Protein AF-A0A7J4AYF6-F1 (afdb_monomer_lite)

Sequence (533 aa):
MKKIVSIMSLLCVIVNSTILCQTVEAHHGSKCLKVHFNRALGETGGVQAELGTIMDLSQKKLSVWMKVPREAADVNMNAKIFIFDDKWNWGDAGPDITSFNGKGDQWVELVWDLSINPPSKTGFPNCDPTRVRIVGVLIGEWTGGNWSGYLYIDSFGWSDPDGQNYEILFDFERNTEGWTGWGSIDIVDIAETTSTEIPTPIPTPTPPSSETIRLSYDFSKRRGQSYRWVDVNGDGRYDYRIDLCNWNINSAAGGEINMTYDKNVNKLVTEANLWGAQPQNYVNGYPEIYVGRKPWDGQYANGLGVNFPYKVSDLISNNMSLIVSFSVDLQSLNPDMNFNIAADAWLVDENYAFKPGSGLSTPYVEIMVWVFNHNLGPAGGKIGEETVSGKSWEVWRSVRSDNSTYIAIIPRGWSLTKGSISYDIAEVIRVVKKYIPFDISNYYLVGWELGTEWGTKGSGGVAQFKYTISNYTVIQTSPASIPTPTLTPTPALKPTPTFEEFVLYVIILIVLIVAVLLFLTFLRKKAKKLENH

Secondary structure (DSSP, 8-state):
---------------S-----------TT-S---------SS--EEEEEEEEEEE--TT-EEEEEEEPPGGGTTS-EEEEEEEEETT--EEE-SPS----TT-TT-EEEEEEETTTS-GGGTT-TT--TTSEEEEEEEEEEEETTEEE-------B--B-TT--B--B-----------------B-------------------PPPP--EEEEEEETTTTEEE-EEEE-SSSSSS--EEEE---TTEEE-SEEEEEEEEEGGGTEEEEEEEEES-EESSSB----EEEEE--TT-SS-B-TTT--PSEEHHHHHHS--EEEEEEEEEEEEE-TTS-EEEEEE-EEE-HHHHSSTT----SS-EEEEEEEEEES---SSEEEEEEEETTEEEEEEEEE-TTS-EEEEEEESS---SEEEEEEEHHHHHHHHTTTSSS--TT-EE-EEEEE--B-BTTSTT-EEEEEEEEEEEEEEEPPP----------PPPPPPPPHHHHHHHHHHHHHHHHHHHHHHHHHHHHHHHHTT-

Foldseek 3Di:
DDDDDDDDDDDDDDDDDDDDFAADDDDPDDPWFFDDDDDDPWAWDKAKEFELFFAQCQQFKFKAKFFAAQVLQQPQKFKWKKWAFPVRQIFTWFDGGPGSHNRHRHIDMGMDGNNVIPSCNPPRNPGDNGGTGMIMMIMADDDPNDGIGDDTGIWTWTAGPVGDIDIDDDDGGGDDDDDDDHDYHYDDDADDDDDDDDDDPDDDDDPPDFPKDKWKAKQCVRDTDQKDFDDLPPGRAGQKMWGVFQPFWPHFNTWMWMWIATSVFRKIKTWTWTARTAGNAWFRGWGWMKAFDDLQAQDGRCVVPRDPFAFLLCLQVQVKFWKWKKWKAWPDFDQLKWKWWKKKWKWAAPVSRPGHNPHGDPQIEIEIETQATHPDDDPAAFDDWDDWPNFIWTWGWDADPSQRIYIYTYHDPHHHNGTMDMTTVSSSSVVVCVPGPDDRNRITTRIMITTMGIGTNPSNRTGGTMMMMGPTDIDIDRPPPPPPPPPPPPPPPDDDDDPVVVVVVVVVVVVVVVVVVVVVVVVVVVVVVVVVD

Structure (mmCIF, N/CA/C/O backbone):
data_AF-A0A7J4AYF6-F1
#
_entry.id   AF-A0A7J4AYF6-F1
#
loop_
_atom_site.group_PDB
_atom_site.id
_atom_site.type_symbol
_atom_site.label_atom_id
_atom_site.label_alt_id
_atom_site.label_comp_id
_atom_site.label_asym_id
_atom_site.label_entity_id
_atom_site.label_seq_id
_atom_site.pdbx_PDB_ins_code
_atom_site.Cartn_x
_atom_site.Cartn_y
_atom_site.Cartn_z
_atom_site.occupancy
_atom_site.B_iso_or_equiv
_atom_site.auth_seq_id
_atom_site.auth_comp_id
_atom_site.auth_asym_id
_atom_site.auth_atom_id
_atom_site.pdbx_PDB_model_num
ATOM 1 N N . MET A 1 1 ? 22.555 24.621 2.685 1.00 39.59 1 MET A N 1
ATOM 2 C CA . MET A 1 1 ? 23.290 23.366 2.966 1.00 39.59 1 MET A CA 1
ATOM 3 C C . MET A 1 1 ? 23.235 23.100 4.468 1.00 39.59 1 MET A C 1
ATOM 5 O O . MET A 1 1 ? 23.966 23.747 5.201 1.00 39.59 1 MET A O 1
ATOM 9 N N . LYS A 1 2 ? 22.367 22.196 4.938 1.00 21.88 2 LYS A N 1
ATOM 10 C CA . LYS A 1 2 ? 22.429 21.622 6.294 1.00 21.88 2 LYS A CA 1
ATOM 11 C C . LYS A 1 2 ? 22.082 20.135 6.181 1.00 21.88 2 LYS A C 1
ATOM 13 O O . LYS A 1 2 ? 21.023 19.794 5.670 1.00 21.88 2 LYS A O 1
ATOM 18 N N . LYS A 1 3 ? 23.006 19.265 6.598 1.00 26.56 3 LYS A N 1
ATOM 19 C CA . LYS A 1 3 ? 22.694 17.875 6.953 1.00 26.56 3 LYS A CA 1
ATOM 20 C C . LYS A 1 3 ? 22.122 17.900 8.366 1.00 26.56 3 LYS A C 1
ATOM 22 O O . LYS A 1 3 ? 22.745 18.535 9.211 1.00 26.56 3 LYS A O 1
ATOM 27 N N . ILE A 1 4 ? 21.087 17.115 8.639 1.00 21.95 4 ILE A N 1
ATOM 28 C CA . ILE A 1 4 ? 21.000 16.395 9.913 1.00 21.95 4 ILE A CA 1
ATOM 29 C C . ILE A 1 4 ? 20.787 14.913 9.595 1.00 21.95 4 ILE A C 1
ATOM 31 O O . ILE A 1 4 ? 20.118 14.547 8.629 1.00 21.95 4 ILE A O 1
ATOM 35 N N . VAL A 1 5 ? 21.500 14.088 10.354 1.00 20.17 5 VAL A N 1
ATOM 36 C CA . VAL A 1 5 ? 21.480 12.625 10.337 1.00 20.17 5 VAL A CA 1
ATOM 37 C C . VAL A 1 5 ? 20.466 12.179 11.384 1.00 20.17 5 VAL A C 1
ATOM 39 O O . VAL A 1 5 ? 20.401 12.795 12.443 1.00 20.17 5 VAL A O 1
ATOM 42 N N . SER A 1 6 ? 19.703 11.123 11.107 1.00 21.62 6 SER A N 1
ATOM 43 C CA . SER A 1 6 ? 18.761 10.560 12.077 1.00 21.62 6 SER A CA 1
ATOM 44 C C . SER A 1 6 ? 19.316 9.301 12.755 1.00 21.62 6 SER A C 1
ATOM 46 O O . SER A 1 6 ? 20.075 8.549 12.143 1.00 21.62 6 SER A O 1
ATOM 48 N N . ILE A 1 7 ? 18.841 9.084 13.985 1.00 21.98 7 ILE A N 1
ATOM 49 C CA . ILE A 1 7 ? 18.958 7.905 14.858 1.00 21.98 7 ILE A CA 1
ATOM 50 C C . ILE A 1 7 ? 20.336 7.626 15.495 1.00 21.98 7 ILE A C 1
ATOM 52 O O . ILE A 1 7 ? 21.275 7.152 14.858 1.00 21.98 7 ILE A O 1
ATOM 56 N N . MET A 1 8 ? 20.370 7.749 16.827 1.00 18.81 8 MET A N 1
ATOM 57 C CA . MET A 1 8 ? 21.007 6.754 17.698 1.00 18.81 8 MET A CA 1
ATOM 58 C C . MET A 1 8 ? 20.009 6.287 18.772 1.00 18.81 8 MET A C 1
ATOM 60 O O . MET A 1 8 ? 18.966 6.905 18.969 1.00 18.81 8 MET A O 1
ATOM 64 N N . SER A 1 9 ? 20.306 5.144 19.386 1.00 21.09 9 SER A N 1
ATOM 65 C CA . SER A 1 9 ? 19.348 4.252 20.050 1.00 21.09 9 SER A CA 1
ATOM 66 C C . SER A 1 9 ? 18.778 4.731 21.390 1.00 21.09 9 SER A C 1
ATOM 68 O O . SER A 1 9 ? 19.479 5.344 22.191 1.00 21.09 9 SER A O 1
ATOM 70 N N . LEU A 1 10 ? 17.565 4.261 21.705 1.00 21.83 10 LEU A N 1
ATOM 71 C CA . LEU A 1 10 ? 17.080 4.148 23.082 1.00 21.83 10 LEU A CA 1
ATOM 72 C C . LEU A 1 10 ? 17.911 3.087 23.830 1.00 21.83 10 LEU A C 1
ATOM 74 O O . LEU A 1 10 ? 17.868 1.905 23.483 1.00 21.83 10 LEU A O 1
ATOM 78 N N . LEU A 1 11 ? 18.656 3.496 24.860 1.00 20.31 11 LEU A N 1
ATOM 79 C CA . LEU A 1 11 ? 19.332 2.593 25.796 1.00 20.31 11 LEU A CA 1
ATOM 80 C C . LEU A 1 11 ? 18.593 2.626 27.139 1.00 20.31 11 LEU A C 1
ATOM 82 O O . LEU A 1 11 ? 18.765 3.554 27.924 1.00 20.31 11 LEU A O 1
ATOM 86 N N . CYS A 1 12 ? 17.791 1.600 27.422 1.00 21.69 12 CYS A N 1
ATOM 87 C CA . CYS A 1 12 ? 17.189 1.434 28.742 1.00 21.69 12 CYS A CA 1
ATOM 88 C C . CYS A 1 12 ? 18.219 0.817 29.702 1.00 21.69 12 CYS A C 1
ATOM 90 O O . CYS A 1 12 ? 18.502 -0.381 29.629 1.00 21.69 12 CYS A O 1
ATOM 92 N N . VAL A 1 13 ? 18.786 1.624 30.602 1.00 20.77 13 VAL A N 1
ATOM 93 C CA . VAL A 1 13 ? 19.532 1.109 31.759 1.00 20.77 13 VAL A CA 1
ATOM 94 C C . VAL A 1 13 ? 18.530 0.820 32.871 1.00 20.77 13 VAL A C 1
ATOM 96 O O . VAL A 1 13 ? 18.047 1.727 33.541 1.00 20.77 13 VAL A O 1
ATOM 99 N N . ILE A 1 14 ? 18.217 -0.460 33.063 1.00 23.27 14 ILE A N 1
ATOM 100 C CA . ILE A 1 14 ? 17.378 -0.918 34.172 1.00 23.27 14 ILE A CA 1
ATOM 101 C C . ILE A 1 14 ? 18.208 -0.904 35.459 1.00 23.27 14 ILE A C 1
ATOM 103 O O . ILE A 1 14 ? 19.146 -1.690 35.597 1.00 23.27 14 ILE A O 1
ATOM 107 N N . VAL A 1 15 ? 17.804 -0.089 36.434 1.00 21.25 15 VAL A N 1
ATOM 108 C CA . VAL A 1 15 ? 18.136 -0.298 37.852 1.00 21.25 15 VAL A CA 1
ATOM 109 C C . VAL A 1 15 ? 16.840 -0.246 38.666 1.00 21.25 15 VAL A C 1
ATOM 111 O O . VAL A 1 15 ? 16.486 0.783 39.220 1.00 21.25 15 VAL A O 1
ATOM 114 N N . ASN A 1 16 ? 16.176 -1.405 38.726 1.00 24.56 16 ASN A N 1
ATOM 115 C CA . ASN A 1 16 ? 14.995 -1.762 39.525 1.00 24.56 16 ASN A CA 1
ATOM 116 C C . ASN A 1 16 ? 13.692 -0.941 39.380 1.00 24.56 16 ASN A C 1
ATOM 118 O O . ASN A 1 16 ? 13.651 0.273 39.530 1.00 24.56 16 ASN A O 1
ATOM 122 N N . SER A 1 17 ? 12.591 -1.701 39.288 1.00 25.03 17 SER A N 1
ATOM 123 C CA . SER A 1 17 ? 11.169 -1.305 39.234 1.00 25.03 17 SER A CA 1
ATOM 124 C C . SER A 1 17 ? 10.655 -0.724 37.902 1.00 25.03 17 SER A C 1
ATOM 126 O O . SER A 1 17 ? 11.408 -0.204 37.083 1.00 25.03 17 SER A O 1
ATOM 128 N N . THR A 1 18 ? 9.362 -0.953 37.649 1.00 26.62 18 THR A N 1
ATOM 129 C CA . THR A 1 18 ? 8.709 -0.950 36.324 1.00 26.62 18 THR A CA 1
ATOM 130 C C . THR A 1 18 ? 7.538 0.040 36.311 1.00 26.62 18 THR A C 1
ATOM 132 O O . THR A 1 18 ? 6.858 0.170 37.323 1.00 26.62 18 THR A O 1
ATOM 135 N N . ILE A 1 19 ? 7.260 0.697 35.176 1.00 32.16 19 ILE A N 1
ATOM 136 C CA . ILE A 1 19 ? 6.226 1.748 35.034 1.00 32.16 19 ILE A CA 1
ATOM 137 C C . ILE A 1 19 ? 5.088 1.292 34.091 1.00 32.16 19 ILE A C 1
ATOM 139 O O . ILE A 1 19 ? 5.364 0.652 33.077 1.00 32.16 19 ILE A O 1
ATOM 143 N N . LEU A 1 20 ? 3.824 1.633 34.408 1.00 26.56 20 LEU A N 1
ATOM 144 C CA . LEU A 1 20 ? 2.590 1.366 33.627 1.00 26.56 20 LEU A CA 1
ATOM 145 C C . LEU A 1 20 ? 1.460 2.379 33.989 1.00 26.56 20 LEU A C 1
ATOM 147 O O . LEU A 1 20 ? 1.443 2.861 35.117 1.00 26.56 20 LEU A O 1
ATOM 151 N N . CYS A 1 21 ? 0.530 2.715 33.067 1.00 31.86 21 CYS A N 1
ATOM 152 C CA . CYS A 1 21 ? -0.503 3.783 33.218 1.00 31.86 21 CYS A CA 1
ATOM 153 C C . CYS A 1 21 ? -1.780 3.546 32.329 1.00 31.86 21 CYS A C 1
ATOM 155 O O . CYS A 1 21 ? -1.570 3.158 31.181 1.00 31.86 21 CYS A O 1
ATOM 157 N N . GLN A 1 22 ? -3.053 3.729 32.800 1.00 31.91 22 GLN A N 1
ATOM 158 C CA . GLN A 1 22 ? -4.353 3.541 32.035 1.00 31.91 22 GLN A CA 1
ATOM 159 C C . GLN A 1 22 ? -5.717 4.045 32.688 1.00 31.91 22 GLN A C 1
ATOM 161 O O . GLN A 1 22 ? -6.080 3.472 33.706 1.00 31.91 22 GLN A O 1
ATOM 166 N N . THR A 1 23 ? -6.581 4.929 32.113 1.00 27.31 23 THR A N 1
ATOM 167 C CA . THR A 1 23 ? -7.963 5.349 32.628 1.00 27.31 23 THR A CA 1
ATOM 168 C C . THR A 1 23 ? -8.287 6.882 32.889 1.00 27.31 23 THR A C 1
ATOM 170 O O . THR A 1 23 ? -7.794 7.398 33.894 1.00 27.31 23 THR A O 1
ATOM 173 N N . VAL A 1 24 ? -9.063 7.653 32.069 1.00 33.72 24 VAL A N 1
ATOM 174 C CA . VAL A 1 24 ? -9.422 9.119 32.251 1.00 33.72 24 VAL A CA 1
ATOM 175 C C . VAL A 1 24 ? -10.796 9.551 31.640 1.00 33.72 24 VAL A C 1
ATOM 177 O O . VAL A 1 24 ? -11.554 8.694 31.195 1.00 33.72 24 VAL A O 1
ATOM 180 N N . GLU A 1 25 ? -11.175 10.853 31.701 1.00 25.11 25 GLU A N 1
ATOM 181 C CA . GLU A 1 25 ? -12.394 11.454 31.092 1.00 25.11 25 GLU A CA 1
ATOM 182 C C . GLU A 1 25 ? -12.213 12.920 30.595 1.00 25.11 25 GLU A C 1
ATOM 184 O O . GLU A 1 25 ? -11.521 13.719 31.230 1.00 25.11 25 GLU A O 1
ATOM 189 N N . ALA A 1 26 ? -12.921 13.317 29.521 1.00 26.78 26 ALA A N 1
ATOM 190 C CA . ALA A 1 26 ? -12.916 14.678 28.951 1.00 26.78 26 ALA A CA 1
ATOM 191 C C . ALA A 1 26 ? -14.282 15.399 29.054 1.00 26.78 26 ALA A C 1
ATOM 193 O O . ALA A 1 26 ? -15.325 14.836 28.716 1.00 26.78 26 ALA A O 1
ATOM 194 N N . HIS A 1 27 ? -14.287 16.684 29.440 1.00 27.94 27 HIS A N 1
ATOM 195 C CA . HIS A 1 27 ? -15.498 17.519 29.495 1.00 27.94 27 HIS A CA 1
ATOM 196 C C . HIS A 1 27 ? -15.626 18.468 28.293 1.00 27.94 27 HIS A C 1
ATOM 198 O O . HIS A 1 27 ? -14.708 19.207 27.943 1.00 27.94 27 HIS A O 1
ATOM 204 N N . HIS A 1 28 ? -16.815 18.500 27.691 1.00 23.59 28 HIS A N 1
ATOM 205 C CA . HIS A 1 28 ? -17.125 19.335 26.531 1.00 23.59 28 HIS A CA 1
ATOM 206 C C . HIS A 1 28 ? -17.255 20.824 26.924 1.00 23.59 28 HIS A C 1
ATOM 208 O O . HIS A 1 28 ? -18.166 21.180 27.672 1.00 23.59 28 HIS A O 1
ATOM 214 N N . GLY A 1 29 ? -16.392 21.701 26.389 1.00 28.73 29 GLY A N 1
ATOM 215 C CA . GLY A 1 29 ? -16.605 23.161 26.413 1.00 28.73 29 GLY A CA 1
ATOM 216 C C . GLY A 1 29 ? -15.440 24.057 26.859 1.00 28.73 29 GLY A C 1
ATOM 217 O O . GLY A 1 29 ? -15.554 25.272 26.713 1.00 28.73 29 GLY A O 1
ATOM 218 N N . SER A 1 30 ? -14.326 23.517 27.361 1.00 29.55 30 SER A N 1
ATOM 219 C CA . SER A 1 30 ? -13.139 24.302 27.753 1.00 29.55 30 SER A CA 1
ATOM 220 C C . SER A 1 30 ? -11.944 24.049 26.833 1.00 29.55 30 SER A C 1
ATOM 222 O O . SER A 1 30 ? -11.587 22.899 26.596 1.00 29.55 30 SER A O 1
ATOM 224 N N . LYS A 1 31 ? -11.268 25.115 26.378 1.00 24.64 31 LYS A N 1
ATOM 225 C CA . LYS A 1 31 ? -9.978 25.048 25.659 1.00 24.64 31 LYS A CA 1
ATOM 226 C C . LYS A 1 31 ? -8.793 24.788 26.612 1.00 24.64 31 LYS A C 1
ATOM 228 O O . LYS A 1 31 ? -7.784 25.473 26.543 1.00 24.64 31 LYS A O 1
ATOM 233 N N . CYS A 1 32 ? -8.943 23.864 27.554 1.00 26.58 32 CYS A N 1
ATOM 234 C CA . CYS A 1 32 ? -7.909 23.541 28.536 1.00 26.58 32 CYS A CA 1
ATOM 235 C C . CYS A 1 32 ? -7.899 22.032 28.770 1.00 26.58 32 CYS A C 1
ATOM 237 O O . CYS A 1 32 ? -8.963 21.440 28.972 1.00 26.58 32 CYS A O 1
ATOM 239 N N . LEU A 1 33 ? -6.705 21.440 28.793 1.00 31.17 33 LEU A N 1
ATOM 240 C CA . LEU A 1 33 ? -6.479 20.151 29.441 1.00 31.17 33 LEU A CA 1
ATOM 241 C C . LEU A 1 33 ? -6.622 20.314 30.964 1.00 31.17 33 LEU A C 1
ATOM 243 O O . LEU A 1 33 ? -6.540 21.431 31.473 1.00 31.17 33 LEU A O 1
ATOM 247 N N . LYS A 1 34 ? -6.827 19.208 31.689 1.00 32.94 34 LYS A N 1
ATOM 248 C CA . LYS A 1 34 ? -6.735 19.188 33.150 1.00 32.94 34 LYS A CA 1
ATOM 249 C C . LYS A 1 34 ? -5.951 17.974 33.661 1.00 32.94 34 LYS A C 1
ATOM 251 O O . LYS A 1 34 ? -6.470 16.861 33.617 1.00 32.94 34 LYS A O 1
ATOM 256 N N . VAL A 1 35 ? -4.742 18.163 34.195 1.00 33.41 35 VAL A N 1
ATOM 257 C CA . VAL A 1 35 ? -3.869 17.041 34.618 1.00 33.41 35 VAL A CA 1
ATOM 258 C C . VAL A 1 35 ? -4.042 16.718 36.107 1.00 33.41 35 VAL A C 1
ATOM 260 O O . VAL A 1 35 ? -3.732 17.535 36.966 1.00 33.41 35 VAL A O 1
ATOM 263 N N . HIS A 1 36 ? -4.517 15.517 36.461 1.00 32.41 36 HIS A N 1
ATOM 264 C CA . HIS A 1 36 ? -4.721 15.109 37.866 1.00 32.41 36 HIS A CA 1
ATOM 265 C C . HIS A 1 36 ? -3.610 14.201 38.405 1.00 32.41 36 HIS A C 1
ATOM 267 O O . HIS A 1 36 ? -3.593 12.998 38.148 1.00 32.41 36 HIS A O 1
ATOM 273 N N . PHE A 1 37 ? -2.754 14.747 39.269 1.00 36.72 37 PHE A N 1
ATOM 274 C CA . PHE A 1 37 ? -1.832 13.956 40.089 1.00 36.72 37 PHE A CA 1
ATOM 275 C C . PHE A 1 37 ? -2.537 13.404 41.336 1.00 36.72 37 PHE A C 1
ATOM 277 O O . PHE A 1 37 ? -3.358 14.084 41.951 1.00 36.72 37 PHE A O 1
ATOM 284 N N . ASN A 1 38 ? -2.204 12.174 41.744 1.00 34.59 38 ASN A N 1
ATOM 285 C CA . ASN A 1 38 ? -2.635 11.619 43.030 1.00 34.59 38 ASN A CA 1
ATOM 286 C C . ASN A 1 38 ? -1.468 11.563 44.024 1.00 34.59 38 ASN A C 1
ATOM 288 O O . ASN A 1 38 ? -0.346 11.199 43.690 1.00 34.59 38 ASN A O 1
ATOM 292 N N . ARG A 1 39 ? -1.780 11.956 45.258 1.00 37.44 39 ARG A N 1
ATOM 293 C CA . ARG A 1 39 ? -0.872 12.254 46.371 1.00 37.44 39 ARG A CA 1
ATOM 294 C C . ARG A 1 39 ? 0.004 11.071 46.813 1.00 37.44 39 ARG A C 1
ATOM 296 O O . ARG A 1 39 ? -0.522 10.076 47.305 1.00 37.44 39 ARG A O 1
ATOM 303 N N . ALA A 1 40 ? 1.316 11.293 46.847 1.00 33.78 40 ALA A N 1
ATOM 304 C CA . ALA A 1 40 ? 2.207 10.773 47.888 1.00 33.78 40 ALA A CA 1
ATOM 305 C C . ALA A 1 40 ? 2.712 11.966 48.724 1.00 33.78 40 ALA A C 1
ATOM 307 O O . ALA A 1 40 ? 2.864 13.061 48.189 1.00 33.78 40 ALA A O 1
ATOM 308 N N . LEU A 1 41 ? 2.891 11.799 50.038 1.00 37.44 41 LEU A N 1
ATOM 309 C CA . LEU A 1 41 ? 3.336 12.873 50.939 1.00 37.44 41 LEU A CA 1
ATOM 310 C C . LEU A 1 41 ? 4.867 12.895 51.058 1.00 37.44 41 LEU A C 1
ATOM 312 O O . LEU A 1 41 ? 5.438 11.901 51.495 1.00 37.44 41 LEU A O 1
ATOM 316 N N . GLY A 1 42 ? 5.495 14.046 50.786 1.00 45.31 42 GLY A N 1
ATOM 317 C CA . GLY A 1 42 ? 6.868 14.350 51.225 1.00 45.31 42 GLY A CA 1
ATOM 318 C C . GLY A 1 42 ? 8.002 14.304 50.188 1.00 45.31 42 GLY A C 1
ATOM 319 O O . GLY A 1 42 ? 9.153 14.457 50.583 1.00 45.31 42 GLY A O 1
ATOM 320 N N . GLU A 1 43 ? 7.726 14.125 48.895 1.00 51.31 43 GLU A N 1
ATOM 321 C CA . GLU A 1 43 ? 8.755 13.998 47.840 1.00 51.31 43 GLU A CA 1
ATOM 322 C C . GLU A 1 43 ? 8.778 15.212 46.895 1.00 51.31 43 GLU A C 1
ATOM 324 O O . GLU A 1 43 ? 7.811 15.964 46.867 1.00 51.31 43 GLU A O 1
ATOM 329 N N . THR A 1 44 ? 9.867 15.439 46.144 1.00 52.50 44 THR A N 1
ATOM 330 C CA . THR A 1 44 ? 9.958 16.470 45.081 1.00 52.50 44 THR A CA 1
ATOM 331 C C . THR A 1 44 ? 9.470 15.970 43.729 1.00 52.50 44 THR A C 1
ATOM 333 O O . THR A 1 44 ? 9.922 14.923 43.269 1.00 52.50 44 THR A O 1
ATOM 336 N N . GLY A 1 45 ? 8.671 16.785 43.044 1.00 55.59 45 GLY A N 1
ATOM 337 C CA . GLY A 1 45 ? 8.190 16.556 41.688 1.00 55.59 45 GLY A CA 1
ATOM 338 C C . GLY A 1 45 ? 8.530 17.699 40.730 1.00 55.59 45 GLY A C 1
ATOM 339 O O . GLY A 1 45 ? 8.623 18.870 41.105 1.00 55.59 45 GLY A O 1
ATOM 340 N N . GLY A 1 46 ? 8.675 17.349 39.457 1.00 58.97 46 GLY A N 1
ATOM 341 C CA . GLY A 1 46 ? 8.806 18.295 38.357 1.00 58.97 46 GLY A CA 1
ATOM 342 C C . GLY A 1 46 ? 8.322 17.673 37.051 1.00 58.97 46 GLY A C 1
ATOM 343 O O . GLY A 1 46 ? 8.243 16.451 36.934 1.00 58.97 46 GLY A O 1
ATOM 344 N N . VAL A 1 47 ? 8.002 18.517 36.071 1.00 60.41 47 VAL A N 1
ATOM 345 C CA . VAL A 1 47 ? 7.755 18.092 34.683 1.00 60.41 47 VAL A CA 1
ATOM 346 C C . VAL A 1 47 ? 8.885 18.619 33.821 1.00 60.41 47 VAL A C 1
ATOM 348 O O . VAL A 1 47 ? 9.320 19.756 33.996 1.00 60.41 47 VAL A O 1
ATOM 351 N N . GLN A 1 48 ? 9.317 17.806 32.865 1.00 65.56 48 GLN A N 1
ATOM 352 C CA . GLN A 1 48 ? 10.198 18.213 31.782 1.00 65.56 48 GLN A CA 1
ATOM 353 C C . GLN A 1 48 ? 9.575 17.823 30.439 1.00 65.56 48 GLN A C 1
ATOM 355 O O . GLN A 1 48 ? 8.924 16.783 30.330 1.00 65.56 48 GLN A O 1
ATOM 360 N N . ALA A 1 49 ? 9.801 18.649 29.425 1.00 63.16 49 ALA A N 1
ATOM 361 C CA . ALA A 1 49 ? 9.475 18.370 28.037 1.00 63.16 49 ALA A CA 1
ATOM 362 C C . ALA A 1 49 ? 10.770 18.396 27.216 1.00 63.16 49 ALA A C 1
ATOM 364 O O . ALA A 1 49 ? 11.566 19.334 27.328 1.00 63.16 49 ALA A O 1
ATOM 365 N N . GLU A 1 50 ? 10.989 17.355 26.414 1.00 64.81 50 GLU A N 1
ATOM 366 C CA . GLU A 1 50 ? 12.092 17.287 25.465 1.00 64.81 50 GLU A CA 1
ATOM 367 C C . GLU A 1 50 ? 11.659 17.927 24.143 1.00 64.81 50 GLU A C 1
ATOM 369 O O . GLU A 1 50 ? 10.650 17.580 23.527 1.00 64.81 50 GLU A O 1
ATOM 374 N N . LEU A 1 51 ? 12.431 18.922 23.723 1.00 66.25 51 LEU A N 1
ATOM 375 C CA . LEU A 1 51 ? 12.226 19.646 22.486 1.00 66.25 51 LEU A CA 1
ATOM 376 C C . LEU A 1 51 ? 12.688 18.743 21.332 1.00 66.25 51 LEU A C 1
ATOM 378 O O . LEU A 1 51 ? 13.869 18.399 21.245 1.00 66.25 51 LEU A O 1
ATOM 382 N N . GLY A 1 52 ? 11.781 18.407 20.407 1.00 51.50 52 GLY A N 1
ATOM 383 C CA . GLY A 1 52 ? 12.090 17.571 19.236 1.00 51.50 52 GLY A CA 1
ATOM 384 C C . GLY A 1 52 ? 13.163 18.160 18.302 1.00 51.50 52 GLY A C 1
ATOM 385 O O . GLY A 1 52 ? 13.701 17.466 17.437 1.00 51.50 52 GLY A O 1
ATOM 386 N N . THR A 1 53 ? 13.521 19.436 18.489 1.00 62.69 53 THR A N 1
ATOM 387 C CA . THR A 1 53 ? 14.683 20.084 17.874 1.00 62.69 53 THR A CA 1
ATOM 388 C C . THR A 1 53 ? 15.443 20.942 18.890 1.00 62.69 53 THR A C 1
ATOM 390 O O . THR A 1 53 ? 14.891 21.395 19.889 1.00 62.69 53 THR A O 1
ATOM 393 N N . ILE A 1 54 ? 16.731 21.179 18.623 1.00 76.69 54 ILE A N 1
ATOM 394 C CA . ILE A 1 54 ? 17.566 22.085 19.424 1.00 76.69 54 ILE A CA 1
ATOM 395 C C . ILE A 1 54 ? 17.108 23.531 19.181 1.00 76.69 54 ILE A C 1
ATOM 397 O O . ILE A 1 54 ? 17.183 24.007 18.045 1.00 76.69 54 ILE A O 1
ATOM 401 N N . MET A 1 55 ? 16.698 24.231 20.240 1.00 73.88 55 MET A N 1
ATOM 402 C CA . MET A 1 55 ? 16.205 25.611 20.183 1.00 73.88 55 MET A CA 1
ATOM 403 C C . MET A 1 55 ? 17.211 26.625 20.741 1.00 73.88 55 MET A C 1
ATOM 405 O O . MET A 1 55 ? 17.857 26.395 21.763 1.00 73.88 55 MET A O 1
ATOM 409 N N . ASP A 1 56 ? 17.289 27.790 20.095 1.00 82.12 56 ASP A N 1
ATOM 410 C CA . ASP A 1 56 ? 17.978 28.964 20.636 1.00 82.12 56 ASP A CA 1
ATOM 411 C C . ASP A 1 56 ? 16.992 29.793 21.468 1.00 82.12 56 ASP A C 1
ATOM 413 O O . ASP A 1 56 ? 16.062 30.409 20.936 1.00 82.12 56 ASP A O 1
ATOM 417 N N . LEU A 1 57 ? 17.190 29.782 22.786 1.00 78.38 57 LEU A N 1
ATOM 418 C CA . LEU A 1 57 ? 16.422 30.569 23.749 1.00 78.38 57 LEU A CA 1
ATOM 419 C C . LEU A 1 57 ? 17.241 31.742 24.318 1.00 78.38 57 LEU A C 1
ATOM 421 O O . LEU A 1 57 ? 16.761 32.453 25.198 1.00 78.38 57 LEU A O 1
ATOM 425 N N . SER A 1 58 ? 18.464 31.979 23.831 1.00 75.81 58 SER A N 1
ATOM 426 C CA . SER A 1 58 ? 19.444 32.891 24.447 1.00 75.81 58 SER A CA 1
ATOM 427 C C . SER A 1 58 ? 19.007 34.355 24.540 1.00 75.81 58 SER A C 1
ATOM 429 O O . SER A 1 58 ? 19.579 35.108 25.327 1.00 75.81 58 SER A O 1
ATOM 431 N N . GLN A 1 59 ? 18.004 34.762 23.759 1.00 76.94 59 GLN A N 1
ATOM 432 C CA . GLN A 1 59 ? 17.399 36.099 23.763 1.00 76.94 59 GLN A CA 1
ATOM 433 C C . GLN A 1 59 ? 15.865 36.053 23.923 1.00 76.94 59 GLN A C 1
ATOM 435 O O . GLN A 1 59 ? 15.180 37.009 23.569 1.00 76.94 59 GLN A O 1
ATOM 440 N N . LYS A 1 60 ? 15.309 34.943 24.431 1.00 75.19 60 LYS A N 1
ATOM 441 C CA . LYS A 1 60 ? 13.857 34.733 24.547 1.00 75.19 60 LYS A CA 1
ATOM 442 C C . LYS A 1 60 ? 13.353 34.863 25.986 1.00 75.19 60 LYS A C 1
ATOM 444 O O . LYS A 1 60 ? 14.110 34.736 26.951 1.00 75.19 60 LYS A O 1
ATOM 449 N N . LYS A 1 61 ? 12.044 35.083 26.120 1.00 76.88 61 LYS A N 1
ATOM 450 C CA . LYS A 1 61 ? 11.311 34.927 27.379 1.00 76.88 61 LYS A CA 1
ATOM 451 C C . LYS A 1 61 ? 10.612 33.579 27.385 1.00 76.88 61 LYS A C 1
ATOM 453 O O . LYS A 1 61 ? 9.922 33.224 26.435 1.00 76.88 61 LYS A O 1
ATOM 458 N N . LEU A 1 62 ? 10.792 32.846 28.471 1.00 73.31 62 LEU A N 1
ATOM 459 C CA . LEU A 1 62 ? 10.128 31.582 28.718 1.00 73.31 62 LEU A CA 1
ATOM 460 C C . LEU A 1 62 ? 9.082 31.789 29.812 1.00 73.31 62 LEU A C 1
ATOM 462 O O . LEU A 1 62 ? 9.437 32.070 30.957 1.00 73.31 62 LEU A O 1
ATOM 466 N N . SER A 1 63 ? 7.812 31.656 29.442 1.00 72.88 63 SER A N 1
ATOM 467 C CA . SER A 1 63 ? 6.685 31.657 30.372 1.00 72.88 63 SER A CA 1
ATOM 468 C C . SER A 1 63 ? 6.229 30.224 30.657 1.00 72.88 63 SER A C 1
ATOM 470 O O . SER A 1 63 ? 6.292 29.353 29.789 1.00 72.88 63 SER A O 1
ATOM 472 N N . VAL A 1 64 ? 5.747 29.967 31.872 1.00 73.12 64 VAL A N 1
ATOM 473 C CA . VAL A 1 64 ? 5.026 28.736 32.223 1.00 73.12 64 VAL A CA 1
ATOM 474 C C . VAL A 1 64 ? 3.829 29.095 33.087 1.00 73.12 64 VAL A C 1
ATOM 476 O O . VAL A 1 64 ? 3.985 29.684 34.156 1.00 73.12 64 VAL A O 1
ATOM 479 N N . TRP A 1 65 ? 2.635 28.727 32.632 1.00 70.62 65 TRP A N 1
ATOM 480 C CA . TRP A 1 65 ? 1.382 28.992 33.329 1.00 70.62 65 TRP A CA 1
ATOM 481 C C . TRP A 1 65 ? 0.953 27.746 34.098 1.00 70.62 65 TRP A C 1
ATOM 483 O O . TRP A 1 65 ? 0.697 26.695 33.521 1.00 70.62 65 TRP A O 1
ATOM 493 N N . MET A 1 66 ? 0.851 27.851 35.418 1.00 71.06 66 MET A N 1
ATOM 494 C CA . MET A 1 66 ? 0.368 26.754 36.256 1.00 71.06 66 MET A CA 1
ATOM 495 C C . MET A 1 66 ? -0.802 27.206 37.114 1.00 71.06 66 MET A C 1
ATOM 497 O O . MET A 1 66 ? -0.872 28.357 37.547 1.00 71.06 66 MET A O 1
ATOM 501 N N . LYS A 1 67 ? -1.722 26.284 37.384 1.00 72.81 67 LYS A N 1
ATOM 502 C CA . LYS A 1 67 ? -2.786 26.505 38.353 1.00 72.81 67 LYS A CA 1
ATOM 503 C C . LYS A 1 67 ? -2.347 25.974 39.711 1.00 72.81 67 LYS A C 1
ATOM 505 O O . LYS A 1 67 ? -2.122 24.776 39.866 1.00 72.81 67 LYS A O 1
ATOM 510 N N . VAL A 1 68 ? -2.257 26.859 40.699 1.00 70.00 68 VAL A N 1
ATOM 511 C CA . VAL A 1 68 ? -1.929 26.480 42.077 1.00 70.00 68 VAL A CA 1
ATOM 512 C C . VAL A 1 68 ? -3.130 25.730 42.670 1.00 70.00 68 VAL A C 1
ATOM 514 O O . VAL A 1 68 ? -4.228 26.298 42.721 1.00 70.00 68 VAL A O 1
ATOM 517 N N . PRO A 1 69 ? -2.979 24.473 43.127 1.00 64.25 69 PRO A N 1
ATOM 518 C CA . PRO A 1 69 ? -4.072 23.752 43.772 1.00 64.25 69 PRO A CA 1
ATOM 519 C C . PRO A 1 69 ? -4.453 24.438 45.091 1.00 64.25 69 PRO A C 1
ATOM 521 O O . PRO A 1 69 ? -3.607 25.031 45.762 1.00 64.25 69 PRO A O 1
ATOM 524 N N . ARG A 1 70 ? -5.731 24.373 45.483 1.00 71.38 70 ARG A N 1
ATOM 525 C CA . ARG A 1 70 ? -6.227 25.008 46.719 1.00 71.38 70 ARG A CA 1
ATOM 526 C C . ARG A 1 70 ? -5.430 24.575 47.951 1.00 71.38 70 ARG A C 1
ATOM 528 O O . ARG A 1 70 ? -5.176 25.380 48.836 1.00 71.38 70 ARG A O 1
ATOM 535 N N . GLU A 1 71 ? -5.012 23.319 47.978 1.00 68.75 71 GLU A N 1
ATOM 536 C CA . GLU A 1 71 ? -4.258 22.680 49.052 1.00 68.75 71 GLU A CA 1
ATOM 537 C C . GLU A 1 71 ? -2.836 23.247 49.213 1.00 68.75 71 GLU A C 1
ATOM 539 O O . GLU A 1 71 ? -2.251 23.117 50.284 1.00 68.75 71 GLU A O 1
ATOM 544 N N . ALA A 1 72 ? -2.289 23.902 48.181 1.00 65.19 72 ALA A N 1
ATOM 545 C CA . ALA A 1 72 ? -0.992 24.580 48.229 1.00 65.19 72 ALA A CA 1
ATOM 546 C C . ALA A 1 72 ? -1.083 26.045 48.703 1.00 65.19 72 ALA A C 1
ATOM 548 O O . ALA A 1 72 ? -0.050 26.687 48.876 1.00 65.19 72 ALA A O 1
ATOM 549 N N . ALA A 1 73 ? -2.289 26.586 48.928 1.00 69.94 73 ALA A N 1
ATOM 550 C CA . ALA A 1 73 ? -2.487 27.997 49.274 1.00 69.94 73 ALA A CA 1
ATOM 551 C C . ALA A 1 73 ? -1.812 28.420 50.585 1.00 69.94 73 ALA A C 1
ATOM 553 O O . ALA A 1 73 ? -1.370 29.558 50.692 1.00 69.94 73 ALA A O 1
ATOM 554 N N . ASP A 1 74 ? -1.743 27.519 51.565 1.00 68.69 74 ASP A N 1
ATOM 555 C CA . ASP A 1 74 ? -1.208 27.797 52.905 1.00 68.69 74 ASP A CA 1
ATOM 556 C C . ASP A 1 74 ? 0.227 27.264 53.090 1.00 68.69 74 ASP A C 1
ATOM 558 O O . ASP A 1 74 ? 0.790 27.315 54.185 1.00 68.69 74 ASP A O 1
ATOM 562 N N . VAL A 1 75 ? 0.832 26.740 52.018 1.00 65.88 75 VAL A N 1
ATOM 563 C CA . VAL A 1 75 ? 2.167 26.135 52.023 1.00 65.88 75 VAL A CA 1
ATOM 564 C C . VAL A 1 75 ? 3.151 27.086 51.342 1.00 65.88 75 VAL A C 1
ATOM 566 O O . VAL A 1 75 ? 2.858 27.658 50.294 1.00 65.88 75 VAL A O 1
ATOM 569 N N . ASN A 1 76 ? 4.360 27.234 51.895 1.00 69.12 76 ASN A N 1
ATOM 570 C CA . ASN A 1 76 ? 5.453 27.965 51.239 1.00 69.12 76 ASN A CA 1
ATOM 571 C C . ASN A 1 76 ? 6.079 27.121 50.114 1.00 69.12 76 ASN A C 1
ATOM 573 O O . ASN A 1 76 ? 7.259 26.771 50.152 1.00 69.12 76 ASN A O 1
ATOM 577 N N . MET A 1 77 ? 5.255 26.780 49.123 1.00 68.50 77 MET A N 1
ATOM 578 C CA . MET A 1 77 ? 5.688 26.180 47.873 1.00 68.50 77 MET A CA 1
ATOM 579 C C . MET A 1 77 ? 6.222 27.255 46.935 1.00 68.50 77 MET A C 1
ATOM 581 O O . MET A 1 77 ? 5.657 28.345 46.811 1.00 68.50 77 MET A O 1
ATOM 585 N N . ASN A 1 78 ? 7.294 26.886 46.252 1.00 75.50 78 ASN A N 1
ATOM 586 C CA . ASN A 1 78 ? 7.995 27.675 45.263 1.00 75.50 78 ASN A CA 1
ATOM 587 C C . ASN A 1 78 ? 8.070 26.860 43.967 1.00 75.50 78 ASN A C 1
ATOM 589 O O . ASN A 1 78 ? 7.993 25.629 44.000 1.00 75.50 78 ASN A O 1
ATOM 593 N N . ALA A 1 79 ? 8.306 27.519 42.838 1.00 75.75 79 ALA A N 1
ATOM 594 C CA . ALA A 1 79 ? 8.684 26.841 41.605 1.00 75.75 79 ALA A CA 1
ATOM 595 C C . ALA A 1 79 ? 9.905 27.494 40.956 1.00 75.75 79 ALA A C 1
ATOM 597 O O . ALA A 1 79 ? 10.183 28.676 41.179 1.00 75.75 79 ALA A O 1
ATOM 598 N N . LYS A 1 80 ? 10.614 26.711 40.141 1.00 77.88 80 LYS A N 1
ATOM 599 C CA . LYS A 1 80 ? 11.718 27.161 39.290 1.00 77.88 80 LYS A CA 1
ATOM 600 C C . LYS A 1 80 ? 11.617 26.547 37.909 1.00 77.88 80 LYS A C 1
ATOM 602 O O . LYS A 1 80 ? 11.361 25.353 37.778 1.00 77.88 80 LYS A O 1
ATOM 607 N N . ILE A 1 81 ? 11.869 27.365 36.894 1.00 79.94 81 ILE A N 1
ATOM 608 C CA . ILE A 1 81 ? 12.073 26.900 35.525 1.00 79.94 81 ILE A CA 1
ATOM 609 C C . ILE A 1 81 ? 13.543 26.490 35.381 1.00 79.94 81 ILE A C 1
ATOM 611 O O . ILE A 1 81 ? 14.435 27.255 35.752 1.00 79.94 81 ILE A O 1
ATOM 615 N N . PHE A 1 82 ? 13.786 25.312 34.813 1.00 81.81 82 PHE A N 1
ATOM 616 C CA . PHE A 1 82 ? 15.114 24.822 34.452 1.00 81.81 82 PHE A CA 1
ATOM 617 C C . PHE A 1 82 ? 15.179 24.452 32.971 1.00 81.81 82 PHE A C 1
ATOM 619 O O . PHE A 1 82 ? 14.158 24.178 32.335 1.00 81.81 82 PHE A O 1
ATOM 626 N N . ILE A 1 83 ? 16.397 24.408 32.433 1.00 82.38 83 ILE A N 1
ATOM 627 C CA . ILE A 1 83 ? 16.670 23.935 31.074 1.00 82.38 83 ILE A CA 1
ATOM 628 C C . ILE A 1 83 ? 17.886 23.003 31.038 1.00 82.38 83 ILE A C 1
ATOM 630 O O . ILE A 1 83 ? 18.782 23.106 31.881 1.00 82.38 83 ILE A O 1
ATOM 634 N N . PHE A 1 84 ? 17.939 22.135 30.027 1.00 81.19 84 PHE A N 1
ATOM 635 C CA . PHE A 1 84 ? 19.160 21.430 29.629 1.00 81.19 84 PHE A CA 1
ATOM 636 C C . PHE A 1 84 ? 19.523 21.767 28.184 1.00 81.19 84 PHE A C 1
ATOM 638 O O . PHE A 1 84 ? 18.646 21.844 27.317 1.00 81.19 84 PHE A O 1
ATOM 645 N N . ASP A 1 85 ? 20.820 21.923 27.919 1.00 84.38 85 ASP A N 1
ATOM 646 C CA . ASP A 1 85 ? 21.344 22.008 26.555 1.00 84.38 85 ASP A CA 1
ATOM 647 C C . ASP A 1 85 ? 21.492 20.623 25.888 1.00 84.38 85 ASP A C 1
ATOM 649 O O . ASP A 1 85 ? 21.288 19.572 26.499 1.00 84.38 85 ASP A O 1
ATOM 653 N N . ASP A 1 86 ? 21.868 20.607 24.609 1.00 82.06 86 ASP A N 1
ATOM 654 C CA . ASP A 1 86 ? 22.058 19.386 23.817 1.00 82.06 86 ASP A CA 1
ATOM 655 C C . ASP A 1 86 ? 23.217 18.479 24.279 1.00 82.06 86 ASP A C 1
ATOM 657 O O . ASP A 1 86 ? 23.365 17.363 23.771 1.00 82.06 86 ASP A O 1
ATOM 661 N N . LYS A 1 87 ? 24.021 18.932 25.247 1.00 85.88 87 LYS A N 1
ATOM 662 C CA . LYS A 1 87 ? 25.076 18.164 25.924 1.00 85.88 87 LYS A CA 1
ATOM 663 C C . LYS A 1 87 ? 24.658 17.721 27.329 1.00 85.88 87 LYS A C 1
ATOM 665 O O . LYS A 1 87 ? 25.492 17.164 28.041 1.00 85.88 87 LYS A O 1
ATOM 670 N N . TRP A 1 88 ? 23.397 17.936 27.710 1.00 80.69 88 TRP A N 1
ATOM 671 C CA . TRP A 1 88 ? 22.850 17.661 29.041 1.00 80.69 88 TRP A CA 1
ATOM 672 C C . TRP A 1 88 ? 23.491 18.493 30.160 1.00 80.69 88 TRP A C 1
ATOM 674 O O . TRP A 1 88 ? 23.432 18.112 31.331 1.00 80.69 88 TRP A O 1
ATOM 684 N N . ASN A 1 89 ? 24.072 19.655 29.840 1.00 83.06 89 ASN A N 1
ATOM 685 C CA . ASN A 1 89 ? 24.429 20.613 30.878 1.00 83.06 89 ASN A CA 1
ATOM 686 C C . ASN A 1 89 ? 23.150 21.267 31.402 1.00 83.06 89 ASN A C 1
ATOM 688 O O . ASN A 1 89 ? 22.362 21.819 30.635 1.00 83.06 89 ASN A O 1
ATOM 692 N N . TRP A 1 90 ? 22.970 21.225 32.717 1.00 78.06 90 TRP A N 1
ATOM 693 C CA . TRP A 1 90 ? 21.834 21.828 33.405 1.00 78.06 90 TRP A CA 1
ATOM 694 C C . TRP A 1 90 ? 22.075 23.323 33.650 1.00 78.06 90 TRP A C 1
ATOM 696 O O . TRP A 1 90 ? 23.125 23.715 34.166 1.00 78.06 90 TRP A O 1
ATOM 706 N N . GLY A 1 91 ? 21.092 24.152 33.299 1.00 74.56 91 GLY A N 1
ATOM 707 C CA . GLY A 1 91 ? 20.942 25.520 33.783 1.00 74.56 91 GLY A CA 1
ATOM 708 C C . GLY A 1 91 ? 19.694 25.672 34.660 1.00 74.56 91 GLY A C 1
ATOM 709 O O . GLY A 1 91 ? 18.577 25.555 34.156 1.00 74.56 91 GLY A O 1
ATOM 710 N N . ASP A 1 92 ? 19.877 25.974 35.949 1.00 69.69 92 ASP A N 1
ATOM 711 C CA . ASP A 1 92 ? 18.823 26.508 36.828 1.00 69.69 92 ASP A CA 1
ATOM 712 C C . ASP A 1 92 ? 18.988 28.033 36.923 1.00 69.69 92 ASP A C 1
ATOM 714 O O . ASP A 1 92 ? 20.047 28.525 37.332 1.00 69.69 92 ASP A O 1
ATOM 718 N N . ALA A 1 93 ? 17.990 28.792 36.460 1.00 59.56 93 ALA A N 1
ATOM 719 C CA . ALA A 1 93 ? 18.101 30.252 36.368 1.00 59.56 93 ALA A CA 1
ATOM 720 C C . ALA A 1 93 ? 16.775 31.031 36.238 1.00 59.56 93 ALA A C 1
ATOM 722 O O . ALA A 1 93 ? 16.795 32.217 35.895 1.00 59.56 93 ALA A O 1
ATOM 723 N N . GLY A 1 94 ? 15.631 30.441 36.598 1.00 57.12 94 GLY A N 1
ATOM 724 C CA . GLY A 1 94 ? 14.467 31.266 36.937 1.00 57.12 94 GLY A CA 1
ATOM 725 C C . GLY A 1 94 ? 14.792 32.211 38.113 1.00 57.12 94 GLY A C 1
ATOM 726 O O . GLY A 1 94 ? 15.590 31.837 38.979 1.00 57.12 94 GLY A O 1
ATOM 727 N N . PRO A 1 95 ? 14.205 33.424 38.190 1.00 52.69 95 PRO A N 1
ATOM 728 C CA . PRO A 1 95 ? 14.282 34.220 39.413 1.00 52.69 95 PRO A CA 1
ATOM 729 C C . PRO A 1 95 ? 13.749 33.397 40.593 1.00 52.69 95 PRO A C 1
ATOM 731 O O . PRO A 1 95 ? 12.774 32.658 40.443 1.00 52.69 95 PRO A O 1
ATOM 734 N N . ASP A 1 96 ? 14.384 33.515 41.761 1.00 54.56 96 ASP A N 1
ATOM 735 C CA . ASP A 1 96 ? 13.947 32.779 42.945 1.00 54.56 96 ASP A CA 1
ATOM 736 C C . ASP A 1 96 ? 12.481 33.097 43.270 1.00 54.56 96 ASP A C 1
ATOM 738 O O . ASP A 1 96 ? 12.133 34.228 43.606 1.00 54.56 96 ASP A O 1
ATOM 742 N N . ILE A 1 97 ? 11.668 32.039 43.281 1.00 56.53 97 ILE A N 1
ATOM 743 C CA . ILE A 1 97 ? 10.522 31.896 44.176 1.00 56.53 97 ILE A CA 1
ATOM 744 C C . ILE A 1 97 ? 9.384 32.901 43.912 1.00 56.53 97 ILE A C 1
ATOM 746 O O . ILE A 1 97 ? 9.238 33.929 44.573 1.00 56.53 97 ILE A O 1
ATOM 750 N N . THR A 1 98 ? 8.436 32.507 43.058 1.00 59.12 98 THR A N 1
ATOM 751 C CA . THR A 1 98 ? 7.036 32.861 43.336 1.00 59.12 98 THR A CA 1
ATOM 752 C C . THR A 1 98 ? 6.564 31.977 44.484 1.00 59.12 98 THR A C 1
ATOM 754 O O . THR A 1 98 ? 6.360 30.780 44.310 1.00 59.12 98 THR A O 1
ATOM 757 N N . SER A 1 99 ? 6.418 32.564 45.672 1.00 64.38 99 SER A N 1
ATOM 758 C CA . SER A 1 99 ? 5.695 31.917 46.765 1.00 64.38 99 SER A CA 1
ATOM 759 C C . SER A 1 99 ? 4.226 31.785 46.365 1.00 64.38 99 SER A C 1
ATOM 761 O O . SER A 1 99 ? 3.585 32.779 46.015 1.00 64.38 99 SER A O 1
ATOM 763 N N . PHE A 1 100 ? 3.681 30.572 46.434 1.00 70.38 100 PHE A N 1
ATOM 764 C CA . PHE A 1 100 ? 2.266 30.309 46.148 1.00 70.38 100 PHE A CA 1
ATOM 765 C C . PHE A 1 100 ? 1.335 30.555 47.348 1.00 70.38 100 PHE A C 1
ATOM 767 O O . PHE A 1 100 ? 0.141 30.250 47.294 1.00 70.38 100 PHE A O 1
ATOM 774 N N . ASN A 1 101 ? 1.856 31.165 48.415 1.00 72.12 101 ASN A N 1
ATOM 775 C CA . ASN A 1 101 ? 1.089 31.506 49.603 1.00 72.12 101 ASN A CA 1
ATOM 776 C C . ASN A 1 101 ? -0.050 32.492 49.252 1.00 72.12 101 ASN A C 1
ATOM 778 O O . ASN A 1 101 ? 0.167 33.531 48.624 1.00 72.12 101 ASN A O 1
ATOM 782 N N . GLY A 1 102 ? -1.289 32.130 49.591 1.00 74.56 102 GLY A N 1
ATOM 783 C CA . GLY A 1 102 ? -2.506 32.851 49.209 1.00 74.56 102 GLY A CA 1
ATOM 784 C C . GLY A 1 102 ? -2.915 32.722 47.731 1.00 74.56 102 GLY A C 1
ATOM 785 O O . GLY A 1 102 ? -3.776 33.481 47.277 1.00 74.56 102 GLY A O 1
ATOM 786 N N . LYS A 1 103 ? -2.320 31.794 46.960 1.00 77.44 103 LYS A N 1
ATOM 787 C CA . LYS A 1 103 ? -2.582 31.608 45.515 1.00 77.44 103 LYS A CA 1
ATOM 788 C C . LYS A 1 103 ? -3.458 30.410 45.145 1.00 77.44 103 LYS A C 1
ATOM 790 O O . LYS A 1 103 ? -3.674 30.194 43.960 1.00 77.44 103 LYS A O 1
ATOM 795 N N . GLY A 1 104 ? -4.016 29.675 46.105 1.00 77.06 104 GLY A N 1
ATOM 796 C CA . GLY A 1 104 ? -4.904 28.538 45.820 1.00 77.06 104 GLY A CA 1
ATOM 797 C C . GLY A 1 104 ? -6.026 28.852 44.824 1.00 77.06 104 GLY A C 1
ATOM 798 O O . GLY A 1 104 ? -6.647 29.913 44.889 1.00 77.06 104 GLY A O 1
ATOM 799 N N . ASP A 1 105 ? -6.268 27.916 43.905 1.00 74.00 105 ASP A N 1
ATOM 800 C CA . ASP A 1 105 ? -7.163 28.019 42.743 1.00 74.00 105 ASP A CA 1
ATOM 801 C C . ASP A 1 105 ? -6.809 29.107 41.705 1.00 74.00 105 ASP A C 1
ATOM 803 O O . ASP A 1 105 ? -7.503 29.209 40.687 1.00 74.00 105 ASP A O 1
ATOM 807 N N . GLN A 1 106 ? -5.740 29.890 41.897 1.00 72.12 106 GLN A N 1
ATOM 808 C CA . GLN A 1 106 ? -5.299 30.917 40.947 1.00 72.12 106 GLN A CA 1
ATOM 809 C C . GLN A 1 106 ? -4.310 30.346 39.928 1.00 72.12 106 GLN A C 1
ATOM 811 O O . GLN A 1 106 ? -3.521 29.445 40.216 1.00 72.12 106 GLN A O 1
ATOM 816 N N . TRP A 1 107 ? -4.329 30.928 38.732 1.00 74.25 107 TRP A N 1
ATOM 817 C CA . TRP A 1 107 ? -3.247 30.774 37.769 1.00 74.25 107 TRP A CA 1
ATOM 818 C C . TRP A 1 107 ? -2.090 31.697 38.138 1.00 74.25 107 TRP A C 1
ATOM 820 O O . TRP A 1 107 ? -2.300 32.853 38.515 1.00 74.25 107 TRP A O 1
ATOM 830 N N . VAL A 1 108 ? -0.875 31.180 38.016 1.00 71.75 108 VAL A N 1
ATOM 831 C CA . VAL A 1 108 ? 0.374 31.915 38.207 1.00 71.75 108 VAL A CA 1
ATOM 832 C C . VAL A 1 108 ? 1.272 31.677 37.000 1.00 71.75 108 VAL A C 1
ATOM 834 O O . VAL A 1 108 ? 1.385 30.556 36.505 1.00 71.75 108 VAL A O 1
ATOM 837 N N . GLU A 1 109 ? 1.889 32.752 36.524 1.00 77.56 109 GLU A N 1
ATOM 838 C CA . GLU A 1 109 ? 2.871 32.715 35.448 1.00 77.56 109 GLU A CA 1
ATOM 839 C C . GLU A 1 109 ? 4.276 32.761 36.056 1.00 77.56 109 GLU A C 1
ATOM 841 O O . GLU A 1 109 ? 4.620 33.680 36.803 1.00 77.56 109 GLU A O 1
ATOM 846 N N . LEU A 1 110 ? 5.091 31.764 35.730 1.00 76.12 110 LEU A N 1
ATOM 847 C CA . LEU A 1 110 ? 6.530 31.779 35.952 1.00 76.12 110 LEU A CA 1
ATOM 848 C C . LEU A 1 110 ? 7.177 32.361 34.697 1.00 76.12 110 LEU A C 1
ATOM 850 O O . LEU A 1 110 ? 6.978 31.807 33.621 1.00 76.12 110 LEU A O 1
ATOM 854 N N . VAL A 1 111 ? 7.953 33.440 34.814 1.00 75.56 111 VAL A N 1
ATOM 855 C CA . VAL A 1 111 ? 8.647 34.052 33.668 1.00 75.56 111 VAL A CA 1
ATOM 856 C C . VAL A 1 111 ? 10.152 34.043 33.901 1.00 75.56 111 VAL A C 1
ATOM 858 O O . VAL A 1 111 ? 10.642 34.587 34.892 1.00 75.56 111 VAL A O 1
ATOM 861 N N . TRP A 1 112 ? 10.893 33.479 32.952 1.00 77.75 112 TRP A N 1
ATOM 862 C CA . TRP A 1 112 ? 12.347 33.565 32.880 1.00 77.75 112 TRP A CA 1
ATOM 863 C C . TRP A 1 112 ? 12.764 34.275 31.588 1.00 77.75 112 TRP A C 1
ATOM 865 O O . TRP A 1 112 ? 12.615 33.760 30.483 1.00 77.75 112 TRP A O 1
ATOM 875 N N . ASP A 1 113 ? 13.306 35.484 31.739 1.00 78.38 113 ASP A N 1
ATOM 876 C CA . ASP A 1 113 ? 13.946 36.226 30.653 1.00 78.38 113 ASP A CA 1
ATOM 877 C C . ASP A 1 113 ? 15.425 35.819 30.522 1.00 78.38 113 ASP A C 1
ATOM 879 O O . ASP A 1 113 ? 16.288 36.262 31.291 1.00 78.38 113 ASP A O 1
ATOM 883 N N . LEU A 1 114 ? 15.710 34.960 29.541 1.00 71.81 114 LEU A N 1
ATOM 884 C CA . LEU A 1 114 ? 17.050 34.442 29.253 1.00 71.81 114 LEU A CA 1
ATOM 885 C C . LEU A 1 114 ? 17.973 35.502 28.635 1.00 71.81 114 LEU A C 1
ATOM 887 O O . LEU A 1 114 ? 19.193 35.375 28.748 1.00 71.81 114 LEU A O 1
ATOM 891 N N . SER A 1 115 ? 17.417 36.572 28.048 1.00 71.94 115 SER A N 1
ATOM 892 C CA . SER A 1 115 ? 18.208 37.690 27.516 1.00 71.94 115 SER A CA 1
ATOM 893 C C . SER A 1 115 ? 18.866 38.510 28.635 1.00 71.94 115 SER A C 1
ATOM 895 O O . SER A 1 115 ? 19.995 38.990 28.494 1.00 71.94 115 SER A O 1
ATOM 897 N N . ILE A 1 116 ? 18.187 38.619 29.783 1.00 71.00 116 ILE A N 1
ATOM 898 C CA . ILE A 1 116 ? 18.652 39.357 30.964 1.00 71.00 116 ILE A CA 1
ATOM 899 C C . ILE A 1 116 ? 19.482 38.437 31.873 1.00 71.00 116 ILE A C 1
ATOM 901 O O . ILE A 1 116 ? 20.619 38.776 32.240 1.00 71.00 116 ILE A O 1
ATOM 905 N N . ASN A 1 117 ? 18.940 37.255 32.185 1.00 69.50 117 ASN A N 1
ATOM 906 C CA . ASN A 1 117 ? 19.495 36.275 33.120 1.00 69.50 117 ASN A CA 1
ATOM 907 C C . ASN A 1 117 ? 19.793 34.931 32.420 1.00 69.50 117 ASN A C 1
ATOM 909 O O . ASN A 1 117 ? 19.092 33.947 32.660 1.00 69.50 117 ASN A O 1
ATOM 913 N N . PRO A 1 118 ? 20.825 34.848 31.558 1.00 68.31 118 PRO A N 1
ATOM 914 C CA . PRO A 1 118 ? 21.244 33.576 30.977 1.00 68.31 118 PRO A CA 1
ATOM 915 C C . PRO A 1 118 ? 21.808 32.630 32.060 1.00 68.31 118 PRO A C 1
ATOM 917 O O . PRO A 1 118 ? 22.373 33.114 33.049 1.00 68.31 118 PRO A O 1
ATOM 920 N N . PRO A 1 119 ? 21.751 31.294 31.863 1.00 63.38 119 PRO A N 1
ATOM 921 C CA . PRO A 1 119 ? 22.143 30.298 32.873 1.00 63.38 119 PRO A CA 1
ATOM 922 C C . PRO A 1 119 ? 23.566 30.465 33.420 1.00 63.38 119 PRO A C 1
ATOM 924 O O . PRO A 1 119 ? 23.847 30.199 34.586 1.00 63.38 119 PRO A O 1
ATOM 927 N N . SER A 1 120 ? 24.476 30.974 32.589 1.00 58.91 120 SER A N 1
ATOM 928 C CA . SER A 1 120 ? 25.870 31.210 32.960 1.00 58.91 120 SER A CA 1
ATOM 929 C C . SER A 1 120 ? 26.063 32.267 34.058 1.00 58.91 120 SER A C 1
ATOM 931 O O . SER A 1 120 ? 27.128 32.295 34.675 1.00 58.91 120 SER A O 1
ATOM 933 N N . LYS A 1 121 ? 25.062 33.118 34.342 1.00 56.56 121 LYS A N 1
ATOM 934 C CA . LYS A 1 121 ? 25.128 34.135 35.410 1.00 56.56 121 LYS A CA 1
ATOM 935 C C . LYS A 1 121 ? 24.677 33.641 36.791 1.00 56.56 121 LYS A C 1
ATOM 937 O O . LYS A 1 121 ? 25.003 34.302 37.772 1.00 56.56 121 LYS A O 1
ATOM 942 N N . THR A 1 122 ? 23.958 32.521 36.901 1.00 55.56 122 THR A N 1
ATOM 943 C CA . THR A 1 122 ? 23.377 32.046 38.180 1.00 55.56 122 THR A CA 1
ATOM 944 C C . THR A 1 122 ? 24.243 31.029 38.926 1.00 55.56 122 THR A C 1
ATOM 946 O O . THR A 1 122 ? 23.823 30.488 39.944 1.00 55.56 122 THR A O 1
ATOM 949 N N . GLY A 1 123 ? 25.470 30.786 38.456 1.00 55.69 123 GLY A N 1
ATOM 950 C CA . GLY A 1 123 ? 26.409 29.841 39.071 1.00 55.69 123 GLY A CA 1
ATOM 951 C C . GLY A 1 123 ? 26.494 28.477 38.379 1.00 55.69 123 GLY A C 1
ATOM 952 O O . GLY A 1 123 ? 27.275 27.638 38.822 1.00 55.69 123 GLY A O 1
ATOM 953 N N . PHE A 1 124 ? 25.775 28.275 37.268 1.00 60.75 124 PHE A N 1
ATOM 954 C CA . PHE A 1 124 ? 25.806 27.049 36.460 1.00 60.75 124 PHE A CA 1
ATOM 955 C C . PHE A 1 124 ? 26.456 27.315 35.084 1.00 60.75 124 PHE A C 1
ATOM 957 O O . PHE A 1 124 ? 25.766 27.442 34.073 1.00 60.75 124 PHE A O 1
ATOM 964 N N . PRO A 1 125 ? 27.800 27.427 35.008 1.00 59.44 125 PRO A N 1
ATOM 965 C CA . PRO A 1 125 ? 28.510 28.006 33.859 1.00 59.44 125 PRO A CA 1
ATOM 966 C C . PRO A 1 125 ? 28.494 27.171 32.566 1.00 59.44 125 PRO A C 1
ATOM 968 O O . PRO A 1 125 ? 29.067 27.609 31.571 1.00 59.44 125 PRO A O 1
ATOM 971 N N . ASN A 1 126 ? 27.882 25.983 32.568 1.00 72.81 126 ASN A N 1
ATOM 972 C CA . ASN A 1 126 ? 28.037 25.002 31.491 1.00 72.81 126 ASN A CA 1
ATOM 973 C C . ASN A 1 126 ? 26.840 24.905 30.531 1.00 72.81 126 ASN A C 1
ATOM 975 O O . ASN A 1 126 ? 27.017 24.355 29.450 1.00 72.81 126 ASN A O 1
ATOM 979 N N . CYS A 1 127 ? 25.652 25.405 30.890 1.00 82.00 127 CYS A N 1
ATOM 980 C CA . CYS A 1 127 ? 24.474 25.322 30.019 1.00 82.00 127 CYS A CA 1
ATOM 981 C C . CYS A 1 127 ? 24.515 26.383 28.913 1.00 82.00 127 CYS A C 1
ATOM 983 O O . CYS A 1 127 ? 24.537 27.581 29.200 1.00 82.00 127 CYS A O 1
ATOM 985 N N . ASP A 1 128 ? 24.469 25.943 27.655 1.00 85.12 128 ASP A N 1
ATOM 986 C CA . ASP A 1 128 ? 24.389 26.810 26.477 1.00 85.12 128 ASP A CA 1
ATO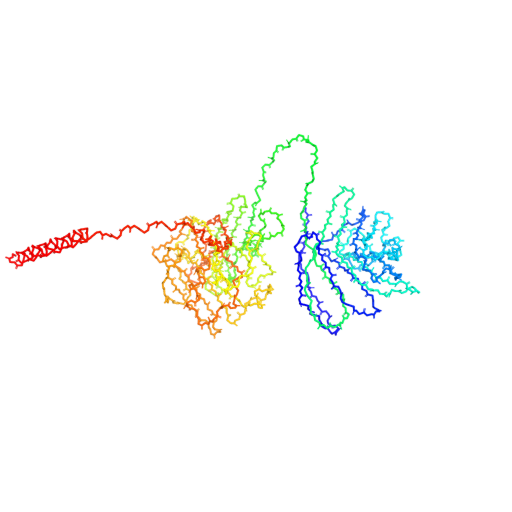M 987 C C . ASP A 1 128 ? 22.919 27.123 26.106 1.00 85.12 128 ASP A C 1
ATOM 989 O O . ASP A 1 128 ? 22.233 26.268 25.539 1.00 85.12 128 ASP A O 1
ATOM 993 N N . PRO A 1 129 ? 22.400 28.341 26.376 1.00 80.38 129 PRO A N 1
ATOM 994 C CA . PRO A 1 129 ? 21.015 28.691 26.061 1.00 80.38 129 PRO A CA 1
ATOM 995 C C . PRO A 1 129 ? 20.758 28.861 24.553 1.00 80.38 129 PRO A C 1
ATOM 997 O O . PRO A 1 129 ? 19.608 29.044 24.164 1.00 80.38 129 PRO A O 1
ATOM 1000 N N . THR A 1 130 ? 21.785 28.793 23.693 1.00 83.69 130 THR A N 1
ATOM 1001 C CA . THR A 1 130 ? 21.600 28.736 22.229 1.00 83.69 130 THR A CA 1
ATOM 1002 C C . THR A 1 130 ? 21.307 27.319 21.722 1.00 83.69 130 THR A C 1
ATOM 1004 O O . THR A 1 130 ? 21.054 27.124 20.531 1.00 83.69 130 THR A O 1
ATOM 1007 N N . ARG A 1 131 ? 21.372 26.312 22.609 1.00 82.69 131 ARG A N 1
ATOM 1008 C CA . ARG A 1 131 ? 21.290 24.885 22.267 1.00 82.69 131 ARG A CA 1
ATOM 1009 C C . ARG A 1 131 ? 20.352 24.105 23.189 1.00 82.69 131 ARG A C 1
ATOM 1011 O O . ARG A 1 131 ? 20.638 22.958 23.526 1.00 82.69 131 ARG A O 1
ATOM 1018 N N . VAL A 1 132 ? 19.249 24.712 23.615 1.00 80.50 132 VAL A N 1
ATOM 1019 C CA . VAL A 1 132 ? 18.309 24.092 24.557 1.00 80.50 132 VAL A CA 1
ATOM 1020 C C . VAL A 1 132 ? 17.633 22.884 23.917 1.00 80.50 132 VAL A C 1
ATOM 1022 O O . VAL A 1 132 ? 17.196 22.938 22.768 1.00 80.50 132 VAL A O 1
ATOM 1025 N N . ARG A 1 133 ? 17.557 21.792 24.679 1.00 78.19 133 ARG A N 1
ATOM 1026 C CA . ARG A 1 133 ? 16.907 20.534 24.296 1.00 78.19 133 ARG A CA 1
ATOM 1027 C C . ARG A 1 133 ? 15.822 20.106 25.281 1.00 78.19 133 ARG A C 1
ATOM 1029 O O . ARG A 1 133 ? 14.918 19.388 24.885 1.00 78.19 133 ARG A O 1
ATOM 1036 N N . ILE A 1 134 ? 15.877 20.540 26.538 1.00 76.12 134 ILE A N 1
ATOM 1037 C CA . ILE A 1 134 ? 14.829 20.256 27.526 1.00 76.12 134 ILE A CA 1
ATOM 1038 C C . ILE A 1 134 ? 14.467 21.542 28.250 1.00 76.12 134 ILE A C 1
ATOM 1040 O O . ILE A 1 134 ? 15.349 22.314 28.628 1.00 76.12 134 ILE A O 1
ATOM 1044 N N . VAL A 1 135 ? 13.171 21.725 28.481 1.00 76.88 135 VAL A N 1
ATOM 1045 C CA . VAL A 1 135 ? 12.611 22.741 29.374 1.00 76.88 135 VAL A CA 1
ATOM 1046 C C . VAL A 1 135 ? 11.785 22.031 30.438 1.00 76.88 135 VAL A C 1
ATOM 1048 O O . VAL A 1 135 ? 11.059 21.088 30.129 1.00 76.88 135 VAL A O 1
ATOM 1051 N N . GLY A 1 136 ? 11.860 22.476 31.687 1.00 78.75 136 GLY A N 1
ATOM 1052 C CA . GLY A 1 136 ? 11.022 21.928 32.744 1.00 78.75 136 GLY A CA 1
ATOM 1053 C C . GLY A 1 136 ? 10.767 22.888 33.891 1.00 78.75 136 GLY A C 1
ATOM 1054 O O . GLY A 1 136 ? 11.343 23.974 33.969 1.00 78.75 136 GLY A O 1
ATOM 1055 N N . VAL A 1 137 ? 9.877 22.470 34.788 1.00 77.31 137 VAL A N 1
ATOM 1056 C CA . VAL A 1 137 ? 9.577 23.177 36.032 1.00 77.31 137 VAL A CA 1
ATOM 1057 C C . VAL A 1 137 ? 9.689 22.222 37.207 1.00 77.31 137 VAL A C 1
ATOM 1059 O O . VAL A 1 137 ? 9.069 21.158 37.224 1.00 77.31 137 VAL A O 1
ATOM 1062 N N . LEU A 1 138 ? 10.478 22.634 38.195 1.00 73.12 138 LEU A N 1
ATOM 1063 C CA . LEU A 1 138 ? 10.591 22.006 39.503 1.00 73.12 138 LEU A CA 1
ATOM 1064 C C . LEU A 1 138 ? 9.670 22.749 40.476 1.00 73.12 138 LEU A C 1
ATOM 1066 O O . LEU A 1 138 ? 9.680 23.981 40.494 1.00 73.12 138 LEU A O 1
ATOM 1070 N N . ILE A 1 139 ? 8.899 22.025 41.289 1.00 71.38 139 ILE A N 1
ATOM 1071 C CA . ILE A 1 139 ? 8.020 22.616 42.305 1.00 71.38 139 ILE A CA 1
ATOM 1072 C C . ILE A 1 139 ? 8.359 22.031 43.678 1.00 71.38 139 ILE A C 1
ATOM 1074 O O . ILE A 1 139 ? 8.553 20.824 43.816 1.00 71.38 139 ILE A O 1
ATOM 1078 N N . GLY A 1 140 ? 8.395 22.872 44.715 1.00 72.25 140 GLY A N 1
ATOM 1079 C CA . GLY A 1 140 ? 8.426 22.397 46.093 1.00 72.25 140 GLY A CA 1
ATOM 1080 C C . GLY A 1 140 ? 8.593 23.444 47.181 1.00 72.25 140 GLY A C 1
ATOM 1081 O O . GLY A 1 140 ? 8.847 24.618 46.929 1.00 72.25 140 GLY A O 1
ATOM 1082 N N . GLU A 1 141 ? 8.448 22.992 48.420 1.00 67.50 141 GLU A N 1
ATOM 1083 C CA . GLU A 1 141 ? 8.874 23.722 49.605 1.00 67.50 141 GLU A CA 1
ATOM 1084 C C . GLU A 1 141 ? 10.401 23.829 49.618 1.00 67.50 141 GLU A C 1
ATOM 1086 O O . GLU A 1 141 ? 11.107 22.835 49.434 1.00 67.50 141 GLU A O 1
ATOM 1091 N N . TRP A 1 142 ? 10.908 25.034 49.872 1.00 61.72 142 TRP A N 1
ATOM 1092 C CA . TRP A 1 142 ? 12.325 25.276 50.130 1.00 61.72 142 TRP A CA 1
ATOM 1093 C C . TRP A 1 142 ? 12.542 25.391 51.637 1.00 61.72 142 TRP A C 1
ATOM 1095 O O . TRP A 1 142 ? 12.241 26.424 52.242 1.00 61.72 142 TRP A O 1
ATOM 1105 N N . THR A 1 143 ? 13.079 24.338 52.251 1.00 60.81 143 THR A N 1
ATOM 1106 C CA . THR A 1 143 ? 13.417 24.333 53.679 1.00 60.81 143 THR A CA 1
ATOM 1107 C C . THR A 1 143 ? 14.908 24.060 53.863 1.00 60.81 143 THR A C 1
ATOM 1109 O O . THR A 1 143 ? 15.442 23.029 53.467 1.00 60.81 143 THR A O 1
ATOM 1112 N N . GLY A 1 144 ? 15.627 25.030 54.439 1.00 55.38 144 GLY A N 1
ATOM 1113 C CA . GLY A 1 144 ? 17.034 24.859 54.827 1.00 55.38 144 GLY A CA 1
ATOM 1114 C C . GLY A 1 144 ? 18.029 24.581 53.689 1.00 55.38 144 GLY A C 1
ATOM 1115 O O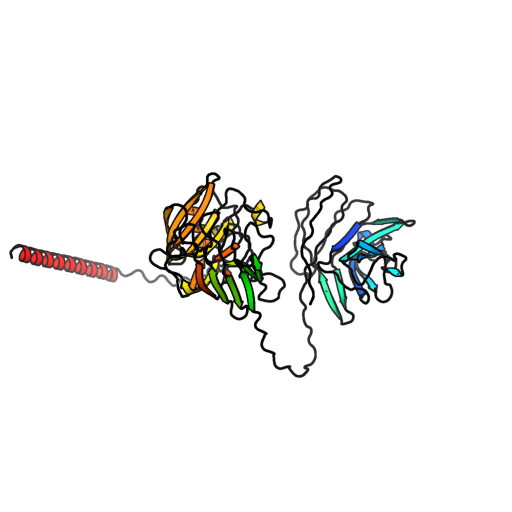 . GLY A 1 144 ? 19.102 24.055 53.966 1.00 55.38 144 GLY A O 1
ATOM 1116 N N . GLY A 1 145 ? 17.702 24.925 52.438 1.00 57.22 145 GLY A N 1
ATOM 1117 C CA . GLY A 1 145 ? 18.559 24.677 51.268 1.00 57.22 145 GLY A CA 1
ATOM 1118 C C . GLY A 1 145 ? 18.265 23.380 50.507 1.00 57.22 145 GLY A C 1
ATOM 1119 O O . GLY A 1 145 ? 18.947 23.103 49.525 1.00 57.22 145 GLY A O 1
ATOM 1120 N N . ASN A 1 146 ? 17.249 22.616 50.923 1.00 52.56 146 ASN A N 1
ATOM 1121 C CA . ASN A 1 146 ? 16.738 21.454 50.198 1.00 52.56 146 ASN A CA 1
ATOM 1122 C C . ASN A 1 146 ? 15.302 21.702 49.703 1.00 52.56 146 ASN A C 1
ATOM 1124 O O . ASN A 1 146 ? 14.544 22.468 50.305 1.00 52.56 146 ASN A O 1
ATOM 1128 N N . TRP A 1 147 ? 14.941 21.016 48.617 1.00 53.47 147 TRP A N 1
ATOM 1129 C CA . TRP A 1 147 ? 13.588 20.978 48.058 1.00 53.47 147 TRP A CA 1
ATOM 1130 C C . TRP A 1 147 ? 12.811 19.749 48.562 1.00 53.47 147 TRP A C 1
ATOM 1132 O O . TRP A 1 147 ? 13.379 18.663 48.668 1.00 53.47 147 TRP A O 1
ATOM 1142 N N . SER A 1 148 ? 11.504 19.902 48.791 1.00 47.47 148 SER A N 1
ATOM 1143 C CA . SER A 1 148 ? 10.526 18.820 49.043 1.00 47.47 148 SER A CA 1
ATOM 1144 C C . SER A 1 148 ? 9.153 19.265 48.519 1.00 47.47 148 SER A C 1
ATOM 1146 O O . SER A 1 148 ? 8.672 20.297 48.975 1.00 47.47 148 SER A O 1
ATOM 1148 N N . GLY A 1 149 ? 8.521 18.602 47.538 1.00 46.41 149 GLY A N 1
ATOM 1149 C CA . GLY A 1 149 ? 7.552 19.305 46.678 1.00 46.41 149 GLY A CA 1
ATOM 1150 C C . GLY A 1 149 ? 6.548 18.545 45.804 1.00 46.41 149 GLY A C 1
ATOM 1151 O O . GLY A 1 149 ? 6.901 17.776 44.919 1.00 46.41 149 GLY A O 1
ATOM 1152 N N . TYR A 1 150 ? 5.275 18.903 45.966 1.00 41.19 150 TYR A N 1
ATOM 1153 C CA . TYR A 1 150 ? 4.127 18.407 45.198 1.00 41.19 150 TYR A CA 1
ATOM 1154 C C . TYR A 1 150 ? 3.990 19.057 43.810 1.00 41.19 150 TYR A C 1
ATOM 1156 O O . TYR A 1 150 ? 4.452 20.176 43.596 1.00 41.19 150 TYR A O 1
ATOM 1164 N N . LEU A 1 151 ? 3.284 18.388 42.888 1.00 40.44 151 LEU A N 1
ATOM 1165 C CA . LEU A 1 151 ? 3.179 18.778 41.477 1.00 40.44 151 LEU A CA 1
ATOM 1166 C C . LEU A 1 151 ? 1.723 18.902 40.983 1.00 40.44 151 LEU A C 1
ATOM 1168 O O . LEU A 1 151 ? 0.910 18.005 41.201 1.00 40.44 151 LEU A O 1
ATOM 1172 N N . TYR A 1 152 ? 1.428 19.993 40.267 1.00 38.28 152 TYR A N 1
ATOM 1173 C CA . TYR A 1 152 ? 0.255 20.172 39.398 1.00 38.28 152 TYR A CA 1
ATOM 1174 C C . TYR A 1 152 ? 0.628 21.178 38.296 1.00 38.28 152 TYR A C 1
ATOM 1176 O O . TYR A 1 152 ? 1.077 22.280 38.608 1.00 38.28 152 TYR A O 1
ATOM 1184 N N . ILE A 1 153 ? 0.497 20.806 37.019 1.00 41.94 153 ILE A N 1
ATOM 1185 C CA . ILE A 1 153 ? 0.789 21.661 35.852 1.00 41.94 153 ILE A CA 1
ATOM 1186 C C . ILE A 1 153 ? -0.275 21.373 34.794 1.00 41.94 153 ILE A C 1
ATOM 1188 O O . ILE A 1 153 ? -0.624 20.214 34.596 1.00 41.94 153 ILE A O 1
ATOM 1192 N N . ASP A 1 154 ? -0.778 22.423 34.145 1.00 41.94 154 ASP A N 1
ATOM 1193 C CA . ASP A 1 154 ? -1.969 22.356 33.286 1.00 41.94 154 ASP A CA 1
ATOM 1194 C C . ASP A 1 154 ? -1.686 22.800 31.832 1.00 41.94 154 ASP A C 1
ATOM 1196 O O . ASP A 1 154 ? -2.328 22.297 30.912 1.00 41.94 154 ASP A O 1
ATOM 1200 N N . SER A 1 155 ? -0.712 23.695 31.597 1.00 41.75 155 SER A N 1
ATOM 1201 C CA . SER A 1 155 ? -0.282 24.111 30.251 1.00 41.75 155 SER A CA 1
ATOM 1202 C C . SER A 1 155 ? 1.144 24.691 30.219 1.00 41.75 155 SER A C 1
ATOM 1204 O O . SER A 1 155 ? 1.671 25.177 31.219 1.00 41.75 155 SER A O 1
ATOM 1206 N N . PHE A 1 156 ? 1.781 24.658 29.046 1.00 41.66 156 PHE A N 1
ATOM 1207 C CA . PHE A 1 156 ? 3.015 25.397 28.751 1.00 41.66 156 PHE A CA 1
ATOM 1208 C C . PHE A 1 156 ? 2.764 26.351 27.584 1.00 41.66 156 PHE A C 1
ATOM 1210 O O . PHE A 1 156 ? 2.064 25.985 26.637 1.00 41.66 156 PHE A O 1
ATOM 1217 N N . GLY A 1 157 ? 3.390 27.530 27.616 1.00 44.12 157 GLY A N 1
ATOM 1218 C CA . GLY A 1 157 ? 3.414 28.410 26.456 1.00 44.12 157 GLY A CA 1
ATOM 1219 C C . GLY A 1 157 ? 4.432 29.537 26.552 1.00 44.12 157 GLY A C 1
ATOM 1220 O O . GLY A 1 157 ? 4.573 30.168 27.597 1.00 44.12 157 GLY A O 1
ATOM 1221 N N . TRP A 1 158 ? 5.148 29.786 25.454 1.00 46.88 158 TRP A N 1
ATOM 1222 C CA . TRP A 1 158 ? 6.152 30.846 25.341 1.00 46.88 158 TRP A CA 1
ATOM 1223 C C . TRP A 1 158 ? 5.676 31.964 24.412 1.00 46.88 158 TRP A C 1
ATOM 1225 O O . TRP A 1 158 ? 4.894 31.723 23.490 1.00 46.88 158 TRP A O 1
ATOM 1235 N N . SER A 1 159 ? 6.195 33.173 24.639 1.00 40.22 159 SER A N 1
ATOM 1236 C CA . SER A 1 159 ? 5.994 34.335 23.772 1.00 40.22 159 SER A CA 1
ATOM 1237 C C . SER A 1 159 ? 7.315 34.754 23.130 1.00 40.22 159 SER A C 1
ATOM 1239 O O . SER A 1 159 ? 8.331 34.937 23.806 1.00 40.22 159 SER A O 1
ATOM 1241 N N . ASP A 1 160 ? 7.313 34.904 21.810 1.00 40.97 160 ASP A N 1
ATOM 1242 C CA . ASP A 1 160 ? 8.402 35.597 21.120 1.00 40.97 160 ASP A CA 1
ATOM 1243 C C . ASP A 1 160 ? 8.332 37.115 21.424 1.00 40.97 160 ASP A C 1
ATOM 1245 O O . ASP A 1 160 ? 7.225 37.625 21.629 1.00 40.97 160 ASP A O 1
ATOM 1249 N N . PRO A 1 161 ? 9.452 37.869 21.456 1.00 38.03 161 PRO A N 1
ATOM 1250 C CA . PRO A 1 161 ? 9.432 39.336 21.442 1.00 38.03 161 PRO A CA 1
ATOM 1251 C C . PRO A 1 161 ? 8.452 39.968 20.439 1.00 38.03 161 PRO A C 1
ATOM 1253 O O . PRO A 1 161 ? 7.883 41.016 20.747 1.00 38.03 161 PRO A O 1
ATOM 1256 N N . ASP A 1 162 ? 8.206 39.308 19.302 1.00 41.09 162 ASP A N 1
ATOM 1257 C CA . ASP A 1 162 ? 7.262 39.747 18.263 1.00 41.09 162 ASP A CA 1
ATOM 1258 C C . ASP A 1 162 ? 5.792 39.308 18.507 1.00 41.09 162 ASP A C 1
ATOM 1260 O O . ASP A 1 162 ? 4.926 39.490 17.654 1.00 41.09 162 ASP A O 1
ATOM 1264 N N . GLY A 1 163 ? 5.469 38.758 19.686 1.00 36.38 163 GLY A N 1
ATOM 1265 C CA . GLY A 1 163 ? 4.090 38.588 20.170 1.00 36.38 163 GLY A CA 1
ATOM 1266 C C . GLY A 1 163 ? 3.371 37.288 19.785 1.00 36.38 163 GLY A C 1
ATOM 1267 O O . GLY A 1 163 ? 2.177 37.158 20.060 1.00 36.38 163 GLY A O 1
ATOM 1268 N N . GLN A 1 164 ? 4.063 36.316 19.185 1.00 39.91 164 GLN A N 1
ATOM 1269 C CA . GLN A 1 164 ? 3.486 34.994 18.912 1.00 39.91 164 GLN A CA 1
ATOM 1270 C C . GLN A 1 164 ? 3.523 34.095 20.154 1.00 39.91 164 GLN A C 1
ATOM 1272 O O . GLN A 1 164 ? 4.599 33.824 20.692 1.00 39.91 164 GLN A O 1
ATOM 1277 N N . ASN A 1 165 ? 2.344 33.624 20.572 1.00 38.22 165 ASN A N 1
ATOM 1278 C CA . ASN A 1 165 ? 2.160 32.671 21.666 1.00 38.22 165 ASN A CA 1
ATOM 1279 C C . ASN A 1 165 ? 2.024 31.249 21.114 1.00 38.22 165 ASN A C 1
ATOM 1281 O O . ASN A 1 165 ? 1.213 31.011 20.222 1.00 38.22 165 ASN A O 1
ATOM 1285 N N . TYR A 1 166 ? 2.753 30.309 21.704 1.00 38.34 166 TYR A N 1
ATOM 1286 C CA . TYR A 1 166 ? 2.662 28.879 21.402 1.00 38.34 166 TYR A CA 1
ATOM 1287 C C . TYR A 1 166 ? 2.061 28.166 22.618 1.00 38.34 166 TYR A C 1
ATOM 1289 O O . TYR A 1 166 ? 2.409 28.516 23.742 1.00 38.34 166 TYR A O 1
ATOM 1297 N N . GLU A 1 167 ? 1.168 27.195 22.422 1.00 36.06 167 GLU A N 1
ATOM 1298 C CA . GLU A 1 167 ? 0.450 26.489 23.499 1.00 36.06 167 GLU A CA 1
ATOM 1299 C C . GLU A 1 167 ? 0.530 24.970 23.276 1.00 36.06 167 GLU A C 1
ATOM 1301 O O . GLU A 1 167 ? 0.310 24.497 22.161 1.00 36.06 167 GLU A O 1
ATOM 1306 N N . ILE A 1 168 ? 0.864 24.204 24.321 1.00 35.56 168 ILE A N 1
ATOM 1307 C CA . ILE A 1 168 ? 1.066 22.745 24.238 1.00 35.56 168 ILE A CA 1
ATOM 1308 C C . ILE A 1 168 ? -0.074 22.000 24.948 1.00 35.56 168 ILE A C 1
ATOM 1310 O O . ILE A 1 168 ? -0.343 22.251 26.124 1.00 35.56 168 ILE A O 1
ATOM 1314 N N . LEU A 1 169 ? -0.700 21.045 24.247 1.00 27.64 169 LEU A N 1
ATOM 1315 C CA . LEU A 1 169 ? -1.688 20.105 24.794 1.00 27.64 169 LEU A CA 1
ATOM 1316 C C . LEU A 1 169 ? -1.089 18.702 25.007 1.00 27.64 169 LEU A C 1
ATOM 1318 O O . LEU A 1 169 ? -0.231 18.259 24.247 1.00 27.64 169 LEU A O 1
ATOM 1322 N N . PHE A 1 170 ? -1.614 17.984 26.000 1.00 33.03 170 PHE A N 1
ATOM 1323 C CA . PHE A 1 170 ? -1.306 16.582 26.319 1.00 33.03 170 PHE A CA 1
ATOM 1324 C C . PHE A 1 170 ? -2.620 15.798 26.535 1.00 33.03 170 PHE A C 1
ATOM 1326 O O . PHE A 1 170 ? -3.672 16.417 26.671 1.00 33.03 170 PHE A O 1
ATOM 1333 N N . ASP A 1 171 ? -2.580 14.464 26.594 1.00 22.48 171 ASP A N 1
ATOM 1334 C CA . ASP A 1 171 ? -3.728 13.622 26.984 1.00 22.48 171 ASP A CA 1
ATOM 1335 C C . ASP A 1 171 ? -3.236 12.234 27.436 1.00 22.48 171 ASP A C 1
ATOM 1337 O O . ASP A 1 171 ? -2.599 11.544 26.641 1.00 22.48 171 ASP A O 1
ATOM 1341 N N . PHE A 1 172 ? -3.468 11.835 28.697 1.00 27.19 172 PHE A N 1
ATOM 1342 C CA . PHE A 1 172 ? -3.058 10.522 29.226 1.00 27.19 172 PHE A CA 1
ATOM 1343 C C . PHE A 1 172 ? -3.891 10.042 30.417 1.00 27.19 172 PHE A C 1
ATOM 1345 O O . PHE A 1 172 ? -4.287 10.804 31.299 1.00 27.19 172 PHE A O 1
ATOM 1352 N N . GLU A 1 173 ? -4.060 8.722 30.478 1.00 23.03 173 GLU A N 1
ATOM 1353 C CA . GLU A 1 173 ? -5.041 8.049 31.318 1.00 23.03 173 GLU A CA 1
ATOM 1354 C C . GLU A 1 173 ? -4.400 7.140 32.427 1.00 23.03 173 GLU A C 1
ATOM 1356 O O . GLU A 1 173 ? -3.342 6.566 32.193 1.00 23.03 173 GLU A O 1
ATOM 1361 N N . ARG A 1 174 ? -5.014 6.974 33.629 1.00 26.88 174 ARG A N 1
ATOM 1362 C CA . ARG A 1 174 ? -4.437 6.528 34.947 1.00 26.88 174 ARG A CA 1
ATOM 1363 C C . ARG A 1 174 ? -4.909 5.183 35.573 1.00 26.88 174 ARG A C 1
ATOM 1365 O O . ARG A 1 174 ? -6.076 5.065 35.930 1.00 26.88 174 ARG A O 1
ATOM 1372 N N . ASN A 1 175 ? -3.982 4.274 35.950 1.00 26.72 175 ASN A N 1
ATOM 1373 C CA . ASN A 1 175 ? -4.253 3.157 36.897 1.00 26.72 175 ASN A CA 1
ATOM 1374 C C . ASN A 1 175 ? -3.098 2.889 37.894 1.00 26.72 175 ASN A C 1
ATOM 1376 O O . ASN A 1 175 ? -2.037 3.495 37.789 1.00 26.72 175 ASN A O 1
ATOM 1380 N N . THR A 1 176 ? -3.344 2.073 38.927 1.00 33.47 176 THR A N 1
ATOM 1381 C CA . THR A 1 176 ? -2.669 2.154 40.244 1.00 33.47 176 THR A CA 1
ATOM 1382 C C . THR A 1 176 ? -1.462 1.233 40.483 1.00 33.47 176 THR A C 1
ATOM 1384 O O . THR A 1 176 ? -1.635 0.020 40.505 1.00 33.47 176 THR A O 1
ATOM 1387 N N . GLU A 1 177 ? -0.308 1.809 40.850 1.00 30.61 177 GLU A N 1
ATOM 1388 C CA . GLU A 1 177 ? 0.486 1.514 42.071 1.00 30.61 177 GLU A CA 1
ATOM 1389 C C . GLU A 1 177 ? 1.681 2.494 42.167 1.00 30.61 177 GLU A C 1
ATOM 1391 O O . GLU A 1 177 ? 2.156 2.993 41.151 1.00 30.61 177 GLU A O 1
ATOM 1396 N N . GLY A 1 178 ? 2.111 2.871 43.379 1.00 38.09 178 GLY A N 1
ATOM 1397 C CA . GLY A 1 178 ? 2.973 4.050 43.589 1.00 38.09 178 GLY A CA 1
ATOM 1398 C C . GLY A 1 178 ? 4.476 3.760 43.673 1.00 38.09 178 GLY A C 1
ATOM 1399 O O . GLY A 1 178 ? 4.893 3.026 44.564 1.00 38.09 178 GLY A O 1
ATOM 1400 N N . TRP A 1 179 ? 5.269 4.404 42.807 1.00 28.33 179 TRP A N 1
ATOM 1401 C CA . TRP A 1 179 ? 6.743 4.433 42.809 1.00 28.33 179 TRP A CA 1
ATOM 1402 C C . TRP A 1 179 ? 7.261 5.773 42.249 1.00 28.33 179 TRP A C 1
ATOM 1404 O O . TRP A 1 179 ? 6.533 6.474 41.546 1.00 28.33 179 TRP A O 1
ATOM 1414 N N . THR A 1 180 ? 8.513 6.130 42.549 1.00 34.91 180 THR A N 1
ATOM 1415 C CA . THR A 1 180 ? 9.172 7.350 42.050 1.00 34.91 180 THR A CA 1
ATOM 1416 C C . THR A 1 180 ? 9.690 7.184 40.617 1.00 34.91 180 THR A C 1
ATOM 1418 O O . THR A 1 180 ? 10.195 6.127 40.244 1.00 34.91 180 THR A O 1
ATOM 1421 N N . GLY A 1 181 ? 9.610 8.240 39.801 1.00 33.72 181 GLY A N 1
ATOM 1422 C CA . GLY A 1 181 ? 10.111 8.216 38.425 1.00 33.72 181 GLY A CA 1
ATOM 1423 C C . GLY A 1 181 ? 10.107 9.587 37.749 1.00 33.72 181 GLY A C 1
ATOM 1424 O O . GLY A 1 181 ? 9.288 10.444 38.070 1.00 33.72 181 GLY A O 1
ATOM 1425 N N . TRP A 1 182 ? 11.025 9.778 36.799 1.00 34.50 182 TRP A N 1
ATOM 1426 C CA . TRP A 1 182 ? 11.086 10.956 35.930 1.00 34.50 182 TRP A CA 1
ATOM 1427 C C . TRP A 1 182 ? 10.490 10.608 34.564 1.00 34.50 182 TRP A C 1
ATOM 1429 O O . TRP A 1 182 ? 10.900 9.624 33.949 1.00 34.50 182 TRP A O 1
ATOM 1439 N N . GLY A 1 183 ? 9.537 11.408 34.086 1.00 34.88 183 GLY A N 1
ATOM 1440 C CA . GLY A 1 183 ? 9.003 11.301 32.727 1.00 34.88 183 GLY A CA 1
ATOM 1441 C C . GLY A 1 183 ? 9.787 12.158 31.731 1.00 34.88 183 GLY A C 1
ATOM 1442 O O . GLY A 1 183 ? 10.316 13.211 32.086 1.00 34.88 183 GLY A O 1
ATOM 1443 N N . SER A 1 184 ? 9.833 11.732 30.472 1.00 31.55 184 SER A N 1
ATOM 1444 C CA . SER A 1 184 ? 10.223 12.555 29.321 1.00 31.55 184 SER A CA 1
ATOM 1445 C C . SER A 1 184 ? 9.096 12.525 28.288 1.00 31.55 184 SER A C 1
ATOM 1447 O O . SER A 1 184 ? 8.388 11.524 28.173 1.00 31.55 184 SER A O 1
ATOM 1449 N N . ILE A 1 185 ? 8.903 13.631 27.569 1.00 38.78 185 ILE A N 1
ATOM 1450 C CA . ILE A 1 185 ? 7.835 13.809 26.575 1.00 38.78 185 ILE A CA 1
ATOM 1451 C C . ILE A 1 185 ? 8.453 14.469 25.341 1.00 38.78 185 ILE A C 1
ATOM 1453 O O . ILE A 1 185 ? 9.066 15.523 25.490 1.00 38.78 185 ILE A O 1
ATOM 1457 N N . ASP A 1 186 ? 8.274 13.878 24.159 1.00 30.12 186 ASP A N 1
ATOM 1458 C CA . ASP A 1 186 ? 8.679 14.466 22.874 1.00 30.12 186 ASP A CA 1
ATOM 1459 C C . ASP A 1 186 ? 7.638 15.487 22.379 1.00 30.12 186 ASP A C 1
ATOM 1461 O O . ASP A 1 186 ? 6.438 15.202 22.357 1.00 30.12 186 ASP A O 1
ATOM 1465 N N . ILE A 1 187 ? 8.093 16.664 21.936 1.00 33.56 187 ILE A N 1
ATOM 1466 C CA . ILE A 1 187 ? 7.244 17.706 21.327 1.00 33.56 187 ILE A CA 1
ATOM 1467 C C . ILE A 1 187 ? 7.191 17.569 19.795 1.00 33.56 187 ILE A C 1
ATOM 1469 O O . ILE A 1 187 ? 8.221 17.385 19.143 1.00 33.56 187 ILE A O 1
ATOM 1473 N N . VAL A 1 188 ? 5.997 17.761 19.222 1.00 30.38 188 VAL A N 1
ATOM 1474 C CA . VAL A 1 188 ? 5.742 17.922 17.777 1.00 30.38 188 VAL A CA 1
ATOM 1475 C C . VAL A 1 188 ? 5.179 19.329 17.523 1.00 30.38 188 VAL A C 1
ATOM 1477 O O . VAL A 1 188 ? 4.349 19.795 18.303 1.00 30.38 188 VAL A O 1
ATOM 1480 N N . ASP A 1 189 ? 5.641 20.005 16.464 1.00 29.91 189 ASP A N 1
ATOM 1481 C CA . ASP A 1 189 ? 5.261 21.390 16.129 1.00 29.91 189 ASP A CA 1
ATOM 1482 C C . ASP A 1 189 ? 3.746 21.579 15.902 1.00 29.91 189 ASP A C 1
ATOM 1484 O O . ASP A 1 189 ? 3.058 20.699 15.380 1.00 29.91 189 ASP A O 1
ATOM 1488 N N . ILE A 1 190 ? 3.237 22.769 16.249 1.00 32.12 190 ILE A N 1
ATOM 1489 C CA . ILE A 1 190 ? 1.847 23.203 16.023 1.00 32.12 190 ILE A CA 1
ATOM 1490 C C . ILE A 1 190 ? 1.863 24.506 15.208 1.00 32.12 190 ILE A C 1
ATOM 1492 O O . ILE A 1 190 ? 2.622 25.425 15.512 1.00 32.12 190 ILE A O 1
ATOM 1496 N N . ALA A 1 191 ? 1.034 24.572 14.162 1.00 31.34 191 ALA A N 1
ATOM 1497 C CA . ALA A 1 191 ? 1.034 25.652 13.174 1.00 31.34 191 ALA A CA 1
ATOM 1498 C C . ALA A 1 191 ? 0.379 26.967 13.653 1.00 31.34 191 ALA A C 1
ATOM 1500 O O . ALA A 1 191 ? -0.539 26.972 14.474 1.00 31.34 191 ALA A O 1
ATOM 1501 N N . GLU A 1 192 ? 0.838 28.082 13.077 1.00 31.45 192 GLU A N 1
ATOM 1502 C CA . GLU A 1 192 ? 0.422 29.456 13.394 1.00 31.45 192 GLU A CA 1
ATOM 1503 C C . GLU A 1 192 ? -1.057 29.753 13.065 1.00 31.45 192 GLU A C 1
ATOM 1505 O O . GLU A 1 192 ? -1.598 29.295 12.056 1.00 31.45 192 GLU A O 1
ATOM 1510 N N . THR A 1 193 ? -1.691 30.638 13.846 1.00 29.61 193 THR A N 1
ATOM 1511 C CA . THR A 1 193 ? -2.971 31.275 13.478 1.00 29.61 193 THR A CA 1
ATOM 1512 C C . THR A 1 193 ? -2.814 32.787 13.341 1.00 29.61 193 THR A C 1
ATOM 1514 O O . THR A 1 193 ? -2.590 33.486 14.328 1.00 29.61 193 THR A O 1
ATOM 1517 N N . THR A 1 194 ? -2.982 33.303 12.123 1.00 31.84 194 THR A N 1
ATOM 1518 C CA . THR A 1 194 ? -2.812 34.726 11.782 1.00 31.84 194 THR A CA 1
ATOM 1519 C C . THR A 1 194 ? -3.883 35.636 12.388 1.00 31.84 194 THR A C 1
ATOM 1521 O O . THR A 1 194 ? -5.080 35.376 12.230 1.00 31.84 194 THR A O 1
ATOM 1524 N N . SER A 1 195 ? -3.467 36.761 12.977 1.00 29.86 195 SER A N 1
ATOM 1525 C CA . SER A 1 195 ? -4.341 37.887 13.334 1.00 29.86 195 SER A CA 1
ATOM 1526 C C . SER A 1 195 ? -4.449 38.914 12.193 1.00 29.86 195 SER A C 1
ATOM 1528 O O . SER A 1 195 ? -3.635 38.950 11.270 1.00 29.86 195 SER A O 1
ATOM 1530 N N . THR A 1 196 ? -5.500 39.737 12.220 1.00 37.50 196 THR A N 1
ATOM 1531 C CA . THR A 1 196 ? -5.820 40.709 11.164 1.00 37.50 196 THR A CA 1
ATOM 1532 C C . THR A 1 196 ? -5.092 42.042 11.351 1.00 37.50 196 THR A C 1
ATOM 1534 O O . THR A 1 196 ? -5.435 42.805 12.252 1.00 37.50 196 THR A O 1
ATOM 1537 N N . GLU A 1 197 ? -4.193 42.386 10.425 1.00 39.12 197 GLU A N 1
ATOM 1538 C CA . GLU A 1 197 ? -3.666 43.749 10.261 1.00 39.12 197 GLU A CA 1
ATOM 1539 C C . GLU A 1 197 ? -3.959 44.359 8.872 1.00 39.12 197 GLU A C 1
ATOM 1541 O O . GLU A 1 197 ? -4.497 43.724 7.963 1.00 39.12 197 GLU A O 1
ATOM 1546 N N . ILE A 1 198 ? -3.686 45.661 8.767 1.00 39.22 198 ILE A N 1
ATOM 1547 C CA . ILE A 1 198 ? -4.150 46.607 7.740 1.00 39.22 198 ILE A CA 1
ATOM 1548 C C . ILE A 1 198 ? -3.494 46.327 6.364 1.00 39.22 198 ILE A C 1
ATOM 1550 O O . ILE A 1 198 ? -2.306 46.007 6.303 1.00 39.22 198 ILE A O 1
ATOM 1554 N N . PRO A 1 199 ? -4.225 46.455 5.232 1.00 39.59 199 PRO A N 1
ATOM 1555 C CA . PRO A 1 199 ? -3.762 45.956 3.937 1.00 39.59 199 PRO A CA 1
ATOM 1556 C C . PRO A 1 199 ? -2.563 46.725 3.363 1.00 39.59 199 PRO A C 1
ATOM 1558 O O . PRO A 1 199 ? -2.682 47.846 2.867 1.00 39.59 199 PRO A O 1
ATOM 1561 N N . THR A 1 200 ? -1.418 46.047 3.339 1.00 46.38 200 THR A N 1
ATOM 1562 C CA . THR A 1 200 ? -0.266 46.359 2.476 1.00 46.38 200 THR A CA 1
ATOM 1563 C C . THR A 1 200 ? -0.552 45.842 1.049 1.00 46.38 200 THR A C 1
ATOM 1565 O O . THR A 1 200 ? -1.319 44.884 0.915 1.00 46.38 200 THR A O 1
ATOM 1568 N N . PRO A 1 201 ? -0.014 46.443 -0.039 1.00 44.94 201 PRO A N 1
ATOM 1569 C CA . PRO A 1 201 ? -0.358 46.042 -1.406 1.00 44.94 201 PRO A CA 1
ATOM 1570 C C . PRO A 1 201 ? -0.136 44.549 -1.651 1.00 44.94 201 PRO A C 1
ATOM 1572 O O . PRO A 1 201 ? 0.961 44.045 -1.421 1.00 44.94 201 PRO A O 1
ATOM 1575 N N . ILE A 1 202 ? -1.182 43.864 -2.127 1.00 40.28 202 ILE A N 1
ATOM 1576 C CA . ILE A 1 202 ? -1.189 42.412 -2.338 1.00 40.28 202 ILE A CA 1
ATOM 1577 C C . ILE A 1 202 ? -0.021 42.037 -3.265 1.00 40.28 202 ILE A C 1
ATOM 1579 O O . ILE A 1 202 ? -0.047 42.426 -4.439 1.00 40.28 202 ILE A O 1
ATOM 1583 N N . PRO A 1 203 ? 0.995 41.290 -2.790 1.00 43.19 203 PRO A N 1
ATOM 1584 C CA . PRO A 1 203 ? 2.007 40.753 -3.682 1.00 43.19 203 PRO A CA 1
ATOM 1585 C C . PRO A 1 203 ? 1.323 39.769 -4.631 1.00 43.19 203 PRO A C 1
ATOM 1587 O O . PRO A 1 203 ? 0.555 38.909 -4.196 1.00 43.19 203 PRO A O 1
ATOM 1590 N N . THR A 1 204 ? 1.590 39.896 -5.933 1.00 43.34 204 THR A N 1
ATOM 1591 C CA . THR A 1 204 ? 1.114 38.932 -6.931 1.00 43.34 204 THR A CA 1
ATOM 1592 C C . THR A 1 204 ? 1.499 37.528 -6.466 1.00 43.34 204 THR A C 1
ATOM 1594 O O . THR A 1 204 ? 2.691 37.304 -6.244 1.00 43.34 204 THR A O 1
ATOM 1597 N N . PRO A 1 205 ? 0.547 36.590 -6.295 1.00 42.81 205 PRO A N 1
ATOM 1598 C CA . PRO A 1 205 ? 0.862 35.277 -5.758 1.00 42.81 205 PRO A CA 1
ATOM 1599 C C . PRO A 1 205 ? 1.836 34.572 -6.699 1.00 42.81 205 PRO A C 1
ATOM 1601 O O . PRO A 1 205 ? 1.488 34.214 -7.827 1.00 42.81 205 PRO A O 1
ATOM 1604 N N . THR A 1 206 ? 3.071 34.391 -6.230 1.00 42.41 206 THR A N 1
ATOM 1605 C CA . THR A 1 206 ? 4.052 33.527 -6.881 1.00 42.41 206 THR A CA 1
ATOM 1606 C C . THR A 1 206 ? 3.408 32.150 -7.033 1.00 42.41 206 THR A C 1
ATOM 1608 O O . THR A 1 206 ? 2.955 31.604 -6.024 1.00 42.41 206 THR A O 1
ATOM 1611 N N . PRO A 1 207 ? 3.330 31.575 -8.249 1.00 46.41 207 PRO A N 1
ATOM 1612 C CA . PRO A 1 207 ? 2.785 30.235 -8.423 1.00 46.41 207 PRO A CA 1
ATOM 1613 C C . PRO A 1 207 ? 3.521 29.264 -7.492 1.00 46.41 207 PRO A C 1
ATOM 1615 O O . PRO A 1 207 ? 4.754 29.341 -7.437 1.00 46.41 207 PRO A O 1
ATOM 1618 N N . PRO A 1 208 ? 2.819 28.373 -6.764 1.00 52.78 208 PRO A N 1
ATOM 1619 C CA . PRO A 1 208 ? 3.474 27.430 -5.867 1.00 52.78 208 PRO A CA 1
ATOM 1620 C C . PRO A 1 208 ? 4.503 26.634 -6.669 1.00 52.78 208 PRO A C 1
ATOM 1622 O O . PRO A 1 208 ? 4.161 25.984 -7.663 1.00 52.78 208 PRO A O 1
ATOM 1625 N N . SER A 1 209 ? 5.777 26.736 -6.280 1.00 52.00 209 SER A N 1
ATOM 1626 C CA . SER A 1 209 ? 6.862 26.039 -6.970 1.00 52.00 209 SER A CA 1
ATOM 1627 C C . SER A 1 209 ? 6.549 24.550 -6.965 1.00 52.00 209 SER A C 1
ATOM 1629 O O . SER A 1 209 ? 6.322 23.998 -5.890 1.00 52.00 209 SER A O 1
ATOM 1631 N N . SER A 1 210 ? 6.522 23.906 -8.135 1.00 61.06 210 SER A N 1
ATOM 1632 C CA . SER A 1 210 ? 6.127 22.499 -8.241 1.00 61.06 210 SER A CA 1
ATOM 1633 C C . SER A 1 210 ? 7.084 21.612 -7.449 1.00 61.06 210 SER A C 1
ATOM 1635 O O . SER A 1 210 ? 8.193 21.313 -7.904 1.00 61.06 210 SER A O 1
ATOM 1637 N N . GLU A 1 211 ? 6.659 21.203 -6.255 1.00 85.12 211 GLU A N 1
ATOM 1638 C CA . GLU A 1 211 ? 7.460 20.378 -5.361 1.00 85.12 211 GLU A CA 1
ATOM 1639 C C . GLU A 1 211 ? 7.400 18.918 -5.822 1.00 85.12 211 GLU A C 1
ATOM 1641 O O . GLU A 1 211 ? 6.662 18.073 -5.315 1.00 85.12 211 GLU A O 1
ATOM 1646 N N . THR A 1 212 ? 8.181 18.639 -6.860 1.00 93.12 212 THR A N 1
ATOM 1647 C CA . THR A 1 212 ? 8.332 17.305 -7.425 1.00 93.12 212 THR A CA 1
ATOM 1648 C C . THR A 1 212 ? 9.319 16.488 -6.593 1.00 93.12 212 THR A C 1
ATOM 1650 O O . THR A 1 212 ? 10.528 16.736 -6.626 1.00 93.12 212 THR A O 1
ATOM 1653 N N . ILE A 1 213 ? 8.828 15.457 -5.910 1.00 95.88 213 ILE A N 1
ATOM 1654 C CA . ILE A 1 213 ? 9.667 14.488 -5.198 1.00 95.88 213 ILE A CA 1
ATOM 1655 C C . ILE A 1 213 ? 10.208 13.467 -6.205 1.00 95.88 213 ILE A C 1
ATOM 1657 O O . ILE A 1 213 ? 9.487 13.000 -7.087 1.00 95.88 213 ILE A O 1
ATOM 1661 N N . ARG A 1 214 ? 11.491 13.105 -6.084 1.00 96.75 214 ARG A N 1
ATOM 1662 C CA . ARG A 1 214 ? 12.150 12.124 -6.958 1.00 96.75 214 ARG A CA 1
ATOM 1663 C C . ARG A 1 214 ? 12.879 11.064 -6.143 1.00 96.75 214 ARG A C 1
ATOM 1665 O O . ARG A 1 214 ? 13.705 11.393 -5.295 1.00 96.75 214 ARG A O 1
ATOM 1672 N N . LEU A 1 215 ? 12.605 9.806 -6.460 1.00 97.38 215 LEU A N 1
ATOM 1673 C CA . LEU A 1 215 ? 13.350 8.632 -6.026 1.00 97.38 215 LEU A CA 1
ATOM 1674 C C . LEU A 1 215 ? 14.065 8.024 -7.228 1.00 97.38 215 LEU A C 1
ATOM 1676 O O . LEU A 1 215 ? 13.542 8.014 -8.341 1.00 97.38 215 LEU A O 1
ATOM 1680 N N . SER A 1 216 ? 15.262 7.508 -6.992 1.00 96.25 216 SER A N 1
ATOM 1681 C CA . SER A 1 216 ? 16.081 6.859 -8.009 1.00 96.25 216 SER A CA 1
ATOM 1682 C C . SER A 1 216 ? 17.013 5.868 -7.330 1.00 96.25 216 SER A C 1
ATOM 1684 O O . SER A 1 216 ? 17.589 6.188 -6.282 1.00 96.25 216 SER A O 1
ATOM 1686 N N . TYR A 1 217 ? 17.166 4.687 -7.923 1.00 96.19 217 TYR A N 1
ATOM 1687 C CA . TYR A 1 217 ? 18.160 3.700 -7.525 1.00 96.19 217 TYR A CA 1
ATOM 1688 C C . TYR A 1 217 ? 18.889 3.150 -8.752 1.00 96.19 217 TYR A C 1
ATOM 1690 O O . TYR A 1 217 ? 18.278 2.546 -9.633 1.00 96.19 217 TYR A O 1
ATOM 1698 N N . ASP A 1 218 ? 20.207 3.344 -8.774 1.00 94.56 218 ASP A N 1
ATOM 1699 C CA . ASP A 1 218 ? 21.116 2.867 -9.814 1.00 94.56 218 ASP A CA 1
ATOM 1700 C C . ASP A 1 218 ? 21.829 1.607 -9.323 1.00 94.56 218 ASP A C 1
ATOM 1702 O O . ASP A 1 218 ? 22.658 1.652 -8.405 1.00 94.56 218 ASP A O 1
ATOM 1706 N N . PHE A 1 219 ? 21.517 0.477 -9.954 1.00 93.19 219 PHE A N 1
ATOM 1707 C CA . PHE A 1 219 ? 22.047 -0.834 -9.584 1.00 93.19 219 PHE A CA 1
ATOM 1708 C C . PHE A 1 219 ? 23.509 -1.018 -9.980 1.00 93.19 219 PHE A C 1
ATOM 1710 O O . PHE A 1 219 ? 24.261 -1.685 -9.269 1.00 93.19 219 PHE A O 1
ATOM 1717 N N . SER A 1 220 ? 23.935 -0.365 -11.060 1.00 89.75 220 SER A N 1
ATOM 1718 C CA . SER A 1 220 ? 25.328 -0.324 -11.518 1.00 89.75 220 SER A CA 1
ATOM 1719 C C . SER A 1 220 ? 26.236 0.358 -10.488 1.00 89.75 220 SER A C 1
ATOM 1721 O O . SER A 1 220 ? 27.395 -0.021 -10.333 1.00 89.75 220 SER A O 1
ATOM 1723 N N . LYS A 1 221 ? 25.707 1.348 -9.755 1.00 89.56 221 LYS A N 1
ATOM 1724 C CA . LYS A 1 221 ? 26.419 2.073 -8.685 1.00 89.56 221 LYS A CA 1
ATOM 1725 C C . LYS A 1 221 ? 25.993 1.664 -7.263 1.00 89.56 221 LYS A C 1
ATOM 1727 O O . LYS A 1 221 ? 26.539 2.212 -6.306 1.00 89.56 221 LYS A O 1
ATOM 1732 N N . ARG A 1 222 ? 25.031 0.739 -7.123 1.00 86.75 222 ARG A N 1
ATOM 1733 C CA . ARG A 1 222 ? 24.404 0.272 -5.864 1.00 86.75 222 ARG A CA 1
ATOM 1734 C C . ARG A 1 222 ? 24.042 1.406 -4.897 1.00 86.75 222 ARG A C 1
ATOM 1736 O O . ARG A 1 222 ? 24.300 1.325 -3.696 1.00 86.75 222 ARG A O 1
ATOM 1743 N N . ARG A 1 223 ? 23.481 2.495 -5.427 1.00 87.44 223 ARG A N 1
ATOM 1744 C CA . ARG A 1 223 ? 23.179 3.710 -4.656 1.00 87.44 223 ARG A CA 1
ATOM 1745 C C . ARG A 1 223 ? 21.874 4.344 -5.112 1.00 87.44 223 ARG A C 1
ATOM 1747 O O . ARG A 1 223 ? 21.553 4.336 -6.298 1.00 87.44 223 ARG A O 1
ATOM 1754 N N . GLY A 1 224 ? 21.172 4.961 -4.173 1.00 86.69 224 GLY A N 1
ATOM 1755 C CA . GLY A 1 224 ? 19.902 5.618 -4.437 1.00 86.69 224 GLY A CA 1
ATOM 1756 C C . GLY A 1 224 ? 19.163 5.977 -3.159 1.00 86.69 224 GLY A C 1
ATOM 1757 O O . GLY A 1 224 ? 19.625 5.674 -2.060 1.00 86.69 224 GLY A O 1
ATOM 1758 N N . GLN A 1 225 ? 18.001 6.599 -3.318 1.00 86.38 225 GLN A N 1
ATOM 1759 C CA . GLN A 1 225 ? 17.010 6.725 -2.252 1.00 86.38 225 GLN A CA 1
ATOM 1760 C C . GLN A 1 225 ? 15.908 5.714 -2.542 1.00 86.38 225 GLN A C 1
ATOM 1762 O O . GLN A 1 225 ? 15.283 5.795 -3.596 1.00 86.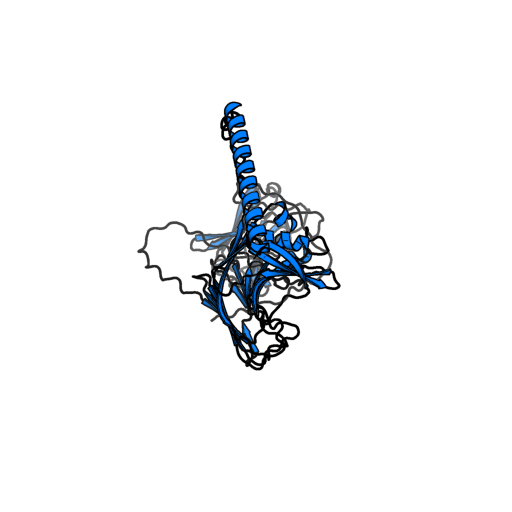38 225 GLN A O 1
ATOM 1767 N N . SER A 1 226 ? 15.695 4.758 -1.636 1.00 90.44 226 SER A N 1
ATOM 1768 C CA . SER A 1 226 ? 14.641 3.751 -1.779 1.00 90.44 226 SER A CA 1
ATOM 1769 C C . SER A 1 226 ? 13.255 4.332 -1.528 1.00 90.44 226 SER A C 1
ATOM 1771 O O . SER A 1 226 ? 12.351 4.014 -2.283 1.00 90.44 226 SER A O 1
ATOM 1773 N N . TYR A 1 227 ? 13.086 5.209 -0.534 1.00 96.25 227 TYR A N 1
ATOM 1774 C CA . TYR A 1 227 ? 11.774 5.741 -0.164 1.00 96.25 227 TYR A CA 1
ATOM 1775 C C . TYR A 1 227 ? 11.788 7.219 0.251 1.00 96.25 227 TYR A C 1
ATOM 1777 O O . TYR A 1 227 ? 12.825 7.804 0.601 1.00 96.25 227 TYR A O 1
ATOM 1785 N N . ARG A 1 228 ? 10.593 7.815 0.241 1.00 96.81 228 ARG A N 1
ATOM 1786 C CA . ARG A 1 228 ? 10.282 9.127 0.816 1.00 96.81 228 ARG A CA 1
ATOM 1787 C C . ARG A 1 228 ? 8.902 9.097 1.462 1.00 96.81 228 ARG A C 1
ATOM 1789 O O . ARG A 1 228 ? 7.937 8.661 0.843 1.00 96.81 228 ARG A O 1
ATOM 1796 N N . TRP A 1 229 ? 8.826 9.611 2.683 1.00 96.00 229 TRP A N 1
ATOM 1797 C CA . TRP A 1 229 ? 7.564 10.058 3.257 1.00 96.00 229 TRP A CA 1
ATOM 1798 C C . TRP A 1 229 ? 7.151 11.371 2.590 1.00 96.00 229 TRP A C 1
ATOM 1800 O O . TRP A 1 229 ? 8.014 12.167 2.207 1.00 96.00 229 TRP A O 1
ATOM 1810 N N . VAL A 1 230 ? 5.851 11.555 2.402 1.00 96.12 230 VAL A N 1
ATOM 1811 C CA . VAL A 1 230 ? 5.268 12.658 1.644 1.00 96.12 230 VAL A CA 1
ATOM 1812 C C . VAL A 1 230 ? 4.191 13.303 2.496 1.00 96.12 230 VAL A C 1
ATOM 1814 O O . VAL A 1 230 ? 3.168 12.688 2.768 1.00 96.12 230 VAL A O 1
ATOM 1817 N N . ASP A 1 231 ? 4.441 14.541 2.886 1.00 95.25 231 ASP A N 1
ATOM 1818 C CA . ASP A 1 231 ? 3.445 15.486 3.376 1.00 95.25 231 ASP A CA 1
ATOM 1819 C C . ASP A 1 231 ? 3.050 16.363 2.167 1.00 95.25 231 ASP A C 1
ATOM 1821 O O . ASP A 1 231 ? 3.924 16.953 1.517 1.00 95.25 231 ASP A O 1
ATOM 1825 N N . VAL A 1 232 ? 1.778 16.332 1.761 1.00 92.62 232 VAL A N 1
ATOM 1826 C CA . VAL A 1 232 ? 1.229 17.044 0.593 1.00 92.62 232 VAL A CA 1
ATOM 1827 C C . VAL A 1 232 ? 0.629 18.386 1.000 1.00 92.62 232 VAL A C 1
ATOM 1829 O O . VAL A 1 232 ? 0.712 19.330 0.213 1.00 92.62 232 VAL A O 1
ATOM 1832 N N . ASN A 1 233 ? 0.030 18.476 2.190 1.00 91.06 233 ASN A N 1
ATOM 1833 C CA . ASN A 1 233 ? -0.680 19.667 2.662 1.00 91.06 233 ASN A CA 1
ATOM 1834 C C . ASN A 1 233 ? 0.199 20.628 3.498 1.00 91.06 233 ASN A C 1
ATOM 1836 O O . ASN A 1 233 ? -0.153 21.800 3.629 1.00 91.06 233 ASN A O 1
ATOM 1840 N N . GLY A 1 234 ? 1.354 20.168 3.981 1.00 91.06 234 GLY A N 1
ATOM 1841 C CA . GLY A 1 234 ? 2.301 20.906 4.812 1.00 91.06 234 GLY A CA 1
ATOM 1842 C C . GLY A 1 234 ? 1.948 20.942 6.302 1.00 91.06 234 GLY A C 1
ATOM 1843 O O . GLY A 1 234 ? 2.440 21.833 6.994 1.00 91.06 234 GLY A O 1
ATOM 1844 N N . ASP A 1 235 ? 1.084 20.047 6.796 1.00 90.94 235 ASP A N 1
ATOM 1845 C CA . ASP A 1 235 ? 0.597 20.056 8.186 1.00 90.94 235 ASP A CA 1
ATOM 1846 C C . ASP A 1 235 ? 1.516 19.337 9.195 1.00 90.94 235 ASP A C 1
ATOM 1848 O O . ASP A 1 235 ? 1.223 19.306 10.393 1.00 90.94 235 ASP A O 1
ATOM 1852 N N . GLY A 1 236 ? 2.643 18.782 8.731 1.00 92.31 236 GLY A N 1
ATOM 1853 C CA . GLY A 1 236 ? 3.604 18.045 9.551 1.00 92.31 236 GLY A CA 1
ATOM 1854 C C . GLY A 1 236 ? 3.284 16.555 9.700 1.00 92.31 236 GLY A C 1
ATOM 1855 O O . GLY A 1 236 ? 4.063 15.821 10.317 1.00 92.31 236 GLY A O 1
ATOM 1856 N N . ARG A 1 237 ? 2.175 16.070 9.128 1.00 93.00 237 ARG A N 1
ATOM 1857 C CA . ARG A 1 237 ? 1.805 14.652 9.078 1.00 93.00 237 ARG A CA 1
ATOM 1858 C C . ARG A 1 237 ? 2.046 14.111 7.678 1.00 93.00 237 ARG A C 1
ATOM 1860 O O . ARG A 1 237 ? 1.802 14.752 6.665 1.00 93.00 237 ARG A O 1
ATOM 1867 N N . TYR A 1 238 ? 2.524 12.874 7.603 1.00 96.31 238 TYR A N 1
ATOM 1868 C CA . TYR A 1 238 ? 2.715 12.234 6.309 1.00 96.31 238 TYR A CA 1
ATOM 1869 C C . TYR A 1 238 ? 1.376 11.745 5.759 1.00 96.31 238 TYR A C 1
ATOM 1871 O O . TYR A 1 238 ? 0.657 11.002 6.424 1.00 96.31 238 TYR A O 1
ATOM 1879 N N . ASP A 1 239 ? 1.075 12.132 4.529 1.00 96.12 239 ASP A N 1
ATOM 1880 C CA . ASP A 1 239 ? -0.094 11.714 3.759 1.00 96.12 239 ASP A CA 1
ATOM 1881 C C . ASP A 1 239 ? 0.141 10.380 3.061 1.00 96.12 239 ASP A C 1
ATOM 1883 O O . ASP A 1 239 ? -0.734 9.520 3.030 1.00 96.12 239 ASP A O 1
ATOM 1887 N N . TYR A 1 240 ? 1.353 10.203 2.531 1.00 97.56 240 TYR A N 1
ATOM 1888 C CA . TYR A 1 240 ? 1.773 8.992 1.839 1.00 97.56 240 TYR A CA 1
ATOM 1889 C C . TYR A 1 240 ? 3.204 8.606 2.203 1.00 97.56 240 TYR A C 1
ATOM 1891 O O . TYR A 1 240 ? 4.018 9.426 2.640 1.00 97.56 240 TYR A O 1
ATOM 1899 N N . ARG A 1 241 ? 3.568 7.368 1.876 1.00 97.50 241 ARG A N 1
ATOM 1900 C CA . ARG A 1 241 ? 4.950 7.031 1.531 1.00 97.50 241 ARG A CA 1
ATOM 1901 C C . ARG A 1 241 ? 5.019 6.504 0.108 1.00 97.50 241 ARG A C 1
ATOM 1903 O O . ARG A 1 241 ? 4.162 5.743 -0.325 1.00 97.50 241 ARG A O 1
ATOM 1910 N N . ILE A 1 242 ? 6.063 6.924 -0.599 1.00 98.19 242 ILE A N 1
ATOM 1911 C CA . ILE A 1 242 ? 6.485 6.349 -1.875 1.00 98.19 242 ILE A CA 1
ATOM 1912 C C . ILE A 1 242 ? 7.752 5.523 -1.644 1.00 98.19 242 ILE A C 1
ATOM 1914 O O . ILE A 1 242 ? 8.672 5.973 -0.953 1.00 98.19 242 ILE A O 1
ATOM 1918 N N . ASP A 1 243 ? 7.808 4.315 -2.196 1.00 98.06 243 ASP A N 1
ATOM 1919 C CA . ASP A 1 243 ? 8.905 3.364 -1.985 1.00 98.06 243 ASP A CA 1
ATOM 1920 C C . ASP A 1 243 ? 9.210 2.604 -3.282 1.00 98.06 243 ASP A C 1
ATOM 1922 O O . ASP A 1 243 ? 8.313 2.070 -3.921 1.00 98.06 243 ASP A O 1
ATOM 1926 N N . LEU A 1 244 ? 10.473 2.566 -3.713 1.00 97.69 244 LEU A N 1
ATOM 1927 C CA . LEU A 1 244 ? 10.917 1.762 -4.860 1.00 97.69 244 LEU A CA 1
ATOM 1928 C C . LEU A 1 244 ? 10.823 0.257 -4.562 1.00 97.69 244 LEU A C 1
ATOM 1930 O O . LEU A 1 244 ? 10.874 -0.542 -5.493 1.00 97.69 244 LEU A O 1
ATOM 1934 N N . CYS A 1 245 ? 10.752 -0.108 -3.276 1.00 96.25 245 CYS A N 1
ATOM 1935 C CA . CYS A 1 245 ? 10.570 -1.446 -2.723 1.00 96.25 245 CYS A CA 1
ATOM 1936 C C . CYS A 1 245 ? 11.244 -2.572 -3.522 1.00 96.25 245 CYS A C 1
ATOM 1938 O O . CYS A 1 245 ? 10.647 -3.589 -3.872 1.00 96.25 245 CYS A O 1
ATOM 1940 N N . ASN A 1 246 ? 12.541 -2.402 -3.784 1.00 94.31 246 ASN A N 1
ATOM 1941 C CA . ASN A 1 246 ? 13.415 -3.380 -4.443 1.00 94.31 246 ASN A CA 1
ATOM 1942 C C . ASN A 1 246 ? 13.765 -4.568 -3.513 1.00 94.31 246 ASN A C 1
ATOM 1944 O O . ASN A 1 246 ? 14.913 -5.009 -3.462 1.00 94.31 246 ASN A O 1
ATOM 1948 N N . TRP A 1 247 ? 12.798 -5.029 -2.714 1.00 93.12 247 TRP A N 1
ATOM 1949 C CA . TRP A 1 247 ? 13.005 -5.825 -1.501 1.00 93.12 247 TRP A CA 1
ATOM 1950 C C . TRP A 1 247 ? 13.610 -7.209 -1.751 1.00 93.12 247 TRP A C 1
ATOM 1952 O O . TRP A 1 247 ? 14.292 -7.736 -0.877 1.00 93.12 247 TRP A O 1
ATOM 1962 N N . ASN A 1 248 ? 13.390 -7.790 -2.934 1.00 94.38 248 ASN A N 1
ATOM 1963 C CA . ASN A 1 248 ? 13.801 -9.157 -3.247 1.00 94.38 248 ASN A CA 1
ATOM 1964 C C . ASN A 1 248 ? 14.990 -9.231 -4.215 1.00 94.38 248 ASN A C 1
ATOM 1966 O O . ASN A 1 248 ? 15.376 -10.333 -4.600 1.00 94.38 248 ASN A O 1
ATOM 1970 N N . ILE A 1 249 ? 15.558 -8.106 -4.666 1.00 93.38 249 ILE A N 1
ATOM 1971 C CA . ILE A 1 249 ? 16.630 -8.120 -5.672 1.00 93.38 249 ILE A CA 1
ATOM 1972 C C . ILE A 1 249 ? 17.926 -8.629 -5.042 1.00 93.38 249 ILE A C 1
ATOM 1974 O O . ILE A 1 249 ? 18.555 -7.952 -4.232 1.00 93.38 249 ILE A O 1
ATOM 1978 N N . ASN A 1 250 ? 18.362 -9.816 -5.463 1.00 91.12 250 ASN A N 1
ATOM 1979 C CA . ASN A 1 250 ? 19.640 -10.391 -5.057 1.00 91.12 250 ASN A CA 1
ATOM 1980 C C . ASN A 1 250 ? 20.813 -9.715 -5.780 1.00 91.12 250 ASN A C 1
ATOM 1982 O O . ASN A 1 250 ? 21.856 -9.416 -5.200 1.00 91.12 250 ASN A O 1
ATOM 1986 N N . SER A 1 251 ? 20.641 -9.495 -7.081 1.00 90.31 251 SER A N 1
ATOM 1987 C CA . SER A 1 251 ? 21.623 -8.856 -7.948 1.00 90.31 251 SER A CA 1
ATOM 1988 C C . SER A 1 251 ? 20.941 -8.224 -9.157 1.00 90.31 251 SER A C 1
ATOM 1990 O O . SER A 1 251 ? 19.840 -8.606 -9.540 1.00 90.31 251 SER A O 1
ATOM 1992 N N . ALA A 1 252 ? 21.613 -7.254 -9.766 1.00 92.56 252 ALA A N 1
ATOM 1993 C CA . ALA A 1 252 ? 21.317 -6.753 -11.101 1.00 92.56 252 ALA A CA 1
ATOM 1994 C C . ALA A 1 252 ? 22.647 -6.419 -11.788 1.00 92.56 252 ALA A C 1
ATOM 1996 O O . ALA A 1 252 ? 23.614 -6.055 -11.111 1.00 92.56 252 ALA A O 1
ATOM 1997 N N . ALA A 1 253 ? 22.716 -6.569 -13.111 1.00 91.56 253 ALA A N 1
ATOM 1998 C CA . ALA A 1 253 ? 23.924 -6.262 -13.877 1.00 91.56 253 ALA A CA 1
ATOM 1999 C C . ALA A 1 253 ? 24.055 -4.758 -14.172 1.00 91.56 253 ALA A C 1
ATOM 2001 O O . ALA A 1 253 ? 25.165 -4.264 -14.365 1.00 91.56 253 ALA A O 1
ATOM 2002 N N . GLY A 1 254 ? 22.940 -4.025 -14.171 1.00 93.44 254 GLY A N 1
ATOM 2003 C CA . GLY A 1 254 ? 22.926 -2.569 -14.239 1.00 93.44 254 GLY A CA 1
ATOM 2004 C C . GLY A 1 254 ? 21.534 -2.000 -14.493 1.00 93.44 254 GLY A C 1
ATOM 2005 O O . GLY A 1 254 ? 20.539 -2.732 -14.528 1.00 93.44 254 GLY A O 1
ATOM 2006 N N . GLY A 1 255 ? 21.501 -0.682 -14.670 1.00 95.06 255 GLY A N 1
ATOM 2007 C CA . GLY A 1 255 ? 20.290 0.081 -14.953 1.00 95.06 255 GLY A CA 1
ATOM 2008 C C . GLY A 1 255 ? 19.742 0.827 -13.741 1.00 95.06 255 GLY A C 1
ATOM 2009 O O . GLY A 1 255 ? 20.310 0.782 -12.645 1.00 95.06 255 GLY A O 1
ATOM 2010 N N . GLU A 1 256 ? 18.628 1.524 -13.959 1.00 95.94 256 GLU A N 1
ATOM 2011 C CA . GLU A 1 256 ? 17.973 2.359 -12.951 1.00 95.94 256 GLU A CA 1
ATOM 2012 C C . GLU A 1 256 ? 16.471 2.064 -12.836 1.00 95.94 256 GLU A C 1
ATOM 2014 O O . GLU A 1 256 ? 15.803 1.733 -13.820 1.00 95.94 256 GLU A O 1
ATOM 2019 N N . ILE A 1 257 ? 15.942 2.232 -11.624 1.00 97.50 257 ILE A N 1
ATOM 2020 C CA . ILE A 1 257 ? 14.507 2.378 -11.362 1.00 97.50 257 ILE A CA 1
ATOM 2021 C C . ILE A 1 257 ? 14.258 3.738 -10.714 1.00 97.50 257 ILE A C 1
ATOM 2023 O O . ILE A 1 257 ? 14.986 4.156 -9.810 1.00 97.50 257 ILE A O 1
ATOM 2027 N N . ASN A 1 258 ? 13.247 4.442 -11.210 1.00 97.88 258 ASN A N 1
ATOM 2028 C CA . ASN A 1 258 ? 12.952 5.827 -10.886 1.00 97.88 258 ASN A CA 1
ATOM 2029 C C . ASN A 1 258 ? 11.470 5.989 -10.532 1.00 97.88 258 ASN A C 1
ATOM 2031 O O . ASN A 1 258 ? 10.601 5.414 -11.187 1.00 97.88 258 ASN A O 1
ATOM 2035 N N . MET A 1 259 ? 11.187 6.834 -9.542 1.00 98.56 259 MET A N 1
ATOM 2036 C CA . MET A 1 259 ? 9.844 7.340 -9.269 1.00 98.56 259 MET A CA 1
ATOM 2037 C C . MET A 1 259 ? 9.849 8.856 -9.145 1.00 98.56 259 MET A C 1
ATOM 2039 O O . MET A 1 259 ? 10.751 9.448 -8.557 1.00 98.56 259 MET A O 1
ATOM 2043 N N . THR A 1 260 ? 8.832 9.494 -9.708 1.00 98.38 260 THR A N 1
ATOM 2044 C CA . THR A 1 260 ? 8.628 10.943 -9.649 1.00 98.38 260 THR A CA 1
ATOM 2045 C C . THR A 1 260 ? 7.202 11.211 -9.193 1.00 98.38 260 THR A C 1
ATOM 2047 O O . THR A 1 260 ? 6.269 10.813 -9.886 1.00 98.38 260 THR A O 1
ATOM 2050 N N . TYR A 1 261 ? 7.037 11.866 -8.045 1.00 98.25 261 TYR A N 1
ATOM 2051 C CA . TYR A 1 261 ? 5.738 12.262 -7.508 1.00 98.25 261 TYR A CA 1
ATOM 2052 C C . TYR A 1 261 ? 5.566 13.779 -7.597 1.00 98.25 261 TYR A C 1
ATOM 2054 O O . TYR A 1 261 ? 6.395 14.533 -7.086 1.00 98.25 261 TYR A O 1
ATOM 2062 N N . ASP A 1 262 ? 4.498 14.220 -8.252 1.00 96.88 262 ASP A N 1
ATOM 2063 C CA . ASP A 1 262 ? 4.080 15.618 -8.307 1.00 96.88 262 ASP A CA 1
ATOM 2064 C C . ASP A 1 262 ? 2.895 15.830 -7.354 1.00 96.88 262 ASP A C 1
ATOM 2066 O O . ASP A 1 262 ? 1.792 15.327 -7.600 1.00 96.88 262 ASP A O 1
ATOM 2070 N N . LYS A 1 263 ? 3.146 16.569 -6.263 1.00 93.56 263 LYS A N 1
ATOM 2071 C CA . LYS A 1 263 ? 2.149 16.905 -5.237 1.00 93.56 263 LYS A CA 1
ATOM 2072 C C . LYS A 1 263 ? 0.957 17.669 -5.822 1.00 93.56 263 LYS A C 1
ATOM 2074 O O . LYS A 1 263 ? -0.181 17.375 -5.471 1.00 93.56 263 LYS A O 1
ATOM 2079 N N . ASN A 1 264 ? 1.205 18.599 -6.748 1.00 89.94 264 ASN A N 1
ATOM 2080 C CA . ASN A 1 264 ? 0.202 19.558 -7.232 1.00 89.94 264 ASN A CA 1
ATOM 2081 C C . ASN A 1 264 ? -0.917 18.902 -8.052 1.00 89.94 264 ASN A C 1
ATOM 2083 O O . ASN A 1 264 ? -1.999 19.468 -8.190 1.00 89.94 264 ASN A O 1
ATOM 2087 N N . VAL A 1 265 ? -0.649 17.728 -8.629 1.00 93.62 265 VAL A N 1
ATOM 2088 C CA . VAL A 1 265 ? -1.587 16.983 -9.483 1.00 93.62 265 VAL A CA 1
ATOM 2089 C C . VAL A 1 265 ? -1.795 15.537 -9.013 1.00 93.62 265 VAL A C 1
ATOM 2091 O O . VAL A 1 265 ? -2.307 14.730 -9.786 1.00 93.62 265 VAL A O 1
ATOM 2094 N N . ASN A 1 266 ? -1.376 15.207 -7.779 1.00 94.56 266 ASN A N 1
ATOM 2095 C CA . ASN A 1 266 ? -1.404 13.863 -7.179 1.00 94.56 266 ASN A CA 1
ATOM 2096 C C . ASN A 1 266 ? -1.035 12.770 -8.201 1.00 94.56 266 ASN A C 1
ATOM 2098 O O . ASN A 1 266 ? -1.862 11.940 -8.593 1.00 94.56 266 ASN A O 1
ATOM 2102 N N . LYS A 1 267 ? 0.201 12.836 -8.711 1.00 97.94 267 LYS A N 1
ATOM 2103 C CA . LYS A 1 267 ? 0.666 11.992 -9.818 1.00 97.94 267 LYS A CA 1
ATOM 2104 C C . LYS A 1 267 ? 2.010 11.355 -9.510 1.00 97.94 267 LYS A C 1
ATOM 2106 O O . LYS A 1 267 ? 3.020 12.048 -9.435 1.00 97.94 267 LYS A O 1
ATOM 2111 N N . LEU A 1 268 ? 2.026 10.028 -9.442 1.00 98.62 268 LEU A N 1
ATOM 2112 C CA . LEU A 1 268 ? 3.233 9.212 -9.395 1.00 98.62 268 LEU A CA 1
ATOM 2113 C C . LEU A 1 268 ? 3.539 8.660 -10.790 1.00 98.62 268 LEU A C 1
ATOM 2115 O O . LEU A 1 268 ? 2.686 8.033 -11.412 1.00 98.62 268 LEU A O 1
ATOM 2119 N N . VAL A 1 269 ? 4.764 8.849 -11.270 1.00 98.69 269 VAL A N 1
ATOM 2120 C CA . VAL A 1 269 ? 5.296 8.176 -12.462 1.00 98.69 269 VAL A CA 1
ATOM 2121 C C . VAL A 1 269 ? 6.412 7.240 -12.028 1.00 98.69 269 VAL A C 1
ATOM 2123 O O . VAL A 1 269 ? 7.384 7.703 -11.431 1.00 98.69 269 VAL A O 1
ATOM 2126 N N . THR A 1 270 ? 6.295 5.961 -12.376 1.00 98.75 270 THR A N 1
ATOM 2127 C CA . THR A 1 270 ? 7.305 4.927 -12.120 1.00 98.75 270 THR A CA 1
ATOM 2128 C C . THR A 1 270 ? 7.878 4.436 -13.441 1.00 98.75 270 THR A C 1
ATOM 2130 O O . THR A 1 270 ? 7.134 4.160 -14.383 1.00 98.75 270 THR A O 1
ATOM 2133 N N . GLU A 1 271 ? 9.200 4.308 -13.515 1.00 98.44 271 GLU A N 1
ATOM 2134 C CA . GLU A 1 271 ? 9.914 3.845 -14.704 1.00 98.44 271 GLU A CA 1
ATOM 2135 C C . GLU A 1 271 ? 11.117 2.985 -14.310 1.00 98.44 271 GLU A C 1
ATOM 2137 O O . GLU A 1 271 ? 11.936 3.393 -13.485 1.00 98.44 271 GLU A O 1
ATOM 2142 N N . ALA A 1 272 ? 11.240 1.808 -14.919 1.00 97.56 272 ALA A N 1
ATOM 2143 C CA . ALA A 1 272 ? 12.374 0.907 -14.744 1.00 97.56 272 ALA A CA 1
ATOM 2144 C C . ALA A 1 272 ? 13.027 0.601 -16.093 1.00 97.56 272 ALA A C 1
ATOM 2146 O O . ALA A 1 272 ? 12.338 0.335 -17.080 1.00 97.56 272 ALA A O 1
ATOM 2147 N N . ASN A 1 273 ? 14.359 0.598 -16.117 1.00 96.50 273 ASN A N 1
ATOM 2148 C CA . ASN A 1 273 ? 15.160 0.070 -17.217 1.00 96.50 273 ASN A CA 1
ATOM 2149 C C . ASN A 1 273 ? 16.382 -0.650 -16.631 1.00 96.50 273 ASN A C 1
ATOM 2151 O O . ASN A 1 273 ? 17.448 -0.056 -16.456 1.00 96.50 273 ASN A O 1
ATOM 2155 N N . LEU A 1 274 ? 16.184 -1.921 -16.280 1.00 94.25 274 LEU A N 1
ATOM 2156 C CA . LEU A 1 274 ? 17.145 -2.802 -15.617 1.00 94.25 274 LEU A CA 1
ATOM 2157 C C . LEU A 1 274 ? 17.479 -4.009 -16.492 1.00 94.25 274 LEU A C 1
ATOM 2159 O O . LEU A 1 274 ? 16.632 -4.502 -17.241 1.00 94.25 274 LEU A O 1
ATOM 2163 N N . TRP A 1 275 ? 18.690 -4.538 -16.329 1.00 93.69 275 TRP A N 1
ATOM 2164 C CA . TRP A 1 275 ? 19.111 -5.793 -16.951 1.00 93.69 275 TRP A CA 1
ATOM 2165 C C . TRP A 1 275 ? 19.921 -6.665 -15.985 1.00 93.69 275 TRP A C 1
ATOM 2167 O O . TRP A 1 275 ? 20.602 -6.184 -15.075 1.00 93.69 275 TRP A O 1
ATOM 2177 N N . GLY A 1 276 ? 19.838 -7.981 -16.184 1.00 92.25 276 GLY A N 1
ATOM 2178 C CA . GLY A 1 276 ? 20.427 -8.981 -15.294 1.00 92.25 276 GLY A CA 1
ATOM 2179 C C . GLY A 1 276 ? 19.862 -8.978 -13.867 1.00 92.25 276 GLY A C 1
ATOM 2180 O O . GLY A 1 276 ? 20.535 -9.491 -12.979 1.00 92.25 276 GLY A O 1
ATOM 2181 N N . ALA A 1 277 ? 18.682 -8.391 -13.632 1.00 93.62 277 ALA A N 1
ATOM 2182 C CA . ALA A 1 277 ? 17.997 -8.402 -12.341 1.00 93.62 277 ALA A CA 1
ATOM 2183 C C . ALA A 1 277 ? 17.589 -9.834 -11.955 1.00 93.62 277 ALA A C 1
ATOM 2185 O O . ALA A 1 277 ? 16.978 -10.544 -12.749 1.00 93.62 277 ALA A O 1
ATOM 2186 N N . GLN A 1 278 ? 17.949 -10.282 -10.757 1.00 91.94 278 GLN A N 1
ATOM 2187 C CA . GLN A 1 278 ? 17.677 -11.633 -10.274 1.00 91.94 278 GLN A CA 1
ATOM 2188 C C . GLN A 1 278 ? 17.077 -11.570 -8.865 1.00 91.94 278 GLN A C 1
ATOM 2190 O O . GLN A 1 278 ? 17.736 -11.052 -7.955 1.00 91.94 278 GLN A O 1
ATOM 2195 N N . PRO A 1 279 ? 15.866 -12.110 -8.647 1.00 93.94 279 PRO A N 1
ATOM 2196 C CA . PRO A 1 279 ? 15.241 -12.109 -7.335 1.00 93.94 279 PRO A CA 1
ATOM 2197 C C . PRO A 1 279 ? 15.768 -13.248 -6.450 1.00 93.94 279 PRO A C 1
ATOM 2199 O O . PRO A 1 279 ? 16.079 -14.342 -6.929 1.00 93.94 279 PRO A O 1
ATOM 2202 N N . GLN A 1 280 ? 15.817 -13.025 -5.134 1.00 92.12 280 GLN A N 1
ATOM 2203 C CA . GLN A 1 280 ? 16.091 -14.078 -4.149 1.00 92.12 280 GLN A CA 1
ATOM 2204 C C . GLN A 1 280 ? 14.947 -15.103 -4.134 1.00 92.12 280 GLN A C 1
ATOM 2206 O O . GLN A 1 280 ? 15.198 -16.309 -4.193 1.00 92.12 280 GLN A O 1
ATOM 2211 N N . ASN A 1 281 ? 13.695 -14.628 -4.132 1.00 89.69 281 ASN A N 1
ATOM 2212 C CA . ASN A 1 281 ? 12.475 -15.447 -4.155 1.00 89.69 281 ASN A CA 1
ATOM 2213 C C . ASN A 1 281 ? 11.742 -15.359 -5.509 1.00 89.69 281 ASN A C 1
ATOM 2215 O O . ASN A 1 281 ? 12.360 -15.666 -6.525 1.00 89.69 281 ASN A O 1
ATOM 2219 N N . TYR A 1 282 ? 10.444 -15.029 -5.547 1.00 92.44 282 TYR A N 1
ATOM 2220 C CA . TYR A 1 282 ? 9.651 -15.086 -6.785 1.00 92.44 282 TYR A CA 1
ATOM 2221 C C . TYR A 1 282 ? 9.772 -13.820 -7.649 1.00 92.44 282 TYR A C 1
ATOM 2223 O O . TYR A 1 282 ? 10.402 -13.896 -8.702 1.00 92.44 282 TYR A O 1
ATOM 2231 N N . VAL A 1 283 ? 9.219 -12.684 -7.202 1.00 95.88 283 VAL A N 1
ATOM 2232 C CA . VAL A 1 283 ? 9.233 -11.378 -7.907 1.00 95.88 283 VAL A CA 1
ATOM 2233 C C . VAL A 1 283 ? 10.438 -10.515 -7.522 1.00 95.88 283 VAL A C 1
ATOM 2235 O O . VAL A 1 283 ? 11.075 -10.818 -6.525 1.00 95.88 283 VAL A O 1
ATOM 2238 N N . ASN A 1 284 ? 10.800 -9.450 -8.245 1.00 95.44 284 ASN A N 1
ATOM 2239 C CA . ASN A 1 284 ? 11.973 -8.626 -7.875 1.00 95.44 284 ASN A CA 1
ATOM 2240 C C . ASN A 1 284 ? 11.695 -7.573 -6.794 1.00 95.44 284 ASN A C 1
ATOM 2242 O O . ASN A 1 284 ? 12.550 -7.316 -5.945 1.00 95.44 284 ASN A O 1
ATOM 2246 N N . GLY A 1 285 ? 10.521 -6.956 -6.822 1.00 96.19 285 GLY A N 1
ATOM 2247 C CA . GLY A 1 285 ? 10.162 -5.857 -5.934 1.00 96.19 285 GLY A CA 1
ATOM 2248 C C . GLY A 1 285 ? 8.763 -5.337 -6.232 1.00 96.19 285 GLY A C 1
ATOM 2249 O O . GLY A 1 285 ? 8.076 -5.888 -7.093 1.00 96.19 285 GLY A O 1
ATOM 2250 N N . TYR A 1 286 ? 8.373 -4.280 -5.523 1.00 98.00 286 TYR A N 1
ATOM 2251 C CA . TYR A 1 286 ? 7.016 -3.730 -5.524 1.00 98.00 286 TYR A CA 1
ATOM 2252 C C . TYR A 1 286 ? 7.017 -2.184 -5.443 1.00 98.00 286 TYR A C 1
ATOM 2254 O O . TYR A 1 286 ? 6.607 -1.628 -4.439 1.00 98.00 286 TYR A O 1
ATOM 2262 N N . PRO A 1 287 ? 7.540 -1.438 -6.437 1.00 98.31 287 PRO A N 1
ATOM 2263 C CA . PRO A 1 287 ? 7.511 0.026 -6.431 1.00 98.31 287 PRO A CA 1
ATOM 2264 C C . PRO A 1 287 ? 6.076 0.564 -6.333 1.00 98.31 287 PRO A C 1
ATOM 2266 O O . PRO A 1 287 ? 5.180 0.117 -7.052 1.00 98.31 287 PRO A O 1
ATOM 2269 N N . GLU A 1 288 ? 5.863 1.522 -5.435 1.00 98.62 288 GLU A N 1
ATOM 2270 C CA . GLU A 1 288 ? 4.536 1.764 -4.858 1.00 98.62 288 GLU A CA 1
ATOM 2271 C C . GLU A 1 288 ? 4.360 3.147 -4.206 1.00 98.62 288 GLU A C 1
ATOM 2273 O O . GLU A 1 288 ? 5.320 3.869 -3.905 1.00 98.62 288 GLU A O 1
ATOM 2278 N N . ILE A 1 289 ? 3.094 3.462 -3.929 1.00 98.56 289 ILE A N 1
ATOM 2279 C CA . ILE A 1 289 ? 2.625 4.520 -3.032 1.00 98.56 289 ILE A CA 1
ATOM 2280 C C . ILE A 1 289 ? 1.601 3.938 -2.054 1.00 98.56 289 ILE A C 1
ATOM 2282 O O . ILE A 1 289 ? 0.773 3.118 -2.446 1.00 98.56 289 ILE A O 1
ATOM 2286 N N . TYR A 1 290 ? 1.628 4.360 -0.790 1.00 98.31 290 TYR A N 1
ATOM 2287 C CA . TYR A 1 290 ? 0.718 3.829 0.224 1.00 98.31 290 TYR A CA 1
ATOM 2288 C C . TYR A 1 290 ? 0.290 4.841 1.281 1.00 98.31 290 TYR A C 1
ATOM 2290 O O . TYR A 1 290 ? 0.985 5.824 1.545 1.00 98.31 290 TYR A O 1
ATOM 2298 N N . VAL A 1 291 ? -0.867 4.546 1.878 1.00 98.00 291 VAL A N 1
ATOM 2299 C CA . VAL A 1 291 ? -1.404 5.174 3.094 1.00 98.00 291 VAL A CA 1
ATOM 2300 C C . VAL A 1 291 ? -1.388 4.159 4.238 1.00 98.00 291 VAL A C 1
ATOM 2302 O O . VAL A 1 291 ? -1.323 2.947 4.013 1.00 98.00 291 VAL A O 1
ATOM 2305 N N . GLY A 1 292 ? -1.461 4.638 5.474 1.00 97.19 292 GLY A N 1
ATOM 2306 C CA . GLY A 1 292 ? -1.252 3.819 6.657 1.00 97.19 292 GLY A CA 1
ATOM 2307 C C . GLY A 1 292 ? 0.211 3.397 6.785 1.00 97.19 292 GLY A C 1
ATOM 2308 O O . GLY A 1 292 ? 1.111 4.232 6.685 1.00 97.19 292 GLY A O 1
ATOM 2309 N N . ARG A 1 293 ? 0.472 2.120 7.062 1.00 94.62 293 ARG A N 1
ATOM 2310 C CA . ARG A 1 293 ? 1.803 1.627 7.429 1.00 94.62 293 ARG A CA 1
ATOM 2311 C C . ARG A 1 293 ? 2.027 0.181 6.995 1.00 94.62 293 ARG A C 1
ATOM 2313 O O . ARG A 1 293 ? 1.184 -0.675 7.250 1.00 94.62 293 ARG A O 1
ATOM 2320 N N . LYS A 1 294 ? 3.224 -0.117 6.482 1.00 94.19 294 LYS A N 1
ATOM 2321 C CA . LYS A 1 294 ? 3.694 -1.501 6.319 1.00 94.19 294 LYS A CA 1
ATOM 2322 C C . LYS A 1 294 ? 4.068 -2.110 7.669 1.00 94.19 294 LYS A C 1
ATOM 2324 O O . LYS A 1 294 ? 4.698 -1.422 8.470 1.00 94.19 294 LYS A O 1
ATOM 2329 N N . PRO A 1 295 ? 3.825 -3.401 7.934 1.00 89.06 295 PRO A N 1
ATOM 2330 C CA . PRO A 1 295 ? 4.109 -4.017 9.238 1.00 89.06 295 PRO A CA 1
ATOM 2331 C C . PRO A 1 295 ? 5.533 -3.772 9.795 1.00 89.06 295 PRO A C 1
ATOM 2333 O O . PRO A 1 295 ? 5.712 -3.585 11.002 1.00 89.06 295 PRO A O 1
ATOM 2336 N N . TRP A 1 296 ? 6.541 -3.675 8.921 1.00 87.81 296 TRP A N 1
ATOM 2337 C CA . TRP A 1 296 ? 7.949 -3.396 9.251 1.00 87.81 296 TRP A CA 1
ATOM 2338 C C . TRP A 1 296 ? 8.340 -1.905 9.344 1.00 87.81 296 TRP A C 1
ATOM 2340 O O . TRP A 1 296 ? 9.477 -1.598 9.698 1.00 87.81 296 TRP A O 1
ATOM 2350 N N . ASP A 1 297 ? 7.437 -0.967 9.058 1.00 91.31 297 ASP A N 1
ATOM 2351 C CA . ASP A 1 297 ? 7.714 0.473 9.128 1.00 91.31 297 ASP A CA 1
ATOM 2352 C C . ASP A 1 297 ? 7.564 1.053 10.537 1.00 91.31 297 ASP A C 1
ATOM 2354 O O . ASP A 1 297 ? 6.724 0.609 11.324 1.00 91.31 297 ASP A O 1
ATOM 2358 N N . GLY A 1 298 ? 8.335 2.110 10.816 1.00 90.94 298 GLY A N 1
ATOM 2359 C CA . GLY A 1 298 ? 8.375 2.814 12.102 1.00 90.94 298 GLY A CA 1
ATOM 2360 C C . GLY A 1 298 ? 7.307 3.895 12.341 1.00 90.94 298 GLY A C 1
ATOM 2361 O O . GLY A 1 298 ? 7.247 4.407 13.450 1.00 90.94 298 GLY A O 1
ATOM 2362 N N . GLN A 1 299 ? 6.467 4.248 11.359 1.00 91.94 299 GLN A N 1
ATOM 2363 C CA . GLN A 1 299 ? 5.436 5.296 11.502 1.00 91.94 299 GLN A CA 1
ATOM 2364 C C . GLN A 1 299 ? 4.305 5.140 10.469 1.00 91.94 299 GLN A C 1
ATOM 2366 O O . GLN A 1 299 ? 4.472 4.405 9.499 1.00 91.94 299 GLN A O 1
ATOM 2371 N N . TYR A 1 300 ? 3.177 5.826 10.671 1.00 94.81 300 TYR A N 1
ATOM 2372 C CA . TYR A 1 300 ? 2.009 5.826 9.775 1.00 94.81 300 TYR A CA 1
ATOM 2373 C C . TYR A 1 300 ? 1.991 7.040 8.827 1.00 94.81 300 TYR A C 1
ATOM 2375 O O . TYR A 1 300 ? 2.428 8.128 9.200 1.00 94.81 300 TYR A O 1
ATOM 2383 N N . ALA A 1 301 ? 1.430 6.857 7.629 1.00 96.38 301 ALA A N 1
ATOM 2384 C CA . ALA A 1 301 ? 1.038 7.910 6.695 1.00 96.38 301 ALA A CA 1
ATOM 2385 C C . ALA A 1 301 ? -0.496 8.083 6.708 1.00 96.38 301 ALA A C 1
ATOM 2387 O O . ALA A 1 301 ? -1.215 7.371 6.008 1.00 96.38 301 ALA A O 1
ATOM 2388 N N . ASN A 1 302 ? -0.989 8.988 7.557 1.00 95.31 302 ASN A N 1
ATOM 2389 C CA . ASN A 1 302 ? -2.410 9.170 7.881 1.00 95.31 302 ASN A CA 1
ATOM 2390 C C . ASN A 1 302 ? -2.936 10.612 7.659 1.00 95.31 302 ASN A C 1
ATOM 2392 O O . ASN A 1 302 ? -4.085 10.888 8.000 1.00 95.31 302 ASN A O 1
ATOM 2396 N N . GLY A 1 303 ? -2.132 11.539 7.119 1.00 90.69 303 GLY A N 1
ATOM 2397 C CA . GLY A 1 303 ? -2.456 12.979 7.085 1.00 90.69 303 GLY A CA 1
ATOM 2398 C C . GLY A 1 303 ? -3.783 13.341 6.391 1.00 90.69 303 GLY A C 1
ATOM 2399 O O . GLY A 1 303 ? -4.544 14.159 6.906 1.00 90.69 303 GLY A O 1
ATOM 2400 N N . LEU A 1 304 ? -4.169 12.630 5.323 1.00 89.50 304 LEU A N 1
ATOM 2401 C CA . LEU A 1 304 ? -5.408 12.883 4.561 1.00 89.50 304 LEU A CA 1
ATOM 2402 C C . LEU A 1 304 ? -6.699 12.328 5.201 1.00 89.50 304 LEU A C 1
ATOM 2404 O O . LEU A 1 304 ? -7.605 11.875 4.500 1.00 89.50 304 LEU A O 1
ATOM 2408 N N . GLY A 1 305 ? -6.810 12.365 6.530 1.00 85.94 305 GLY A N 1
ATOM 2409 C CA . GLY A 1 305 ? -8.047 12.024 7.245 1.00 85.94 305 GLY A CA 1
ATOM 2410 C C . GLY A 1 305 ? -8.383 10.529 7.291 1.00 85.94 305 GLY A C 1
ATOM 2411 O O . GLY A 1 305 ? -9.546 10.170 7.482 1.00 85.94 305 GLY A O 1
ATOM 2412 N N . VAL A 1 306 ? -7.383 9.657 7.130 1.00 91.31 306 VAL A N 1
ATOM 2413 C CA . VAL A 1 306 ? -7.503 8.212 7.386 1.00 91.31 306 VAL A CA 1
ATOM 2414 C C . VAL A 1 306 ? -6.870 7.857 8.728 1.00 91.31 306 VAL A C 1
ATOM 2416 O O . VAL A 1 306 ? -5.836 8.396 9.100 1.00 91.31 306 VAL A O 1
ATOM 2419 N N . ASN A 1 307 ? -7.468 6.911 9.449 1.00 92.25 307 ASN A N 1
ATOM 2420 C CA . ASN A 1 307 ? -7.066 6.530 10.802 1.00 92.25 307 ASN A CA 1
ATOM 2421 C C . ASN A 1 307 ? -6.604 5.067 10.863 1.00 92.25 307 ASN A C 1
ATOM 2423 O O . ASN A 1 307 ? -7.141 4.268 11.627 1.00 92.25 307 ASN A O 1
ATOM 2427 N N . PHE A 1 308 ? -5.620 4.689 10.039 1.00 95.81 308 PHE A N 1
ATOM 2428 C CA . PHE A 1 308 ? -4.997 3.372 10.184 1.00 95.81 308 PHE A CA 1
ATOM 2429 C C . PHE A 1 308 ? -4.245 3.289 11.532 1.00 95.81 308 PHE A C 1
ATOM 2431 O O . PHE A 1 308 ? -3.591 4.265 11.909 1.00 95.81 308 PHE A O 1
ATOM 2438 N N . PRO A 1 309 ? -4.278 2.145 12.239 1.00 96.50 309 PRO A N 1
ATOM 2439 C CA . PRO A 1 309 ? -4.824 0.868 11.791 1.00 96.50 309 PRO A CA 1
ATOM 2440 C C . PRO A 1 309 ? -6.315 0.681 12.134 1.00 96.50 309 PRO A C 1
ATOM 2442 O O . PRO A 1 309 ? -6.758 0.976 13.241 1.00 96.50 309 PRO A O 1
ATOM 2445 N N . TYR A 1 310 ? -7.092 0.118 11.205 1.00 96.25 310 TYR A N 1
ATOM 2446 C CA . TYR A 1 310 ? -8.532 -0.114 11.389 1.00 96.25 310 TYR A CA 1
ATOM 2447 C C . TYR A 1 310 ? -8.828 -1.540 11.848 1.00 96.25 310 TYR A C 1
ATOM 2449 O O . TYR A 1 310 ? -8.437 -2.499 11.181 1.00 96.25 310 TYR A O 1
ATOM 2457 N N . LYS A 1 311 ? -9.598 -1.701 12.928 1.00 96.56 311 LYS A N 1
ATOM 2458 C CA . LYS A 1 311 ? -10.027 -3.024 13.393 1.00 96.56 311 LYS A CA 1
ATOM 2459 C C . LYS A 1 311 ? -11.036 -3.659 12.433 1.00 96.56 311 LYS A C 1
ATOM 2461 O O . LYS A 1 311 ? -12.004 -3.027 12.003 1.00 96.56 311 LYS A O 1
ATOM 2466 N N . VAL A 1 312 ? -10.841 -4.937 12.116 1.00 97.06 312 VAL A N 1
ATOM 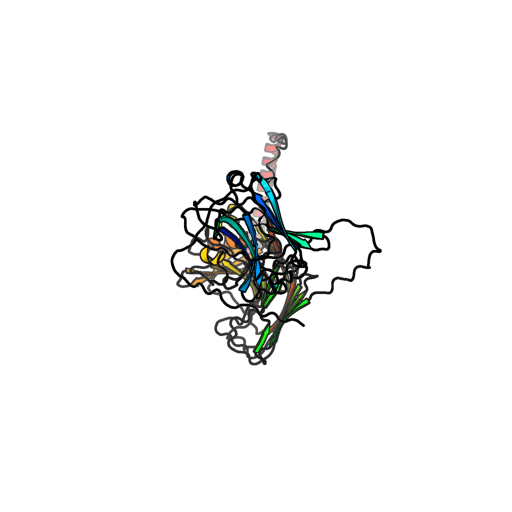2467 C CA . VAL A 1 312 ? -11.684 -5.688 11.172 1.00 97.06 312 VAL A CA 1
ATOM 2468 C C . VAL A 1 312 ? -13.121 -5.845 11.678 1.00 97.06 312 VAL A C 1
ATOM 2470 O O . VAL A 1 312 ? -14.053 -5.773 10.874 1.00 97.06 312 VAL A O 1
ATOM 2473 N N . SER A 1 313 ? -13.334 -6.017 12.990 1.00 95.19 313 SER A N 1
ATOM 2474 C CA . SER A 1 313 ? -14.680 -6.005 13.584 1.00 95.19 313 SER A CA 1
ATOM 2475 C C . SER A 1 313 ? -15.454 -4.744 13.224 1.00 95.19 313 SER A C 1
ATOM 2477 O O . SER A 1 313 ? -16.646 -4.831 12.943 1.00 95.19 313 SER A O 1
ATOM 2479 N N . ASP A 1 314 ? -14.782 -3.600 13.180 1.00 92.12 314 ASP A N 1
ATOM 2480 C CA . ASP A 1 314 ? -15.418 -2.287 13.114 1.00 92.12 314 ASP A CA 1
ATOM 2481 C C . ASP A 1 314 ? -15.708 -1.921 11.656 1.00 92.12 314 ASP A C 1
ATOM 2483 O O . ASP A 1 314 ? -16.817 -1.496 11.333 1.00 92.12 314 ASP A O 1
ATOM 2487 N N . LEU A 1 315 ? -14.762 -2.224 10.757 1.00 91.19 315 LEU A N 1
ATOM 2488 C CA . LEU A 1 315 ? -14.950 -2.206 9.300 1.00 91.19 315 LEU A CA 1
ATOM 2489 C C . LEU A 1 315 ? -16.178 -3.021 8.860 1.00 91.19 315 LEU A C 1
ATOM 2491 O O . LEU A 1 315 ? -16.926 -2.595 7.982 1.00 91.19 315 LEU A O 1
ATOM 2495 N N . ILE A 1 316 ? -16.400 -4.192 9.466 1.00 89.44 316 ILE A N 1
ATOM 2496 C CA . ILE A 1 316 ? -17.511 -5.083 9.100 1.00 89.44 316 ILE A CA 1
ATOM 2497 C C . ILE A 1 316 ? -18.814 -4.701 9.819 1.00 89.44 316 ILE A C 1
ATOM 2499 O O . ILE A 1 316 ? -19.864 -4.659 9.182 1.00 89.44 316 ILE A O 1
ATOM 2503 N N . SER A 1 317 ? -18.772 -4.448 11.130 1.00 85.94 317 SER A N 1
ATOM 2504 C CA . SER A 1 317 ? -19.981 -4.337 11.967 1.00 85.94 317 SER A CA 1
ATOM 2505 C C . SER A 1 317 ? -20.588 -2.939 11.963 1.00 85.94 317 SER A C 1
ATOM 2507 O O . SER A 1 317 ? -21.809 -2.811 11.994 1.00 85.94 317 SER A O 1
ATOM 2509 N N . ASN A 1 318 ? -19.761 -1.892 11.867 1.00 79.12 318 ASN A N 1
ATOM 2510 C CA . ASN A 1 318 ? -20.241 -0.508 11.841 1.00 79.12 318 ASN A CA 1
ATOM 2511 C C . ASN A 1 318 ? -20.633 -0.055 10.426 1.00 79.12 318 ASN A C 1
ATOM 2513 O O . ASN A 1 318 ? -20.940 1.117 10.232 1.00 79.12 318 ASN A O 1
ATOM 2517 N N . ASN A 1 319 ? -20.600 -0.958 9.434 1.00 77.38 319 ASN A N 1
ATOM 2518 C CA . ASN A 1 319 ? -20.842 -0.666 8.017 1.00 77.38 319 ASN A CA 1
ATOM 2519 C C . ASN A 1 319 ? -20.060 0.577 7.535 1.00 77.38 319 ASN A C 1
ATOM 2521 O O . ASN A 1 319 ? -20.586 1.434 6.822 1.00 77.38 319 ASN A O 1
ATOM 2525 N N . MET A 1 320 ? -18.809 0.691 7.988 1.00 86.69 320 MET A N 1
ATOM 2526 C CA . MET A 1 320 ? -17.885 1.738 7.571 1.00 86.69 320 MET A CA 1
ATOM 2527 C C . MET A 1 320 ? -17.382 1.411 6.168 1.00 86.69 320 MET A C 1
ATOM 2529 O O . MET A 1 320 ? -16.932 0.292 5.927 1.00 86.69 320 MET A O 1
ATOM 2533 N N . SER A 1 321 ? -17.422 2.387 5.263 1.00 89.38 321 SER A N 1
ATOM 2534 C CA . SER A 1 321 ? -16.863 2.237 3.919 1.00 89.38 321 SER A CA 1
ATOM 2535 C C . SER A 1 321 ? -15.557 3.013 3.828 1.00 89.38 321 SER A C 1
ATOM 2537 O O . SER A 1 321 ? -15.499 4.200 4.158 1.00 89.38 321 SER A O 1
ATOM 2539 N N . LEU A 1 322 ? -14.510 2.332 3.374 1.00 93.94 322 LEU A N 1
ATOM 2540 C CA . LEU A 1 322 ? -13.171 2.878 3.197 1.00 93.94 322 LEU A CA 1
ATOM 2541 C C . LEU A 1 322 ? -12.868 2.820 1.700 1.00 93.94 322 LEU A C 1
ATOM 2543 O O . LEU A 1 322 ? -12.370 1.820 1.180 1.00 93.94 322 LEU A O 1
ATOM 2547 N N . ILE A 1 323 ? -13.270 3.875 0.993 1.00 95.88 323 ILE A N 1
ATOM 2548 C CA . ILE A 1 323 ? -13.248 3.909 -0.467 1.00 95.88 323 ILE A CA 1
ATOM 2549 C C . ILE A 1 323 ? -11.844 4.271 -0.932 1.00 95.88 323 ILE A C 1
ATOM 2551 O O . ILE A 1 323 ? -11.392 5.398 -0.724 1.00 95.88 323 ILE A O 1
ATOM 2555 N N . VAL A 1 324 ? -11.178 3.339 -1.610 1.00 97.62 324 VAL A N 1
ATOM 2556 C CA . VAL A 1 324 ? -9.957 3.628 -2.365 1.00 97.62 324 VAL A CA 1
ATOM 2557 C C . VAL A 1 324 ? -10.319 3.980 -3.800 1.00 97.62 324 VAL A C 1
ATOM 2559 O O . VAL A 1 324 ? -11.191 3.355 -4.404 1.00 97.62 324 VAL A O 1
ATOM 2562 N N . SER A 1 325 ? -9.664 5.001 -4.345 1.00 97.62 325 SER A N 1
ATOM 2563 C CA . SER A 1 325 ? -9.794 5.431 -5.738 1.00 97.62 325 SER A CA 1
ATOM 2564 C C . SER A 1 325 ? -8.423 5.735 -6.327 1.00 97.62 325 SER A C 1
ATOM 2566 O O . SER A 1 325 ? -7.552 6.257 -5.637 1.00 97.62 325 SER A O 1
ATOM 2568 N N . PHE A 1 326 ? -8.223 5.400 -7.601 1.00 98.56 326 PHE A N 1
ATOM 2569 C CA . PHE A 1 326 ? -7.027 5.777 -8.356 1.00 98.56 326 PHE A CA 1
ATOM 2570 C C . PHE A 1 326 ? -7.247 5.664 -9.864 1.00 98.56 326 PHE A C 1
ATOM 2572 O O . PHE A 1 326 ? -8.211 5.070 -10.348 1.00 98.56 326 PHE A O 1
ATOM 2579 N N . SER A 1 327 ? -6.318 6.241 -10.621 1.00 98.56 327 SER A N 1
ATOM 2580 C CA . SER A 1 327 ? -6.210 6.095 -12.070 1.00 98.56 327 SER A CA 1
ATOM 2581 C C . SER A 1 327 ? -4.856 5.516 -12.456 1.00 98.56 327 SER A C 1
ATOM 2583 O O . SER A 1 327 ? -3.839 5.888 -11.877 1.00 98.56 327 SER A O 1
ATOM 2585 N N . VAL A 1 328 ? -4.856 4.634 -13.451 1.00 98.44 328 VAL A N 1
ATOM 2586 C CA . VAL A 1 328 ? -3.680 3.969 -14.019 1.00 98.44 328 VAL A CA 1
ATOM 2587 C C . VAL A 1 328 ? -3.474 4.438 -15.458 1.00 98.44 328 VAL A C 1
ATOM 2589 O O . VAL A 1 328 ? -4.437 4.657 -16.198 1.00 98.44 328 VAL A O 1
ATOM 2592 N N . ASP A 1 329 ? -2.214 4.548 -15.870 1.00 98.56 329 ASP A N 1
ATOM 2593 C CA . ASP A 1 329 ? -1.798 4.652 -17.269 1.00 98.56 329 ASP A CA 1
ATOM 2594 C C . ASP A 1 329 ? -0.488 3.876 -17.483 1.00 98.56 329 ASP A C 1
ATOM 2596 O O . ASP A 1 329 ? 0.596 4.378 -17.185 1.00 98.56 329 ASP A O 1
ATOM 2600 N N . LEU A 1 330 ? -0.590 2.632 -17.960 1.00 98.56 330 LEU A N 1
ATOM 2601 C CA . LEU A 1 330 ? 0.539 1.785 -18.347 1.00 98.56 330 LEU A CA 1
ATOM 2602 C C . LEU A 1 330 ? 1.044 2.224 -19.729 1.00 98.56 330 LEU A C 1
ATOM 2604 O O . LEU A 1 330 ? 0.398 1.993 -20.749 1.00 98.56 330 LEU A O 1
ATOM 2608 N N . GLN A 1 331 ? 2.200 2.884 -19.746 1.00 98.31 331 GLN A N 1
ATOM 2609 C CA . GLN A 1 331 ? 2.759 3.566 -20.918 1.00 98.31 331 GLN A CA 1
ATOM 2610 C C . GLN A 1 331 ? 3.725 2.677 -21.702 1.00 98.31 331 GLN A C 1
ATOM 2612 O O . GLN A 1 331 ? 3.790 2.766 -22.928 1.00 98.31 331 GLN A O 1
ATOM 2617 N N . SER A 1 332 ? 4.465 1.809 -21.012 1.00 97.75 332 SER A N 1
ATOM 2618 C CA . SER A 1 332 ? 5.269 0.759 -21.634 1.00 97.75 332 SER A CA 1
ATOM 2619 C C . SER A 1 332 ? 5.415 -0.445 -20.706 1.00 97.75 332 SER A C 1
ATOM 2621 O O . SER A 1 332 ? 5.451 -0.312 -19.483 1.00 97.75 332 SER A O 1
ATOM 2623 N N . LEU A 1 333 ? 5.511 -1.628 -21.307 1.00 97.31 333 LEU A N 1
ATOM 2624 C CA . LEU A 1 333 ? 5.822 -2.888 -20.642 1.00 97.31 333 LEU A CA 1
ATOM 2625 C C . LEU A 1 333 ? 6.506 -3.798 -21.664 1.00 97.31 333 LEU A C 1
ATOM 2627 O O . LEU A 1 333 ? 6.001 -3.965 -22.775 1.00 97.31 333 LEU A O 1
ATOM 2631 N N . ASN A 1 334 ? 7.653 -4.370 -21.310 1.00 94.62 334 ASN A N 1
ATOM 2632 C CA . ASN A 1 334 ? 8.295 -5.393 -22.126 1.00 94.62 334 ASN A CA 1
ATOM 2633 C C . ASN A 1 334 ? 7.433 -6.682 -22.105 1.00 94.62 334 ASN A C 1
ATOM 2635 O O . ASN A 1 334 ? 7.066 -7.145 -21.022 1.00 94.62 334 ASN A O 1
ATOM 2639 N N . PRO A 1 335 ? 7.084 -7.259 -23.274 1.00 92.19 335 PRO A N 1
ATOM 2640 C CA . PRO A 1 335 ? 6.108 -8.345 -23.376 1.00 92.19 335 PRO A CA 1
ATOM 2641 C C . PRO A 1 335 ? 6.558 -9.666 -22.737 1.00 92.19 335 PRO A C 1
ATOM 2643 O O . PRO A 1 335 ? 5.696 -10.484 -22.418 1.00 92.19 335 PRO A O 1
ATOM 2646 N N . ASP A 1 336 ? 7.857 -9.862 -22.504 1.00 90.44 336 ASP A N 1
ATOM 2647 C CA . ASP A 1 336 ? 8.414 -11.070 -21.876 1.00 90.44 336 ASP A CA 1
ATOM 2648 C C . ASP A 1 336 ? 8.523 -10.946 -20.343 1.00 90.44 336 ASP A C 1
ATOM 2650 O O . ASP A 1 336 ? 8.937 -11.879 -19.650 1.00 90.44 336 ASP A O 1
ATOM 2654 N N . MET A 1 337 ? 8.155 -9.789 -19.781 1.00 92.62 337 MET A N 1
ATOM 2655 C CA . MET A 1 337 ? 8.122 -9.599 -18.335 1.00 92.62 337 MET A CA 1
ATOM 2656 C C . MET A 1 337 ? 6.927 -10.288 -17.689 1.00 92.62 337 MET A C 1
ATOM 2658 O O . MET A 1 337 ? 5.840 -10.354 -18.257 1.00 92.62 337 MET A O 1
ATOM 2662 N N . ASN A 1 338 ? 7.119 -10.681 -16.433 1.00 95.69 338 ASN A N 1
ATOM 2663 C CA . ASN A 1 338 ? 6.030 -10.925 -15.498 1.00 95.69 338 ASN A CA 1
ATOM 2664 C C . ASN A 1 338 ? 5.745 -9.606 -14.768 1.00 95.69 338 ASN A C 1
ATOM 2666 O O . ASN A 1 338 ? 6.688 -8.945 -14.331 1.00 95.69 338 ASN A O 1
ATOM 2670 N N . PHE A 1 339 ? 4.486 -9.197 -14.663 1.00 97.44 339 PHE A N 1
ATOM 2671 C CA . PHE A 1 339 ? 4.109 -7.893 -14.118 1.00 97.44 339 PHE A CA 1
ATOM 2672 C C . PHE A 1 339 ? 2.668 -7.911 -13.595 1.00 97.44 339 PHE A C 1
ATOM 2674 O O . PHE A 1 339 ? 1.812 -8.579 -14.178 1.00 97.44 339 PHE A O 1
ATOM 2681 N N . ASN A 1 340 ? 2.365 -7.146 -12.550 1.00 98.50 340 ASN A N 1
ATOM 2682 C CA . ASN A 1 340 ? 0.991 -6.782 -12.199 1.00 98.50 340 ASN A CA 1
ATOM 2683 C C . ASN A 1 340 ? 0.878 -5.295 -11.845 1.00 98.50 340 ASN A C 1
ATOM 2685 O O . ASN A 1 340 ? 1.875 -4.595 -11.711 1.00 98.50 340 ASN A O 1
ATOM 2689 N N . ILE A 1 341 ? -0.356 -4.815 -11.728 1.00 98.69 341 ILE A N 1
ATOM 2690 C CA . ILE A 1 341 ? -0.676 -3.592 -10.993 1.00 98.69 341 ILE A CA 1
ATOM 2691 C C . ILE A 1 341 ? -1.666 -4.021 -9.928 1.00 98.69 341 ILE A C 1
ATOM 2693 O O . ILE A 1 341 ? -2.744 -4.532 -10.252 1.00 98.69 341 ILE A O 1
ATOM 2697 N N . ALA A 1 342 ? -1.275 -3.863 -8.674 1.00 98.56 342 ALA A N 1
ATOM 2698 C CA . ALA A 1 342 ? -1.977 -4.406 -7.530 1.00 98.56 342 ALA A CA 1
ATOM 2699 C C . ALA A 1 342 ? -2.044 -3.378 -6.411 1.00 98.56 342 ALA A C 1
ATOM 2701 O O . ALA A 1 342 ? -1.185 -2.506 -6.304 1.00 98.56 342 ALA A O 1
ATOM 2702 N N . ALA A 1 343 ? -3.073 -3.504 -5.581 1.00 98.62 343 ALA A N 1
ATOM 2703 C CA . ALA A 1 343 ? -2.946 -3.116 -4.194 1.00 98.62 343 ALA A CA 1
ATOM 2704 C C . ALA A 1 343 ? -2.459 -4.305 -3.354 1.00 98.62 343 ALA A C 1
ATOM 2706 O O . ALA A 1 343 ? -2.741 -5.450 -3.717 1.00 98.62 343 ALA A O 1
ATOM 2707 N N . ASP A 1 344 ? -1.778 -4.020 -2.248 1.00 98.06 344 ASP A N 1
ATOM 2708 C CA . ASP A 1 344 ? -1.381 -4.965 -1.202 1.00 98.06 344 ASP A CA 1
ATOM 2709 C C . ASP A 1 344 ? -1.741 -4.383 0.175 1.00 98.06 344 ASP A C 1
ATOM 2711 O O . ASP A 1 344 ? -1.856 -3.163 0.339 1.00 98.06 344 ASP A O 1
ATOM 2715 N N . ALA A 1 345 ? -1.993 -5.247 1.151 1.00 98.19 345 ALA A N 1
ATOM 2716 C CA . ALA A 1 345 ? -2.391 -4.859 2.494 1.00 98.19 345 ALA A CA 1
ATOM 2717 C C . ALA A 1 345 ? -2.244 -6.010 3.490 1.00 98.19 345 ALA A C 1
ATOM 2719 O O . ALA A 1 345 ? -2.449 -7.182 3.174 1.00 98.19 345 ALA A O 1
ATOM 2720 N N . TRP A 1 346 ? -1.996 -5.651 4.747 1.00 98.00 346 TRP A N 1
ATOM 2721 C CA . TRP A 1 346 ? -1.730 -6.607 5.817 1.00 98.00 346 TRP A CA 1
ATOM 2722 C C . TRP A 1 346 ? -2.792 -6.502 6.913 1.00 98.00 346 TRP A C 1
ATOM 2724 O O . TRP A 1 346 ? -3.083 -5.410 7.411 1.00 98.00 346 TRP A O 1
ATOM 2734 N N . LEU A 1 347 ? -3.348 -7.650 7.309 1.00 97.81 347 LEU A N 1
ATOM 2735 C CA . LEU A 1 347 ? -4.085 -7.808 8.559 1.00 97.81 347 LEU A CA 1
ATOM 2736 C C . LEU A 1 347 ? -3.170 -8.473 9.587 1.00 97.81 347 LEU A C 1
ATOM 2738 O O . LEU A 1 347 ? -2.729 -9.609 9.389 1.00 97.81 347 LEU A O 1
ATOM 2742 N N . VAL A 1 348 ? -2.937 -7.785 10.701 1.00 96.38 348 VAL A N 1
ATOM 2743 C CA . VAL A 1 348 ? -2.114 -8.255 11.829 1.00 96.38 348 VAL A CA 1
ATOM 2744 C C . VAL A 1 348 ? -2.888 -8.137 13.140 1.00 96.38 348 VAL A C 1
ATOM 2746 O O . VAL A 1 348 ? -3.905 -7.444 13.199 1.00 96.38 348 VAL A O 1
ATOM 2749 N N . ASP A 1 349 ? -2.432 -8.794 14.202 1.00 94.69 349 ASP A N 1
ATOM 2750 C CA . ASP A 1 349 ? -3.007 -8.584 15.532 1.00 94.69 349 ASP A CA 1
ATOM 2751 C C . ASP A 1 349 ? -2.575 -7.241 16.157 1.00 94.69 349 ASP A C 1
ATOM 2753 O O . ASP A 1 349 ? -1.660 -6.548 15.700 1.00 94.69 349 ASP A O 1
ATOM 2757 N N . GLU A 1 350 ? -3.246 -6.895 17.252 1.00 93.69 350 GLU A N 1
ATOM 2758 C CA . GLU A 1 350 ? -3.078 -5.656 18.013 1.00 93.69 350 GLU A CA 1
ATOM 2759 C C . GLU A 1 350 ? -1.622 -5.341 18.397 1.00 93.69 350 GLU A C 1
ATOM 2761 O O . GLU A 1 350 ? -1.181 -4.197 18.254 1.00 93.69 350 GLU A O 1
ATOM 2766 N N . ASN A 1 351 ? -0.849 -6.355 18.815 1.00 89.94 351 ASN A N 1
ATOM 2767 C CA . ASN A 1 351 ? 0.522 -6.179 19.309 1.00 89.94 351 ASN A CA 1
ATOM 2768 C C . ASN A 1 351 ? 1.496 -5.706 18.224 1.00 89.94 351 ASN A C 1
ATOM 2770 O O . ASN A 1 351 ? 2.575 -5.212 18.551 1.00 89.94 351 ASN A O 1
ATOM 2774 N N . TYR A 1 352 ? 1.127 -5.869 16.952 1.00 90.81 352 TYR A N 1
ATOM 2775 C CA . TYR A 1 352 ? 1.910 -5.463 15.788 1.00 90.81 352 TYR A CA 1
ATOM 2776 C C . TYR A 1 352 ? 1.279 -4.264 15.085 1.00 90.81 352 TYR A C 1
ATOM 2778 O O . TYR A 1 352 ? 2.005 -3.415 14.569 1.00 90.81 352 TYR A O 1
ATOM 2786 N N . ALA A 1 353 ? -0.052 -4.133 15.125 1.00 93.19 353 ALA A N 1
ATOM 2787 C CA . ALA A 1 353 ? -0.773 -2.969 14.622 1.00 93.19 353 ALA A CA 1
ATOM 2788 C C . ALA A 1 353 ? -0.284 -1.671 15.288 1.00 93.19 353 ALA A C 1
ATOM 2790 O O . ALA A 1 353 ? 0.147 -0.744 14.594 1.00 93.19 353 ALA A O 1
ATOM 2791 N N . PHE A 1 354 ? -0.251 -1.635 16.622 1.00 92.19 354 PHE A N 1
ATOM 2792 C CA . PHE A 1 354 ? 0.117 -0.445 17.403 1.00 92.19 354 PHE A CA 1
ATOM 2793 C C . PHE A 1 354 ? 1.594 -0.390 17.822 1.00 92.19 354 PHE A C 1
ATOM 2795 O O . PHE A 1 354 ? 1.989 0.497 18.574 1.00 92.19 354 PHE A O 1
ATOM 2802 N N . LYS A 1 355 ? 2.435 -1.301 17.314 1.00 89.25 355 LYS A N 1
ATOM 2803 C CA . LYS A 1 355 ? 3.878 -1.333 17.596 1.00 89.25 355 LYS A CA 1
ATOM 2804 C C . LYS A 1 355 ? 4.692 -1.195 16.306 1.00 89.25 355 LYS A C 1
ATOM 2806 O O . LYS A 1 355 ? 5.012 -2.206 15.672 1.00 89.25 355 LYS A O 1
ATOM 2811 N N . PRO A 1 356 ? 5.037 0.034 15.889 1.00 79.44 356 PRO A N 1
ATOM 2812 C CA . PRO A 1 356 ? 5.819 0.252 14.681 1.00 79.44 356 PRO A CA 1
ATOM 2813 C C . PRO A 1 356 ? 7.179 -0.466 14.704 1.00 79.44 356 PRO A C 1
ATOM 2815 O O . PRO A 1 356 ? 7.771 -0.680 15.760 1.00 79.44 356 PRO A O 1
ATOM 2818 N N . GLY A 1 357 ? 7.661 -0.874 13.529 1.00 80.88 357 GLY A N 1
ATOM 2819 C CA . GLY A 1 357 ? 8.937 -1.578 13.350 1.00 80.88 357 GLY A CA 1
ATOM 2820 C C . GLY A 1 357 ? 8.989 -3.023 13.869 1.00 80.88 357 GLY A C 1
ATOM 2821 O O . GLY A 1 357 ? 10.046 -3.643 13.801 1.00 80.88 357 GLY A O 1
ATOM 2822 N N . SER A 1 358 ? 7.884 -3.579 14.382 1.00 82.06 358 SER A N 1
ATOM 2823 C CA . SER A 1 358 ? 7.849 -4.931 14.972 1.00 82.06 358 SER A CA 1
ATOM 2824 C C . SER A 1 358 ? 7.794 -6.082 13.956 1.00 82.06 358 SER A C 1
ATOM 2826 O O . SER A 1 358 ? 8.083 -7.222 14.320 1.00 82.06 358 SER A O 1
ATOM 2828 N N . GLY A 1 359 ? 7.473 -5.804 12.687 1.00 83.88 359 GLY A N 1
ATOM 2829 C CA . GLY A 1 359 ? 7.358 -6.817 11.636 1.00 83.88 359 GLY A CA 1
ATOM 2830 C C . GLY A 1 359 ? 5.965 -7.444 11.587 1.00 83.88 359 GLY A C 1
ATOM 2831 O O . GLY A 1 359 ? 4.969 -6.737 11.696 1.00 83.88 359 GLY A O 1
ATOM 2832 N N . LEU A 1 360 ? 5.895 -8.762 11.390 1.00 85.62 360 LEU A N 1
ATOM 2833 C CA . LEU A 1 360 ? 4.650 -9.532 11.288 1.00 85.62 360 LEU A CA 1
ATOM 2834 C C . LEU A 1 360 ? 4.523 -10.524 12.452 1.00 85.62 360 LEU A C 1
ATOM 2836 O O . LEU A 1 360 ? 5.470 -11.259 12.741 1.00 85.62 360 LEU A O 1
ATOM 2840 N N . SER A 1 361 ? 3.345 -10.583 13.071 1.00 80.19 361 SER A N 1
ATOM 2841 C CA . SER A 1 361 ? 2.886 -11.735 13.854 1.00 80.19 361 SER A CA 1
ATOM 2842 C C . SER A 1 361 ? 2.521 -12.897 12.949 1.00 80.19 361 SER A C 1
ATOM 2844 O O . SER A 1 361 ? 2.252 -12.693 11.773 1.00 80.19 361 SER A O 1
ATOM 2846 N N . THR A 1 362 ? 2.442 -14.108 13.501 1.00 84.50 362 THR A N 1
ATOM 2847 C CA . THR A 1 362 ? 1.839 -15.259 12.822 1.00 84.50 362 THR A CA 1
ATOM 2848 C C . THR A 1 362 ? 0.696 -15.843 13.672 1.00 84.50 362 THR A C 1
ATOM 2850 O O . THR A 1 362 ? 0.849 -15.955 14.891 1.00 84.50 362 THR A O 1
ATOM 2853 N N . PRO A 1 363 ? -0.450 -16.223 13.071 1.00 92.25 363 PRO A N 1
ATOM 2854 C CA . PRO A 1 363 ? -0.803 -16.028 11.665 1.00 92.25 363 PRO A CA 1
ATOM 2855 C C . PRO A 1 363 ? -1.095 -14.558 11.319 1.00 92.25 363 PRO A C 1
ATOM 2857 O O . PRO A 1 363 ? -1.559 -13.798 12.158 1.00 92.25 363 PRO A O 1
ATOM 2860 N N . TYR A 1 364 ? -0.867 -14.177 10.063 1.00 95.81 364 TYR A N 1
ATOM 2861 C CA . TYR A 1 364 ? -1.324 -12.911 9.466 1.00 95.81 364 TYR A CA 1
ATOM 2862 C C . TYR A 1 364 ? -2.182 -13.164 8.220 1.00 95.81 364 TYR A C 1
ATOM 2864 O O . TYR A 1 364 ? -2.257 -14.295 7.727 1.00 95.81 364 TYR A O 1
ATOM 2872 N N . VAL A 1 365 ? -2.805 -12.112 7.678 1.00 98.12 365 VAL A N 1
ATOM 2873 C CA . VAL A 1 365 ? -3.384 -12.151 6.324 1.00 98.12 365 VAL A CA 1
ATOM 2874 C C . VAL A 1 365 ? -2.723 -11.105 5.434 1.00 98.12 365 VAL A C 1
ATOM 2876 O O . VAL A 1 365 ? -2.652 -9.937 5.797 1.00 98.12 365 VAL A O 1
ATOM 2879 N N . GLU A 1 366 ? -2.260 -11.545 4.272 1.00 98.19 366 GLU A N 1
ATOM 2880 C CA . GLU A 1 366 ? -1.738 -10.731 3.169 1.00 98.19 366 GLU A CA 1
ATOM 2881 C C . GLU A 1 366 ? -2.850 -10.656 2.109 1.00 98.19 366 GLU A C 1
ATOM 2883 O O . GLU A 1 366 ? -3.381 -11.696 1.698 1.00 98.19 366 GLU A O 1
ATOM 2888 N N . ILE A 1 367 ? -3.281 -9.448 1.739 1.00 98.69 367 ILE A N 1
ATOM 2889 C CA . ILE A 1 367 ? -4.438 -9.197 0.869 1.00 98.69 367 ILE A CA 1
ATOM 2890 C C . ILE A 1 367 ? -3.987 -8.395 -0.343 1.00 98.69 367 ILE A C 1
ATOM 2892 O O . ILE A 1 367 ? -3.778 -7.189 -0.243 1.00 98.69 367 ILE A O 1
ATOM 2896 N N . MET A 1 368 ? -3.986 -9.026 -1.515 1.00 98.81 368 MET A N 1
ATOM 2897 C CA . MET A 1 368 ? -3.759 -8.319 -2.770 1.00 98.81 368 MET A CA 1
ATOM 2898 C C . MET A 1 368 ? -5.048 -8.098 -3.567 1.00 98.81 368 MET A C 1
ATOM 2900 O O . MET A 1 368 ? -5.884 -8.995 -3.692 1.00 98.81 368 MET A O 1
ATOM 2904 N N . VAL A 1 369 ? -5.182 -6.926 -4.192 1.00 98.81 369 VAL A N 1
ATOM 2905 C CA . VAL A 1 369 ? -6.261 -6.610 -5.146 1.00 98.81 369 VAL A CA 1
ATOM 2906 C C . VAL A 1 369 ? -5.642 -6.197 -6.476 1.00 98.81 369 VAL A C 1
ATOM 2908 O O . VAL A 1 369 ? -5.199 -5.062 -6.645 1.00 98.81 369 VAL A O 1
ATOM 2911 N N . TRP A 1 370 ? -5.570 -7.124 -7.429 1.00 98.75 370 TRP A N 1
ATOM 2912 C CA . TRP A 1 370 ? -4.910 -6.888 -8.716 1.00 98.75 370 TRP A CA 1
ATOM 2913 C C . TRP A 1 370 ? -5.887 -6.236 -9.689 1.00 98.75 370 TRP A C 1
ATOM 2915 O O . TRP A 1 370 ? -6.996 -6.724 -9.865 1.00 98.75 370 TRP A O 1
ATOM 2925 N N . VAL A 1 371 ? -5.482 -5.170 -10.376 1.00 98.50 371 VAL A N 1
ATOM 2926 C CA . VAL A 1 371 ? -6.290 -4.535 -11.437 1.00 98.50 371 VAL A CA 1
ATOM 2927 C C . VAL A 1 371 ? -5.744 -4.808 -12.838 1.00 98.50 371 VAL A C 1
ATOM 2929 O O . VAL A 1 371 ? -6.474 -4.677 -13.818 1.00 98.50 371 VAL A O 1
ATOM 2932 N N . PHE A 1 372 ? -4.485 -5.234 -12.936 1.00 98.50 372 PHE A N 1
ATOM 2933 C CA . PHE A 1 372 ? -3.834 -5.678 -14.166 1.00 98.50 372 PHE A CA 1
ATOM 2934 C C . PHE A 1 372 ? -2.824 -6.785 -13.853 1.00 98.50 372 PHE A C 1
ATOM 2936 O O . PHE A 1 372 ? -2.181 -6.745 -12.807 1.00 98.50 372 PHE A O 1
ATOM 2943 N N . ASN A 1 373 ? -2.636 -7.736 -14.767 1.00 97.69 373 ASN A N 1
ATOM 2944 C CA . ASN A 1 373 ? -1.544 -8.704 -14.722 1.00 97.69 373 ASN A CA 1
ATOM 2945 C C . ASN A 1 373 ? -1.113 -9.122 -16.134 1.00 97.69 373 ASN A C 1
ATOM 2947 O O . ASN A 1 373 ? -1.918 -9.163 -17.062 1.00 97.69 373 ASN A O 1
ATOM 2951 N N . HIS A 1 374 ? 0.169 -9.447 -16.278 1.00 96.69 374 HIS A N 1
ATOM 2952 C CA . HIS A 1 374 ? 0.811 -9.853 -17.525 1.00 96.69 374 HIS A CA 1
ATOM 2953 C C . HIS A 1 374 ? 1.884 -10.899 -17.217 1.00 96.69 374 HIS A C 1
ATOM 2955 O O . HIS A 1 374 ? 2.789 -10.633 -16.429 1.00 96.69 374 HIS A O 1
ATOM 2961 N N . ASN A 1 375 ? 1.741 -12.114 -17.757 1.00 95.19 375 ASN A N 1
ATOM 2962 C CA . ASN A 1 375 ? 2.575 -13.303 -17.477 1.00 95.19 375 ASN A CA 1
ATOM 2963 C C . ASN A 1 375 ? 2.793 -13.664 -15.984 1.00 95.19 375 ASN A C 1
ATOM 2965 O O . ASN A 1 375 ? 3.597 -14.540 -15.663 1.00 95.19 375 ASN A O 1
ATOM 2969 N N . LEU A 1 376 ? 2.075 -13.019 -15.063 1.00 95.62 376 LEU A N 1
ATOM 2970 C CA . LEU A 1 376 ? 2.138 -13.228 -13.620 1.00 95.62 376 LEU A CA 1
ATOM 2971 C C . LEU A 1 376 ? 0.767 -13.703 -13.127 1.00 95.62 376 LEU A C 1
ATOM 2973 O O . LEU A 1 376 ? -0.262 -13.165 -13.542 1.00 95.62 376 LEU A O 1
ATOM 2977 N N . GLY A 1 377 ? 0.759 -14.714 -12.261 1.00 95.81 377 GLY A N 1
ATOM 2978 C CA . GLY A 1 377 ? -0.437 -15.243 -11.603 1.00 95.81 377 GLY A CA 1
ATOM 2979 C C . GLY A 1 377 ? -0.271 -15.215 -10.079 1.00 95.81 377 GLY A C 1
ATOM 2980 O O . GLY A 1 377 ? 0.872 -15.276 -9.618 1.00 95.81 377 GLY A O 1
ATOM 2981 N N . PRO A 1 378 ? -1.362 -15.116 -9.296 1.00 97.56 378 PRO A N 1
ATOM 2982 C CA . PRO A 1 378 ? -1.273 -15.079 -7.838 1.00 97.56 378 PRO A CA 1
ATOM 2983 C C . PRO A 1 378 ? -0.702 -16.360 -7.231 1.00 97.56 378 PRO A C 1
ATOM 2985 O O . PRO A 1 378 ? -0.759 -17.437 -7.829 1.00 97.56 378 PRO A O 1
ATOM 2988 N N . ALA A 1 379 ? -0.217 -16.263 -5.993 1.00 96.75 379 ALA A N 1
ATOM 2989 C CA . ALA A 1 379 ? 0.216 -17.435 -5.245 1.00 96.75 379 ALA A CA 1
ATOM 2990 C C . ALA A 1 379 ? -0.965 -18.354 -4.866 1.00 96.75 379 ALA A C 1
ATOM 2992 O O . ALA A 1 379 ? -2.053 -17.906 -4.497 1.00 96.75 379 ALA A O 1
ATOM 2993 N N . GLY A 1 380 ? -0.714 -19.666 -4.884 1.00 97.19 380 GLY A N 1
ATOM 2994 C CA . GLY A 1 380 ? -1.688 -20.686 -4.493 1.00 97.19 380 GLY A CA 1
ATOM 2995 C C . GLY A 1 380 ? -2.634 -21.077 -5.628 1.00 97.19 380 GLY A C 1
ATOM 2996 O O . GLY A 1 380 ? -2.189 -21.354 -6.739 1.00 97.19 380 GLY A O 1
ATOM 2997 N N . GLY A 1 381 ? -3.934 -21.168 -5.339 1.00 98.19 381 GLY A N 1
ATOM 2998 C CA . GLY A 1 381 ? -4.940 -21.603 -6.311 1.00 98.19 381 GLY A CA 1
ATOM 2999 C C . GLY A 1 381 ? -6.247 -20.824 -6.217 1.00 98.19 381 GLY A C 1
ATOM 3000 O O . GLY A 1 381 ? -6.602 -20.314 -5.152 1.00 98.19 381 GLY A O 1
ATOM 3001 N N . LYS A 1 382 ? -6.979 -20.761 -7.333 1.00 98.44 382 LYS A N 1
ATOM 3002 C CA . LYS A 1 382 ? -8.336 -20.209 -7.388 1.00 98.44 382 LYS A CA 1
ATOM 3003 C C . LYS A 1 382 ? -9.282 -21.038 -6.519 1.00 98.44 382 LYS A C 1
ATOM 3005 O O . LYS A 1 382 ? -9.371 -22.253 -6.681 1.00 98.44 382 LYS A O 1
ATOM 3010 N N . ILE A 1 383 ? -10.008 -20.369 -5.630 1.00 98.38 383 ILE A N 1
ATOM 3011 C CA . ILE A 1 383 ? -10.938 -20.983 -4.668 1.00 98.38 383 ILE A CA 1
ATOM 3012 C C . ILE A 1 383 ? -12.373 -20.459 -4.781 1.00 98.38 383 ILE A C 1
ATOM 3014 O O . ILE A 1 383 ? -13.286 -21.062 -4.221 1.00 98.38 383 ILE A O 1
ATOM 3018 N N . GLY A 1 384 ? -12.586 -19.350 -5.486 1.00 98.19 384 GLY A N 1
ATOM 3019 C CA . GLY A 1 384 ? -13.896 -18.724 -5.589 1.00 98.19 384 GLY A CA 1
ATOM 3020 C C . GLY A 1 384 ? -13.929 -17.585 -6.594 1.00 98.19 384 GLY A C 1
ATOM 3021 O O . GLY A 1 384 ? -12.951 -17.300 -7.289 1.00 98.19 384 GLY A O 1
ATOM 3022 N N . GLU A 1 385 ? -15.087 -16.945 -6.663 1.00 98.44 385 GLU A N 1
ATOM 3023 C CA . GLU A 1 385 ? -15.353 -15.757 -7.463 1.00 98.44 385 GLU A CA 1
ATOM 3024 C C . GLU A 1 385 ? -16.362 -14.899 -6.709 1.00 98.44 385 GLU A C 1
ATOM 3026 O O . GLU A 1 385 ? -17.280 -15.423 -6.080 1.00 98.44 385 GLU A O 1
ATOM 3031 N N . GLU A 1 386 ? -16.191 -13.586 -6.770 1.00 98.06 386 GLU A N 1
ATOM 3032 C CA . GLU A 1 386 ? -16.958 -12.634 -5.973 1.00 98.06 386 GLU A CA 1
ATOM 3033 C C . GLU A 1 386 ? -17.334 -11.411 -6.808 1.00 98.06 386 GLU A C 1
ATOM 3035 O O . GLU A 1 386 ? -16.776 -11.155 -7.880 1.00 98.06 386 GLU A O 1
ATOM 3040 N N . THR A 1 387 ? -18.296 -10.640 -6.304 1.00 96.94 387 THR A N 1
ATOM 3041 C CA . THR A 1 387 ? -18.558 -9.286 -6.796 1.00 96.94 387 THR A CA 1
ATOM 3042 C C . THR A 1 387 ? -18.100 -8.301 -5.736 1.00 96.94 387 THR A C 1
ATOM 3044 O O . THR A 1 387 ? -18.546 -8.394 -4.598 1.00 96.94 387 THR A O 1
ATOM 3047 N N . VAL A 1 388 ? -17.222 -7.375 -6.118 1.00 93.62 388 VAL A N 1
ATOM 3048 C CA . VAL A 1 388 ? -16.794 -6.247 -5.279 1.00 93.62 388 VAL A CA 1
ATOM 3049 C C . VAL A 1 388 ? -17.044 -4.980 -6.079 1.00 93.62 388 VAL A C 1
ATOM 3051 O O . VAL A 1 388 ? -16.569 -4.858 -7.214 1.00 93.62 388 VAL A O 1
ATOM 3054 N N . SER A 1 389 ? -17.836 -4.070 -5.512 1.00 91.00 389 SER A N 1
ATOM 3055 C CA . SER A 1 389 ? -18.160 -2.751 -6.061 1.00 91.00 389 SER A CA 1
ATOM 3056 C C . SER A 1 389 ? -18.670 -2.827 -7.512 1.00 91.00 389 SER A C 1
ATOM 3058 O O . SER A 1 389 ? -18.271 -2.071 -8.397 1.00 91.00 389 SER A O 1
ATOM 3060 N N . GLY A 1 390 ? -19.542 -3.810 -7.771 1.00 92.31 390 GLY A N 1
ATOM 3061 C CA . GLY A 1 390 ? -20.177 -4.055 -9.072 1.00 92.31 390 GLY A CA 1
ATOM 3062 C C . GLY A 1 390 ? -19.292 -4.711 -10.142 1.00 92.31 390 GLY A C 1
ATOM 3063 O O . GLY A 1 390 ? -19.758 -4.918 -11.261 1.00 92.31 390 GLY A O 1
ATOM 3064 N N . LYS A 1 391 ? -18.035 -5.058 -9.834 1.00 94.25 391 LYS A N 1
ATOM 3065 C CA . LYS A 1 391 ? -17.129 -5.793 -10.735 1.00 94.25 391 LYS A CA 1
ATOM 3066 C C . LYS A 1 391 ? -17.003 -7.250 -10.299 1.00 94.25 391 LYS A C 1
ATOM 3068 O O . LYS A 1 391 ? -17.054 -7.532 -9.107 1.00 94.25 391 LYS A O 1
ATOM 3073 N N . SER A 1 392 ? -16.822 -8.161 -11.256 1.00 97.62 392 SER A N 1
ATOM 3074 C CA . SER A 1 392 ? -16.559 -9.580 -10.979 1.00 97.62 392 SER A CA 1
ATOM 3075 C C . SER A 1 392 ? -15.060 -9.838 -10.837 1.00 97.62 392 SER A C 1
ATOM 3077 O O . SER A 1 392 ? -14.255 -9.317 -11.617 1.00 97.62 392 SER A O 1
ATOM 3079 N N . TRP A 1 393 ? -14.702 -10.655 -9.852 1.00 98.50 393 TRP A N 1
ATOM 3080 C CA . TRP A 1 393 ? -13.327 -10.983 -9.499 1.00 98.50 393 TRP A CA 1
ATOM 3081 C C . TRP A 1 393 ? -13.174 -12.480 -9.241 1.00 98.50 393 TRP A C 1
ATOM 3083 O O . TRP A 1 393 ? -14.109 -13.139 -8.786 1.00 98.50 393 TRP A O 1
ATOM 3093 N N . GLU A 1 394 ? -11.987 -13.015 -9.495 1.00 98.75 394 GLU A N 1
ATOM 3094 C CA . GLU A 1 394 ? -11.580 -14.332 -9.014 1.00 98.75 394 GLU A CA 1
ATOM 3095 C C . GLU A 1 394 ? -10.885 -14.199 -7.660 1.00 98.75 394 GLU A C 1
ATOM 3097 O O . GLU A 1 394 ? -10.102 -13.272 -7.459 1.00 98.75 394 GLU A O 1
ATOM 3102 N N . VAL A 1 395 ? -11.122 -15.150 -6.757 1.00 98.75 395 VAL A N 1
ATOM 3103 C CA . VAL A 1 395 ? -10.450 -15.218 -5.455 1.00 98.75 395 VAL A CA 1
ATOM 3104 C C . VAL A 1 395 ? -9.462 -16.378 -5.458 1.00 98.75 395 VAL A C 1
ATOM 3106 O O . VAL A 1 395 ? -9.831 -17.532 -5.700 1.00 98.75 395 VAL A O 1
ATOM 3109 N N . TRP A 1 396 ? -8.205 -16.061 -5.172 1.00 98.81 396 TRP A N 1
ATOM 3110 C CA . TRP A 1 396 ? -7.069 -16.973 -5.094 1.00 98.81 396 TRP A CA 1
ATOM 3111 C C . TRP A 1 396 ? -6.537 -17.018 -3.662 1.00 98.81 396 TRP A C 1
ATOM 3113 O O . TRP A 1 396 ? -6.562 -16.008 -2.960 1.00 98.81 396 TRP A O 1
ATOM 3123 N N . ARG A 1 397 ? -6.066 -18.187 -3.214 1.00 98.62 397 ARG A N 1
ATOM 3124 C CA . ARG A 1 397 ? -5.566 -18.386 -1.847 1.00 98.62 397 ARG A CA 1
ATOM 3125 C C . ARG A 1 397 ? -4.336 -19.276 -1.793 1.00 98.62 397 ARG A C 1
ATOM 3127 O O . ARG A 1 397 ? -4.322 -20.353 -2.392 1.00 98.62 397 ARG A O 1
ATOM 3134 N N . SER A 1 398 ? -3.389 -18.889 -0.944 1.00 98.00 398 SER A N 1
ATOM 3135 C CA . SER A 1 398 ? -2.313 -19.744 -0.440 1.00 98.00 398 SER A CA 1
ATOM 3136 C C . SER A 1 398 ? -2.302 -19.705 1.091 1.00 98.00 398 SER A C 1
ATOM 3138 O O . SER A 1 398 ? -2.426 -18.634 1.678 1.00 98.00 398 SER A O 1
ATOM 3140 N N . VAL A 1 399 ? -2.173 -20.859 1.749 1.00 97.38 399 VAL A N 1
ATOM 3141 C CA . VAL A 1 399 ? -2.109 -20.964 3.220 1.00 97.38 399 VAL A CA 1
ATOM 3142 C C . VAL A 1 399 ? -0.750 -21.541 3.600 1.00 97.38 399 VAL A C 1
ATOM 3144 O O . VAL A 1 399 ? -0.346 -22.576 3.069 1.00 97.38 399 VAL A O 1
ATOM 3147 N N . ARG A 1 400 ? -0.037 -20.856 4.494 1.00 94.94 400 ARG A N 1
ATOM 3148 C CA . ARG A 1 400 ? 1.279 -21.255 5.006 1.00 94.94 400 ARG A CA 1
ATOM 3149 C C . ARG A 1 400 ? 1.120 -22.176 6.231 1.00 94.94 400 ARG A C 1
ATOM 3151 O O . ARG A 1 400 ? 0.038 -22.298 6.801 1.00 94.94 400 ARG A O 1
ATOM 3158 N N . SER A 1 401 ? 2.192 -22.861 6.636 1.00 93.81 401 SER A N 1
ATOM 3159 C CA . SER A 1 401 ? 2.166 -23.873 7.714 1.00 93.81 401 SER A CA 1
ATOM 3160 C C . SER A 1 401 ? 1.870 -23.324 9.117 1.00 93.81 401 SER A C 1
ATOM 3162 O O . SER A 1 401 ? 1.544 -24.084 10.020 1.00 93.81 401 SER A O 1
ATOM 3164 N N . ASP A 1 402 ? 2.006 -22.015 9.298 1.00 92.44 402 ASP A N 1
ATOM 3165 C CA . ASP A 1 402 ? 1.688 -21.226 10.493 1.00 92.44 402 ASP A CA 1
ATOM 3166 C C . ASP A 1 402 ? 0.256 -20.644 10.460 1.00 92.44 402 ASP A C 1
ATOM 3168 O O . ASP A 1 402 ? -0.088 -19.811 11.292 1.00 92.44 402 ASP A O 1
ATOM 3172 N N . ASN A 1 403 ? -0.571 -21.072 9.495 1.00 93.25 403 ASN A N 1
ATOM 3173 C CA . ASN A 1 403 ? -1.871 -20.509 9.106 1.00 93.25 403 ASN A CA 1
ATOM 3174 C C . ASN A 1 403 ? -1.836 -19.097 8.494 1.00 93.25 403 ASN A C 1
ATOM 3176 O O . ASN A 1 403 ? -2.893 -18.616 8.074 1.00 93.25 403 ASN A O 1
ATOM 3180 N N . SER A 1 404 ? -0.673 -18.448 8.358 1.00 96.56 404 SER A N 1
ATOM 3181 C CA . SER A 1 404 ? -0.584 -17.159 7.662 1.00 96.56 404 SER A CA 1
ATOM 3182 C C . SER A 1 404 ? -1.095 -17.320 6.229 1.00 96.56 404 SER A C 1
ATOM 3184 O O . SER A 1 404 ? -0.691 -18.236 5.506 1.00 96.56 404 SER A O 1
ATOM 3186 N N . THR A 1 405 ? -2.046 -16.481 5.826 1.00 98.00 405 THR A N 1
ATOM 3187 C CA . THR A 1 405 ? -2.842 -16.703 4.612 1.00 98.00 405 THR A CA 1
ATOM 3188 C C . THR A 1 405 ? -2.679 -15.550 3.632 1.00 98.00 405 THR A C 1
ATOM 3190 O O . THR A 1 405 ? -2.931 -14.401 3.965 1.00 98.00 405 THR A O 1
ATOM 3193 N N . TYR A 1 406 ? -2.306 -15.879 2.400 1.00 98.38 406 TYR A N 1
ATOM 3194 C CA . TYR A 1 406 ? -2.345 -14.974 1.258 1.00 98.38 406 TYR A CA 1
ATOM 3195 C C . TYR A 1 406 ? -3.697 -15.112 0.556 1.00 98.38 406 TYR A C 1
ATOM 3197 O O . TYR A 1 406 ? -4.088 -16.231 0.199 1.00 98.38 406 TYR A O 1
ATOM 3205 N N . ILE A 1 407 ? -4.385 -13.994 0.331 1.00 98.75 407 ILE A N 1
ATOM 3206 C CA . ILE A 1 407 ? -5.565 -13.894 -0.531 1.00 98.75 407 ILE A CA 1
ATOM 3207 C C . ILE A 1 407 ? -5.281 -12.872 -1.627 1.00 98.75 407 ILE A C 1
ATOM 3209 O O . ILE A 1 407 ? -4.963 -11.725 -1.335 1.00 98.75 407 ILE A O 1
ATOM 3213 N N . ALA A 1 408 ? -5.483 -13.260 -2.884 1.00 98.81 408 ALA A N 1
ATOM 3214 C CA . ALA A 1 408 ? -5.525 -12.320 -3.997 1.00 98.81 408 ALA A CA 1
ATOM 3215 C C . ALA A 1 408 ? -6.918 -12.286 -4.621 1.00 98.81 408 ALA A C 1
ATOM 3217 O O . ALA A 1 408 ? -7.529 -13.326 -4.877 1.00 98.81 408 ALA A O 1
ATOM 3218 N N . ILE A 1 409 ? -7.398 -11.080 -4.900 1.00 98.56 409 ILE A N 1
ATOM 3219 C CA . ILE A 1 409 ? -8.634 -10.817 -5.627 1.00 98.56 409 ILE A CA 1
ATOM 3220 C C . ILE A 1 409 ? -8.234 -10.202 -6.969 1.00 98.56 409 ILE A C 1
ATOM 3222 O O . ILE A 1 409 ? -7.655 -9.117 -7.004 1.00 98.56 409 ILE A O 1
ATOM 3226 N N . ILE A 1 410 ? -8.491 -10.909 -8.072 1.00 98.44 410 ILE A N 1
ATOM 3227 C CA . ILE A 1 410 ? -8.013 -10.526 -9.414 1.00 98.44 410 ILE A CA 1
ATOM 3228 C C . ILE A 1 410 ? -9.167 -10.359 -10.416 1.00 98.44 410 ILE A C 1
ATOM 3230 O O . ILE A 1 410 ? -10.244 -10.919 -10.200 1.00 98.44 410 ILE A O 1
ATOM 3234 N N . PRO A 1 411 ? -8.994 -9.614 -11.520 1.00 97.75 411 PRO A N 1
ATOM 3235 C CA . PRO A 1 411 ? -10.088 -9.267 -12.423 1.00 97.75 411 PRO A CA 1
ATOM 3236 C C . PRO A 1 411 ? -10.658 -10.490 -13.151 1.00 97.75 411 PRO A C 1
ATOM 3238 O O . PRO A 1 411 ? -9.918 -11.222 -13.809 1.00 97.75 411 PRO A O 1
ATOM 3241 N N . ARG A 1 412 ? -11.983 -10.696 -13.122 1.00 97.50 412 ARG A N 1
ATOM 3242 C CA . ARG A 1 412 ? -12.622 -11.740 -13.939 1.00 97.50 412 ARG A CA 1
ATOM 3243 C C . ARG A 1 412 ? -13.149 -11.163 -15.253 1.00 97.50 412 ARG A C 1
ATOM 3245 O O . ARG A 1 412 ? -14.214 -10.553 -15.291 1.00 97.50 412 ARG A O 1
ATOM 3252 N N . GLY A 1 413 ? -12.422 -11.393 -16.347 1.00 95.31 413 GLY A N 1
ATOM 3253 C CA . GLY A 1 413 ? -12.856 -11.008 -17.701 1.00 95.31 413 GLY A CA 1
ATOM 3254 C C . GLY A 1 413 ? -12.733 -9.513 -18.028 1.00 95.31 413 GLY A C 1
ATOM 3255 O O . GLY A 1 413 ? -13.308 -9.054 -19.011 1.00 95.31 413 G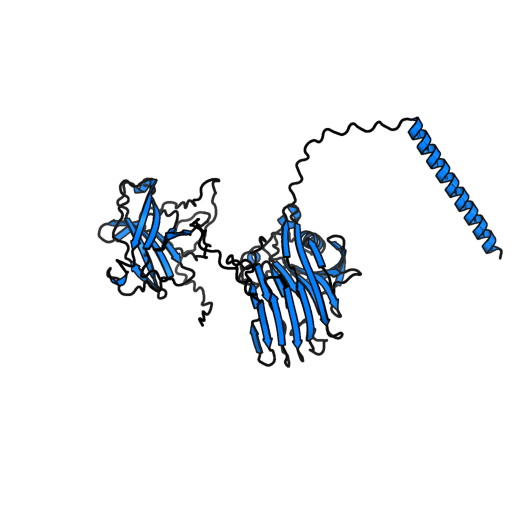LY A O 1
ATOM 3256 N N . TRP A 1 414 ? -11.986 -8.755 -17.226 1.00 96.56 414 TRP A N 1
ATOM 3257 C CA . TRP A 1 414 ? -11.609 -7.362 -17.482 1.00 96.56 414 TRP A CA 1
ATOM 3258 C C . TRP A 1 414 ? -10.156 -7.135 -17.038 1.00 96.56 414 TRP A C 1
ATOM 3260 O O . TRP A 1 414 ? -9.542 -8.032 -16.470 1.00 96.56 414 TRP A O 1
ATOM 3270 N N . SER A 1 415 ? -9.575 -5.974 -17.338 1.00 96.50 415 SER A N 1
ATOM 3271 C CA . SER A 1 415 ? -8.227 -5.588 -16.894 1.00 96.50 415 SER A CA 1
ATOM 3272 C C . SER A 1 415 ? -8.051 -4.071 -17.042 1.00 96.50 415 SER A C 1
ATOM 3274 O O . SER A 1 415 ? -8.729 -3.467 -17.876 1.00 96.50 415 SER A O 1
ATOM 3276 N N . LEU A 1 416 ? -7.176 -3.443 -16.252 1.00 96.31 416 LEU A N 1
ATOM 3277 C CA . LEU A 1 416 ? -6.992 -1.987 -16.206 1.00 96.31 416 LEU A CA 1
ATOM 3278 C C . LEU A 1 416 ? -5.555 -1.574 -16.561 1.00 96.31 416 LEU A C 1
ATOM 3280 O O . LEU A 1 416 ? -4.734 -1.299 -15.692 1.00 96.31 416 LEU A O 1
ATOM 3284 N N . THR A 1 417 ? -5.265 -1.469 -17.859 1.00 96.81 417 THR A N 1
ATOM 3285 C CA . THR A 1 417 ? -4.029 -0.834 -18.355 1.00 96.81 417 THR A CA 1
ATOM 3286 C C . THR A 1 417 ? -4.116 0.690 -18.374 1.00 96.81 417 THR A C 1
ATOM 3288 O O . THR A 1 417 ? -3.102 1.364 -18.218 1.00 96.81 417 THR A O 1
ATOM 3291 N N . LYS A 1 418 ? -5.314 1.253 -18.575 1.00 98.12 418 LYS A N 1
ATOM 3292 C CA . LYS A 1 418 ? -5.557 2.699 -18.600 1.00 98.12 418 LYS A CA 1
ATOM 3293 C C . LYS A 1 418 ? -6.971 3.019 -18.117 1.00 98.12 418 LYS A C 1
ATOM 3295 O O . LYS A 1 418 ? -7.925 2.396 -18.578 1.00 98.12 418 LYS A O 1
ATOM 3300 N N . GLY A 1 419 ? -7.111 4.017 -17.248 1.00 96.75 419 GLY A N 1
ATOM 3301 C CA . GLY A 1 419 ? -8.399 4.495 -16.735 1.00 96.75 419 GLY A CA 1
ATOM 3302 C C . GLY A 1 419 ? -8.461 4.512 -15.209 1.00 96.75 419 GLY A C 1
ATOM 3303 O O . GLY A 1 419 ? -7.443 4.342 -14.544 1.00 96.75 419 GLY A O 1
ATOM 3304 N N . SER A 1 420 ? -9.655 4.722 -14.660 1.00 97.19 420 SER A N 1
ATOM 3305 C CA . SER A 1 420 ? -9.879 4.886 -13.217 1.00 97.19 420 SER A CA 1
ATOM 3306 C C . SER A 1 420 ? -10.671 3.728 -12.614 1.00 97.19 420 SER A C 1
ATOM 3308 O O . SER A 1 420 ? -11.522 3.128 -13.275 1.00 97.19 420 SER A O 1
ATOM 3310 N N . ILE A 1 421 ? -10.417 3.440 -11.339 1.00 97.50 421 ILE A N 1
ATOM 3311 C CA . ILE A 1 421 ? -11.164 2.467 -10.544 1.00 97.50 421 ILE A CA 1
ATOM 3312 C C . ILE A 1 421 ? -11.344 2.976 -9.112 1.00 97.50 421 ILE A C 1
ATOM 3314 O O . ILE A 1 421 ? -10.465 3.637 -8.561 1.00 97.50 421 ILE A O 1
ATOM 3318 N N . SER A 1 422 ? -12.486 2.622 -8.527 1.00 97.25 422 SER A N 1
ATOM 3319 C CA . SER A 1 422 ? -12.794 2.799 -7.112 1.00 97.25 422 SER A CA 1
ATOM 3320 C C . SER A 1 422 ? -13.434 1.521 -6.576 1.00 97.25 422 SER A C 1
ATOM 3322 O O . SER A 1 422 ? -14.180 0.863 -7.310 1.00 97.25 422 SER A O 1
ATOM 3324 N N . TYR A 1 423 ? -13.155 1.171 -5.323 1.00 96.88 423 TYR A N 1
ATOM 3325 C CA . TYR A 1 423 ? -13.811 0.073 -4.606 1.00 96.88 423 TYR A CA 1
ATOM 3326 C C . TYR A 1 423 ? -13.750 0.294 -3.087 1.00 96.88 423 TYR A C 1
ATOM 3328 O O . TYR A 1 423 ? -12.932 1.073 -2.597 1.00 96.88 423 TYR A O 1
ATOM 3336 N N . ASP A 1 424 ? -14.626 -0.380 -2.341 1.00 95.94 424 ASP A N 1
ATOM 3337 C CA . ASP A 1 424 ? -14.632 -0.342 -0.874 1.00 95.94 424 ASP A CA 1
ATOM 3338 C C . ASP A 1 424 ? -13.699 -1.416 -0.288 1.00 95.94 424 ASP A C 1
ATOM 3340 O O . ASP A 1 424 ? -13.905 -2.619 -0.475 1.00 95.94 424 ASP A O 1
ATOM 3344 N N . ILE A 1 425 ? -12.688 -0.994 0.472 1.00 97.50 425 ILE A N 1
ATOM 3345 C CA . ILE A 1 425 ? -11.773 -1.902 1.176 1.00 97.50 425 ILE A CA 1
ATOM 3346 C C . ILE A 1 425 ? -12.531 -2.746 2.217 1.00 97.50 425 ILE A C 1
ATOM 3348 O O . ILE A 1 425 ? -12.205 -3.917 2.422 1.00 97.50 425 ILE A O 1
ATOM 3352 N N . ALA A 1 426 ? -13.599 -2.221 2.829 1.00 94.94 426 ALA A N 1
ATOM 3353 C CA . ALA A 1 426 ? -14.421 -3.004 3.750 1.00 94.94 426 ALA A CA 1
ATOM 3354 C C . ALA A 1 426 ? -15.188 -4.132 3.031 1.00 94.94 426 ALA A C 1
ATOM 3356 O O . ALA A 1 426 ? -15.457 -5.176 3.627 1.00 94.94 426 ALA A O 1
ATOM 3357 N N . GLU A 1 427 ? -15.512 -3.971 1.743 1.00 95.81 427 GLU A N 1
ATOM 3358 C CA . GLU A 1 427 ? -16.111 -5.022 0.909 1.00 95.81 427 GLU A CA 1
ATOM 3359 C C . GLU A 1 427 ? -15.085 -6.101 0.545 1.00 95.81 427 GLU A C 1
ATOM 3361 O O . GLU A 1 427 ? -15.381 -7.292 0.665 1.00 95.81 427 GLU A O 1
ATOM 3366 N N . VAL A 1 428 ? -13.852 -5.696 0.222 1.00 98.00 428 VAL A N 1
ATOM 3367 C CA . VAL A 1 428 ? -12.708 -6.609 0.054 1.00 98.00 428 VAL A CA 1
ATOM 3368 C C . VAL A 1 428 ? -12.467 -7.432 1.324 1.00 98.00 428 VAL A C 1
ATOM 3370 O O . VAL A 1 428 ? -12.367 -8.655 1.251 1.00 98.00 428 VAL A O 1
ATOM 3373 N N . ILE A 1 429 ? -12.454 -6.809 2.505 1.00 97.94 429 ILE A N 1
ATOM 3374 C CA . ILE A 1 429 ? -12.245 -7.513 3.782 1.00 97.94 429 ILE A CA 1
ATOM 3375 C C . ILE A 1 429 ? -13.419 -8.448 4.115 1.00 97.94 429 ILE A C 1
ATOM 3377 O O . ILE A 1 429 ? -13.201 -9.570 4.583 1.00 97.94 429 ILE A O 1
ATOM 3381 N N . ARG A 1 430 ? -14.663 -8.052 3.802 1.00 96.06 430 ARG A N 1
ATOM 3382 C CA . ARG A 1 430 ? -15.840 -8.939 3.881 1.00 96.06 430 ARG A CA 1
ATOM 3383 C C . ARG A 1 430 ? -15.709 -10.161 2.966 1.00 96.06 430 ARG A C 1
ATOM 3385 O O . ARG A 1 430 ? -16.140 -11.240 3.366 1.00 96.06 430 ARG A O 1
ATOM 3392 N N . VAL A 1 431 ? -15.106 -10.024 1.782 1.00 96.88 431 VAL A N 1
ATOM 3393 C CA . VAL A 1 431 ? -14.762 -11.156 0.904 1.00 96.88 431 VAL A CA 1
ATOM 3394 C C . VAL A 1 431 ? -13.658 -12.018 1.518 1.00 96.88 431 VAL A C 1
ATOM 3396 O O . VAL A 1 431 ? -13.859 -13.219 1.678 1.00 96.88 431 VAL A O 1
ATOM 3399 N N . VAL A 1 432 ? -12.531 -11.428 1.925 1.00 97.69 432 VAL A N 1
ATOM 3400 C CA . VAL A 1 432 ? -11.388 -12.137 2.533 1.00 97.69 432 VAL A CA 1
ATOM 3401 C C . VAL A 1 432 ? -11.831 -13.003 3.716 1.00 97.69 432 VAL A C 1
ATOM 3403 O O . VAL A 1 432 ? -11.479 -14.183 3.777 1.00 97.69 432 VAL A O 1
ATOM 3406 N N . LYS A 1 433 ? -12.688 -12.473 4.603 1.00 96.94 433 LYS A N 1
ATOM 3407 C CA . LYS A 1 433 ? -13.213 -13.199 5.773 1.00 96.94 433 LYS A CA 1
ATOM 3408 C C . LYS A 1 433 ? -13.956 -14.501 5.421 1.00 96.94 433 LYS A C 1
ATOM 3410 O O . LYS A 1 433 ? -13.978 -15.409 6.245 1.00 96.94 433 LYS A O 1
ATOM 3415 N N . LYS A 1 434 ? -14.527 -14.638 4.215 1.00 96.94 434 LYS A N 1
ATOM 3416 C CA . LYS A 1 434 ? -15.189 -15.881 3.759 1.00 96.94 434 LYS A CA 1
ATOM 3417 C C . LYS A 1 434 ? -14.207 -17.026 3.484 1.00 96.94 434 LYS A C 1
ATOM 3419 O O . LYS A 1 434 ? -14.616 -18.184 3.463 1.00 96.94 434 LYS A O 1
ATOM 3424 N N . TYR A 1 435 ? -12.945 -16.702 3.201 1.00 96.88 435 TYR A N 1
ATOM 3425 C CA . TYR A 1 435 ? -11.998 -17.610 2.551 1.00 96.88 435 TYR A CA 1
ATOM 3426 C C . TYR A 1 435 ? -10.744 -17.929 3.372 1.00 96.88 435 TYR A C 1
ATOM 3428 O O . TYR A 1 435 ? -9.965 -18.801 2.985 1.00 96.88 435 TYR A O 1
ATOM 3436 N N . ILE A 1 436 ? -10.547 -17.278 4.510 1.00 95.62 436 ILE A N 1
ATOM 3437 C CA . ILE A 1 436 ? -9.482 -17.593 5.470 1.00 95.62 436 ILE A CA 1
ATOM 3438 C C . ILE A 1 436 ? -9.892 -18.735 6.429 1.00 95.62 436 ILE A C 1
ATOM 3440 O O . ILE A 1 436 ? -11.086 -18.958 6.631 1.00 95.62 436 ILE A O 1
ATOM 3444 N N . PRO A 1 437 ? -8.940 -19.475 7.032 1.00 91.75 437 PRO A N 1
ATOM 3445 C CA . PRO A 1 437 ? -9.252 -20.610 7.907 1.00 91.75 437 PRO A CA 1
ATOM 3446 C C . PRO A 1 437 ? -9.390 -20.269 9.408 1.00 91.75 437 PRO A C 1
ATOM 3448 O O . PRO A 1 437 ? -9.567 -21.180 10.213 1.00 91.75 437 PRO A O 1
ATOM 3451 N N . PHE A 1 438 ? -9.302 -18.995 9.805 1.00 94.50 438 PHE A N 1
ATOM 3452 C CA . PHE A 1 438 ? -9.359 -18.538 11.204 1.00 94.50 438 PHE A CA 1
ATOM 3453 C C . PHE A 1 438 ? -10.147 -17.226 11.343 1.00 94.50 438 PHE A C 1
ATOM 3455 O O . PHE A 1 438 ? -10.425 -16.559 10.348 1.00 94.50 438 PHE A O 1
ATOM 3462 N N . ASP A 1 439 ? -10.526 -16.848 12.569 1.00 95.19 439 ASP A N 1
ATOM 3463 C CA . ASP A 1 439 ? -11.222 -15.578 12.806 1.00 95.19 439 ASP A CA 1
ATOM 3464 C C . ASP A 1 439 ? -10.249 -14.390 12.847 1.00 95.19 439 ASP A C 1
ATOM 3466 O O . ASP A 1 439 ? -9.319 -14.355 13.651 1.00 95.19 439 ASP A O 1
ATOM 3470 N N . ILE A 1 440 ? -10.520 -13.390 12.006 1.00 96.56 440 ILE A N 1
ATOM 3471 C CA . ILE A 1 440 ? -9.792 -12.114 11.939 1.00 96.56 440 ILE A CA 1
ATOM 3472 C C . ILE A 1 440 ? -10.536 -10.959 12.609 1.00 96.56 440 ILE A C 1
ATOM 3474 O O . ILE A 1 440 ? -10.141 -9.814 12.444 1.00 96.56 440 ILE A O 1
ATOM 3478 N N . SER A 1 441 ? -11.626 -11.194 13.345 1.00 95.94 441 SER A N 1
ATOM 3479 C CA . SER A 1 441 ? -12.435 -10.089 13.893 1.00 95.94 441 SER A CA 1
ATOM 3480 C C . SER A 1 441 ? -11.648 -9.164 14.837 1.00 95.94 441 SER A C 1
ATOM 3482 O O . SER A 1 441 ? -11.946 -7.976 14.900 1.00 95.94 441 SER A O 1
ATOM 3484 N N . ASN A 1 442 ? -10.608 -9.677 15.507 1.00 96.50 442 ASN A N 1
ATOM 3485 C CA . ASN A 1 442 ? -9.678 -8.894 16.334 1.00 96.50 442 ASN A CA 1
ATOM 3486 C C . ASN A 1 442 ? -8.374 -8.479 15.621 1.00 96.50 442 ASN A C 1
ATOM 3488 O O . ASN A 1 442 ? -7.456 -7.994 16.276 1.00 96.50 442 ASN A O 1
ATOM 3492 N N . TYR A 1 443 ? -8.276 -8.672 14.306 1.00 97.69 443 TYR A N 1
ATOM 3493 C CA . TYR A 1 443 ? -7.143 -8.201 13.510 1.00 97.69 443 TYR A CA 1
ATOM 3494 C C . TYR A 1 443 ? -7.377 -6.758 13.067 1.00 97.69 443 TYR A C 1
ATOM 3496 O O . TYR A 1 443 ? -8.503 -6.251 13.079 1.00 97.69 443 TYR A O 1
ATOM 3504 N N . TYR A 1 444 ? -6.300 -6.116 12.636 1.00 97.56 444 TYR A N 1
ATOM 3505 C CA . TYR A 1 444 ? -6.269 -4.731 12.215 1.00 97.56 444 TYR A CA 1
ATOM 3506 C C . TYR A 1 444 ? -5.643 -4.613 10.825 1.00 97.56 444 TYR A C 1
ATOM 3508 O O . TYR A 1 444 ? -4.559 -5.140 10.575 1.00 97.56 444 TYR A O 1
ATOM 3516 N N . LEU A 1 445 ? -6.321 -3.888 9.937 1.00 97.94 445 LEU A N 1
ATOM 3517 C CA . LEU A 1 445 ? -5.788 -3.421 8.663 1.00 97.94 445 LEU A CA 1
ATOM 3518 C C . LEU A 1 445 ? -4.813 -2.270 8.935 1.00 97.94 445 LEU A C 1
ATOM 3520 O O . LEU A 1 445 ? -5.244 -1.216 9.405 1.00 97.94 445 LEU A O 1
ATOM 3524 N N . VAL A 1 446 ? -3.522 -2.451 8.645 1.00 97.25 446 VAL A N 1
ATOM 3525 C CA . VAL A 1 446 ? -2.481 -1.448 8.968 1.00 97.25 446 VAL A CA 1
ATOM 3526 C C . VAL A 1 446 ? -2.194 -0.438 7.858 1.00 97.25 446 VAL A C 1
ATOM 3528 O O . VAL A 1 446 ? -1.672 0.636 8.142 1.00 97.25 446 VAL A O 1
ATOM 3531 N N . GLY A 1 447 ? -2.573 -0.715 6.615 1.00 97.44 447 GLY A N 1
ATOM 3532 C CA . GLY A 1 447 ? -2.353 0.200 5.500 1.00 97.44 447 GLY A CA 1
ATOM 3533 C C . GLY A 1 447 ? -3.064 -0.236 4.230 1.00 97.44 447 GLY A C 1
ATOM 3534 O O . GLY A 1 447 ? -3.767 -1.249 4.215 1.00 97.44 447 GLY A O 1
ATOM 3535 N N . TRP A 1 448 ? -2.876 0.553 3.176 1.00 98.56 448 TRP A N 1
ATOM 3536 C CA . TRP A 1 448 ? -3.255 0.191 1.816 1.00 98.56 448 TRP A CA 1
ATOM 3537 C C . TRP A 1 448 ? -2.150 0.638 0.860 1.00 98.56 448 TRP A C 1
ATOM 3539 O O . TRP A 1 448 ? -1.886 1.839 0.709 1.00 98.56 448 TRP A O 1
ATOM 3549 N N . GLU A 1 449 ? -1.480 -0.339 0.260 1.00 98.56 449 GLU A N 1
ATOM 3550 C CA . GLU A 1 449 ? -0.327 -0.169 -0.619 1.00 98.56 449 GLU A CA 1
ATOM 3551 C C . GLU A 1 449 ? -0.766 -0.324 -2.070 1.00 98.56 449 GLU A C 1
ATOM 3553 O O . GLU A 1 449 ? -1.553 -1.212 -2.364 1.00 98.56 449 GLU A O 1
ATOM 3558 N N . LEU A 1 450 ? -0.299 0.528 -2.986 1.00 98.69 450 LEU A N 1
ATOM 3559 C CA . LEU A 1 450 ? -0.640 0.477 -4.411 1.00 98.69 450 LEU A CA 1
ATOM 3560 C C . LEU A 1 450 ? 0.638 0.541 -5.252 1.00 98.69 450 LEU A C 1
ATOM 3562 O O . LEU A 1 450 ? 1.318 1.569 -5.301 1.00 98.69 450 LEU A O 1
ATOM 3566 N N . GLY A 1 451 ? 0.947 -0.555 -5.941 1.00 98.56 451 GLY A N 1
ATOM 3567 C CA . GLY A 1 451 ? 2.209 -0.737 -6.646 1.00 98.56 451 GLY A CA 1
ATOM 3568 C C . GLY A 1 451 ? 2.149 -1.780 -7.755 1.00 98.56 451 GLY A C 1
ATOM 3569 O O . GLY A 1 451 ? 1.089 -2.084 -8.311 1.00 98.56 451 GLY A O 1
ATOM 3570 N N . THR A 1 452 ? 3.320 -2.300 -8.119 1.00 98.38 452 THR A N 1
ATOM 3571 C CA . THR A 1 452 ? 3.473 -3.283 -9.201 1.00 98.38 452 THR A CA 1
ATOM 3572 C C . THR A 1 452 ? 4.515 -4.328 -8.843 1.00 98.38 452 THR A C 1
ATOM 3574 O O . THR A 1 452 ? 5.685 -3.981 -8.694 1.00 98.38 452 THR A O 1
ATOM 3577 N N . GLU A 1 453 ? 4.147 -5.603 -8.749 1.00 98.19 453 GLU A N 1
ATOM 3578 C CA . GLU A 1 453 ? 5.134 -6.684 -8.712 1.00 98.19 453 GLU A CA 1
ATOM 3579 C C . GLU A 1 453 ? 5.719 -6.878 -10.113 1.00 98.19 453 GLU A C 1
ATOM 3581 O O . GLU A 1 453 ? 4.982 -6.880 -11.102 1.00 98.19 453 GLU A O 1
ATOM 3586 N N . TRP A 1 454 ? 7.039 -7.058 -10.224 1.00 96.75 454 TRP A N 1
ATOM 3587 C CA . TRP A 1 454 ? 7.698 -7.139 -11.533 1.00 96.75 454 TRP A CA 1
ATOM 3588 C C . TRP A 1 454 ? 8.862 -8.132 -11.619 1.00 96.75 454 TRP A C 1
ATOM 3590 O O . TRP A 1 454 ? 9.684 -8.287 -10.712 1.00 96.75 454 TRP A O 1
ATOM 3600 N N . GLY A 1 455 ? 8.952 -8.769 -12.790 1.00 94.06 455 GLY A N 1
ATOM 3601 C CA . GLY A 1 455 ? 9.879 -9.836 -13.158 1.00 94.06 455 GLY A CA 1
ATOM 3602 C C . GLY A 1 455 ? 9.784 -11.072 -12.257 1.00 94.06 455 GLY A C 1
ATOM 3603 O O . GLY A 1 455 ? 9.212 -11.036 -11.177 1.00 94.06 455 GLY A O 1
ATOM 3604 N N . THR A 1 456 ? 10.368 -12.185 -12.687 1.00 91.00 456 THR A N 1
ATOM 3605 C CA . THR A 1 456 ? 10.617 -13.350 -11.823 1.00 91.00 456 THR A CA 1
ATOM 3606 C C . THR A 1 456 ? 11.965 -13.991 -12.147 1.00 91.00 456 THR A C 1
ATOM 3608 O O . THR A 1 456 ? 12.638 -13.578 -13.094 1.00 91.00 456 THR A O 1
ATOM 3611 N N . LYS A 1 457 ? 12.335 -15.064 -11.430 1.00 86.38 457 LYS A N 1
ATOM 3612 C CA . LYS A 1 457 ? 13.467 -15.945 -11.792 1.00 86.38 457 LYS A CA 1
ATOM 3613 C C . LYS A 1 457 ? 13.438 -16.440 -13.249 1.00 86.38 457 LYS A C 1
ATOM 3615 O O . LYS A 1 457 ? 14.484 -16.804 -13.773 1.00 86.38 457 LYS A 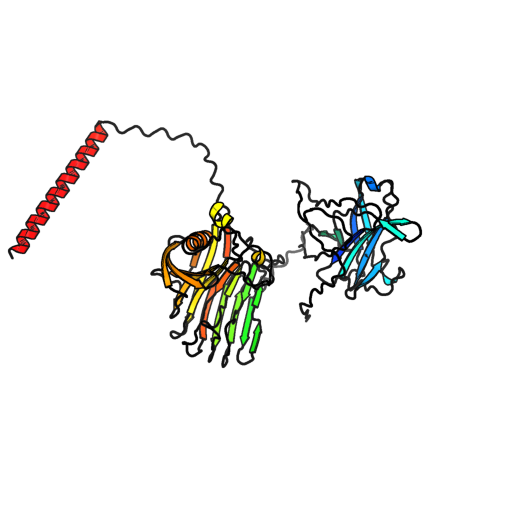O 1
ATOM 3620 N N . GLY A 1 458 ? 12.269 -16.464 -13.900 1.00 79.75 458 GLY A N 1
ATOM 3621 C CA . GLY A 1 458 ? 12.128 -16.859 -15.305 1.00 79.75 458 GLY A CA 1
ATOM 3622 C C . GLY A 1 458 ? 12.330 -15.732 -16.328 1.00 79.75 458 GLY A C 1
ATOM 3623 O O . GLY A 1 458 ? 12.605 -16.022 -17.486 1.00 79.75 458 GLY A O 1
ATOM 3624 N N . SER A 1 459 ? 12.233 -14.455 -15.939 1.00 79.50 459 SER A N 1
ATOM 3625 C CA . SER A 1 459 ? 12.100 -13.319 -16.879 1.00 79.50 459 SER A CA 1
ATOM 3626 C C . SER A 1 459 ? 13.415 -12.843 -17.530 1.00 79.50 459 SER A C 1
ATOM 3628 O O . SER A 1 459 ? 13.525 -11.682 -17.917 1.00 79.50 459 SER A O 1
ATOM 3630 N N . GLY A 1 460 ? 14.467 -13.670 -17.563 1.00 80.25 460 GLY A N 1
ATOM 3631 C CA . GLY A 1 460 ? 15.789 -13.310 -18.119 1.00 80.25 460 GLY A CA 1
ATOM 3632 C C . GLY A 1 460 ? 16.514 -12.141 -17.422 1.00 80.25 460 GLY A C 1
ATOM 3633 O O . GLY A 1 460 ? 17.614 -11.760 -17.818 1.00 80.25 460 GLY A O 1
ATOM 3634 N N . GLY A 1 461 ? 15.914 -11.569 -16.377 1.00 83.19 461 GLY A N 1
ATOM 3635 C CA . GLY A 1 461 ? 16.407 -10.418 -15.632 1.00 83.19 461 GLY A CA 1
ATOM 3636 C C . GLY A 1 461 ? 16.318 -9.067 -16.340 1.00 83.19 461 GLY A C 1
ATOM 3637 O O . GLY A 1 461 ? 16.999 -8.132 -15.922 1.00 83.19 461 GLY A O 1
ATOM 3638 N N . VAL A 1 462 ? 15.505 -8.931 -17.388 1.00 89.44 462 VAL A N 1
ATOM 3639 C CA . VAL A 1 462 ? 15.178 -7.616 -17.963 1.00 89.44 462 VAL A CA 1
ATOM 3640 C C . VAL A 1 462 ? 13.956 -7.048 -17.244 1.00 89.44 462 VAL A C 1
ATOM 3642 O O . VAL A 1 462 ? 12.957 -7.747 -17.077 1.00 89.44 462 VAL A O 1
ATOM 3645 N N . ALA A 1 463 ? 14.020 -5.780 -16.833 1.00 90.69 463 ALA A N 1
ATOM 3646 C CA . ALA A 1 463 ? 12.857 -5.050 -16.340 1.00 90.69 463 ALA A CA 1
ATOM 3647 C C . ALA A 1 463 ? 12.746 -3.691 -17.029 1.00 90.69 463 ALA A C 1
ATOM 3649 O O . ALA A 1 463 ? 13.531 -2.780 -16.774 1.00 90.69 463 ALA A O 1
ATOM 3650 N N . GLN A 1 464 ? 11.780 -3.588 -17.937 1.00 95.88 464 GLN A N 1
ATOM 3651 C CA . GLN A 1 464 ? 11.527 -2.431 -18.785 1.00 95.88 464 GLN A CA 1
ATOM 3652 C C . GLN A 1 464 ? 10.032 -2.129 -18.777 1.00 95.88 464 GLN A C 1
ATOM 3654 O O . GLN A 1 464 ? 9.249 -2.789 -19.463 1.00 95.88 464 GLN A O 1
ATOM 3659 N N . PHE A 1 465 ? 9.640 -1.146 -17.974 1.00 98.06 465 PHE A N 1
ATOM 3660 C CA . PHE A 1 465 ? 8.254 -0.707 -17.857 1.00 98.06 465 PHE A CA 1
ATOM 3661 C C . PHE A 1 465 ? 8.167 0.761 -17.456 1.00 98.06 465 PHE A C 1
ATOM 3663 O O . PHE A 1 465 ? 9.081 1.314 -16.839 1.00 98.06 465 PHE A O 1
ATOM 3670 N N . LYS A 1 466 ? 7.026 1.370 -17.767 1.00 98.69 466 LYS A N 1
ATOM 3671 C CA . LYS A 1 466 ? 6.657 2.712 -17.337 1.00 98.69 466 LYS A CA 1
ATOM 3672 C C . LYS A 1 466 ? 5.158 2.773 -17.103 1.00 98.69 466 LYS A C 1
ATOM 3674 O O . LYS A 1 466 ? 4.379 2.444 -17.998 1.00 98.69 466 LYS A O 1
ATOM 3679 N N . TYR A 1 467 ? 4.750 3.238 -15.931 1.00 98.75 467 TYR A N 1
ATOM 3680 C CA . TYR A 1 467 ? 3.348 3.502 -15.630 1.00 98.75 467 TYR A CA 1
ATOM 3681 C C . TYR A 1 467 ? 3.184 4.796 -14.838 1.00 98.75 467 TYR A C 1
ATOM 3683 O O . TYR A 1 467 ? 4.122 5.335 -14.250 1.00 98.75 467 TYR A O 1
ATOM 3691 N N . THR A 1 468 ? 1.962 5.310 -14.847 1.00 98.81 468 THR A N 1
ATOM 3692 C CA . THR A 1 468 ? 1.524 6.405 -13.989 1.00 98.81 468 THR A CA 1
ATOM 3693 C C . THR A 1 468 ? 0.395 5.918 -13.088 1.00 98.81 468 THR A C 1
ATOM 3695 O O . THR A 1 468 ? -0.537 5.275 -13.571 1.00 98.81 468 THR A O 1
ATOM 3698 N N . ILE A 1 469 ? 0.459 6.276 -11.806 1.00 98.75 469 ILE A N 1
ATOM 3699 C CA . ILE A 1 469 ? -0.690 6.315 -10.897 1.00 98.75 469 ILE A CA 1
ATOM 3700 C C . ILE A 1 469 ? -1.078 7.788 -10.724 1.00 98.75 469 ILE A C 1
ATOM 3702 O O . ILE A 1 469 ? -0.219 8.668 -10.629 1.00 98.75 469 ILE A O 1
ATOM 3706 N N . SER A 1 470 ? -2.368 8.102 -10.734 1.00 98.19 470 SER A N 1
ATOM 3707 C CA . SER A 1 470 ? -2.857 9.466 -10.487 1.00 98.19 470 SER A CA 1
ATOM 3708 C C . SER A 1 470 ? -4.145 9.465 -9.687 1.00 98.19 470 SER A C 1
ATOM 3710 O O . SER A 1 470 ? -4.943 8.535 -9.807 1.00 98.19 470 SER A O 1
ATOM 3712 N N . ASN A 1 471 ? -4.362 10.528 -8.912 1.00 96.25 471 ASN A N 1
ATOM 3713 C CA . ASN A 1 471 ? -5.511 10.673 -8.021 1.00 96.25 471 ASN A CA 1
ATOM 3714 C C . ASN A 1 471 ? -5.652 9.477 -7.063 1.00 96.25 471 ASN A C 1
ATOM 3716 O O . ASN A 1 471 ? -6.765 8.995 -6.863 1.00 96.25 471 ASN A O 1
ATOM 3720 N N . TYR A 1 472 ? -4.536 8.962 -6.527 1.00 97.69 472 TYR A N 1
ATOM 3721 C CA . TYR A 1 472 ? -4.606 7.956 -5.468 1.00 97.69 472 TYR A CA 1
ATOM 3722 C C . TYR A 1 472 ? -5.197 8.617 -4.229 1.00 97.69 472 TYR A C 1
ATOM 3724 O O . TYR A 1 472 ? -4.670 9.628 -3.775 1.00 97.69 472 TYR A O 1
ATOM 3732 N N . THR A 1 473 ? -6.310 8.095 -3.730 1.00 96.06 473 THR A N 1
ATOM 3733 C CA . THR A 1 473 ? -6.964 8.568 -2.510 1.00 96.06 473 THR A CA 1
ATOM 3734 C C . THR A 1 473 ? -7.597 7.394 -1.777 1.00 96.06 473 THR A C 1
ATOM 3736 O O . THR A 1 473 ? -8.116 6.461 -2.394 1.00 96.06 473 THR A O 1
ATOM 3739 N N . VAL A 1 474 ? -7.592 7.461 -0.448 1.00 96.00 474 VAL A N 1
ATOM 3740 C CA . VAL A 1 474 ? -8.395 6.595 0.416 1.00 96.00 474 VAL A CA 1
ATOM 3741 C C . VAL A 1 474 ? -9.239 7.507 1.292 1.00 96.00 474 VAL A C 1
ATOM 3743 O O . VAL A 1 474 ? -8.703 8.386 1.956 1.00 96.00 474 VAL A O 1
ATOM 3746 N N . ILE A 1 475 ? -10.558 7.331 1.258 1.00 93.56 475 ILE A N 1
ATOM 3747 C CA . ILE A 1 475 ? -11.508 8.175 1.986 1.00 93.56 475 ILE A CA 1
ATOM 3748 C C . ILE A 1 475 ? -12.285 7.297 2.960 1.00 93.56 475 ILE A C 1
ATOM 3750 O O . ILE A 1 475 ? -12.994 6.373 2.552 1.00 93.56 475 ILE A O 1
ATOM 3754 N N . GLN A 1 476 ? -12.176 7.605 4.253 1.00 90.44 476 GLN A N 1
ATOM 3755 C CA . GLN A 1 476 ? -13.073 7.052 5.259 1.00 90.44 476 GLN A CA 1
ATOM 3756 C C . GLN A 1 476 ? -14.434 7.742 5.135 1.00 90.44 476 GLN A C 1
ATOM 3758 O O . GLN A 1 476 ? -14.560 8.953 5.302 1.00 90.44 476 GLN A O 1
ATOM 3763 N N . THR A 1 477 ? -15.469 6.950 4.890 1.00 84.69 477 THR A N 1
ATOM 3764 C CA . THR A 1 477 ? -16.859 7.372 5.040 1.00 84.69 477 THR A CA 1
ATOM 3765 C C . THR A 1 477 ? -17.476 6.573 6.174 1.00 84.69 477 THR A C 1
ATOM 3767 O O . THR A 1 477 ? -17.563 5.343 6.117 1.00 84.69 477 THR A O 1
ATOM 3770 N N . SER A 1 478 ? -17.927 7.269 7.219 1.00 73.50 478 SER A N 1
ATOM 3771 C CA . SER A 1 478 ? -18.928 6.696 8.119 1.00 73.50 478 SER A CA 1
ATOM 3772 C C . SER A 1 478 ? -20.113 6.214 7.277 1.00 73.50 478 SER A C 1
ATOM 3774 O O . SER A 1 478 ? -20.390 6.839 6.243 1.00 73.50 478 SER A O 1
ATOM 3776 N N . PRO A 1 479 ? -20.858 5.172 7.697 1.00 62.66 479 PRO A N 1
ATOM 3777 C CA . PRO A 1 479 ? -22.191 4.986 7.145 1.00 62.66 479 PRO A CA 1
ATOM 3778 C C . PRO A 1 479 ? -22.896 6.338 7.236 1.00 62.66 479 PRO A C 1
ATOM 3780 O O . PRO A 1 479 ? -22.920 6.948 8.312 1.00 62.66 479 PRO A O 1
ATOM 3783 N N . ALA A 1 480 ? -23.416 6.838 6.110 1.00 48.94 480 ALA A N 1
ATOM 3784 C CA . ALA A 1 480 ? -24.306 7.986 6.154 1.00 48.94 480 ALA A CA 1
ATOM 3785 C C . ALA A 1 480 ? -25.336 7.663 7.232 1.00 48.94 480 ALA A C 1
ATOM 3787 O O . ALA A 1 480 ? -25.910 6.569 7.191 1.00 48.94 480 ALA A O 1
ATOM 3788 N N . SER A 1 481 ? -25.498 8.546 8.222 1.00 40.84 481 SER A N 1
ATOM 3789 C CA . SER A 1 481 ? -26.516 8.365 9.248 1.00 40.84 481 SER A CA 1
ATOM 3790 C C . SER A 1 481 ? -27.816 8.169 8.494 1.00 40.84 481 SER A C 1
ATOM 3792 O O . SER A 1 481 ? -28.304 9.111 7.869 1.00 40.84 481 SER A O 1
ATOM 3794 N N . ILE A 1 482 ? -28.298 6.916 8.447 1.00 39.41 482 ILE A N 1
ATOM 3795 C CA . ILE A 1 482 ? -29.501 6.565 7.696 1.00 39.41 482 ILE A CA 1
ATOM 3796 C C . ILE A 1 482 ? -30.533 7.509 8.277 1.00 39.41 482 ILE A C 1
ATOM 3798 O O . ILE A 1 482 ? -30.767 7.409 9.486 1.00 39.41 482 ILE A O 1
ATOM 3802 N N . PRO A 1 483 ? -31.039 8.488 7.500 1.00 32.88 483 PRO A N 1
ATOM 3803 C CA . PRO A 1 483 ? -31.807 9.565 8.083 1.00 32.88 483 PRO A CA 1
ATOM 3804 C C . PRO A 1 483 ? -32.966 8.890 8.786 1.00 32.88 483 PRO A C 1
ATOM 3806 O O . PRO A 1 483 ? -33.746 8.209 8.113 1.00 32.88 483 PRO A O 1
ATOM 3809 N N . THR A 1 484 ? -33.005 9.000 10.125 1.00 36.22 484 THR A N 1
ATOM 3810 C CA . THR A 1 484 ? -34.068 8.427 10.956 1.00 36.22 484 THR A CA 1
ATOM 3811 C C . THR A 1 484 ? -35.346 8.767 10.232 1.00 36.22 484 THR A C 1
ATOM 3813 O O . THR A 1 484 ? -35.571 9.967 10.062 1.00 36.22 484 THR A O 1
ATOM 3816 N N . PRO A 1 485 ? -36.091 7.782 9.694 1.00 34.47 485 PRO A N 1
ATOM 3817 C CA . PRO A 1 485 ? -37.034 8.064 8.632 1.00 34.47 485 PRO A CA 1
ATOM 3818 C C . PRO A 1 485 ? -38.055 9.046 9.173 1.00 34.47 485 PRO A C 1
ATOM 3820 O O . PRO A 1 485 ? -38.931 8.672 9.954 1.00 34.47 485 PRO A O 1
ATOM 3823 N N . THR A 1 486 ? -37.904 10.318 8.782 1.00 37.97 486 THR A N 1
ATOM 3824 C CA . THR A 1 486 ? -38.893 11.348 9.047 1.00 37.97 486 THR A CA 1
ATOM 3825 C C . THR A 1 486 ? -40.170 10.751 8.518 1.00 37.97 486 THR A C 1
ATOM 3827 O O . THR A 1 486 ? -40.215 10.395 7.336 1.00 37.97 486 THR A O 1
ATOM 3830 N N . LEU A 1 487 ? -41.144 10.558 9.410 1.00 35.44 487 LEU A N 1
ATOM 3831 C CA . LEU A 1 487 ? -42.412 9.920 9.094 1.00 35.44 487 LEU A CA 1
ATOM 3832 C C . LEU A 1 487 ? -43.129 10.792 8.066 1.00 35.44 487 LEU A C 1
ATOM 3834 O O . LEU A 1 487 ? -43.956 11.638 8.395 1.00 35.44 487 LEU A O 1
ATOM 3838 N N . THR A 1 488 ? -42.765 10.587 6.802 1.00 40.34 488 THR A N 1
ATOM 3839 C CA . THR A 1 488 ? -43.490 11.076 5.647 1.00 40.34 488 THR A CA 1
ATOM 3840 C C . THR A 1 488 ? -44.877 10.483 5.821 1.00 40.34 488 THR A C 1
ATOM 3842 O O . THR A 1 488 ? -44.970 9.254 5.916 1.00 40.34 488 THR A O 1
ATOM 3845 N N . PRO A 1 489 ? -45.931 11.307 5.960 1.00 44.03 489 PRO A N 1
ATOM 3846 C CA . PRO A 1 489 ? -47.262 10.800 6.246 1.00 44.03 489 PRO A CA 1
ATOM 3847 C C . PRO A 1 489 ? -47.595 9.742 5.204 1.00 44.03 489 PRO A C 1
ATOM 3849 O O . PRO A 1 489 ? -47.481 10.010 4.005 1.00 44.03 489 PRO A O 1
ATOM 3852 N N . THR A 1 490 ? -47.920 8.535 5.680 1.00 42.28 490 THR A N 1
ATOM 3853 C CA . THR A 1 490 ? -48.094 7.343 4.848 1.00 42.28 490 THR A CA 1
ATOM 3854 C C . THR A 1 490 ? -48.923 7.709 3.621 1.00 42.28 490 THR A C 1
ATOM 3856 O O . THR A 1 490 ? -50.080 8.106 3.802 1.00 42.28 490 THR A O 1
ATOM 3859 N N . PRO A 1 491 ? -48.376 7.622 2.390 1.00 47.69 491 PRO A N 1
ATOM 3860 C CA . PRO A 1 491 ? -49.162 7.913 1.204 1.00 47.69 491 PRO A CA 1
ATOM 3861 C C . PRO A 1 491 ? -50.363 6.975 1.230 1.00 47.69 491 PRO A C 1
ATOM 3863 O O . PRO A 1 491 ? -50.191 5.760 1.366 1.00 47.69 491 PRO A O 1
ATOM 3866 N N . ALA A 1 492 ? -51.565 7.557 1.196 1.00 52.06 492 ALA A N 1
ATOM 3867 C CA . ALA A 1 492 ? -52.806 6.821 1.384 1.00 52.06 492 ALA A CA 1
ATOM 3868 C C . ALA A 1 492 ? -52.800 5.579 0.488 1.00 52.06 492 ALA A C 1
ATOM 3870 O O . ALA A 1 492 ? -52.540 5.694 -0.713 1.00 52.06 492 ALA A O 1
ATOM 3871 N N . LEU A 1 493 ? -53.026 4.407 1.097 1.00 45.50 493 LEU A N 1
ATOM 3872 C CA . LEU A 1 493 ? -52.978 3.118 0.411 1.00 45.50 493 LEU A CA 1
ATOM 3873 C C . LEU A 1 493 ? -53.752 3.222 -0.900 1.00 45.50 493 LEU A C 1
ATOM 3875 O O . LEU A 1 493 ? -54.954 3.497 -0.895 1.00 45.50 493 LEU A O 1
ATOM 3879 N N . LYS A 1 494 ? -53.039 3.033 -2.018 1.00 57.31 494 LYS A N 1
ATOM 3880 C CA . LYS A 1 494 ? -53.644 3.030 -3.350 1.00 57.31 494 LYS A CA 1
ATOM 3881 C C . LYS A 1 494 ? -54.813 2.040 -3.305 1.00 57.31 494 LYS A C 1
ATOM 3883 O O . LYS A 1 494 ? -54.587 0.919 -2.840 1.00 57.31 494 LYS A O 1
ATOM 3888 N N . PRO A 1 495 ? -56.035 2.438 -3.707 1.00 64.00 495 PRO A N 1
ATOM 3889 C CA . PRO A 1 495 ? -57.212 1.606 -3.514 1.00 64.00 495 PRO A CA 1
ATOM 3890 C C . PRO A 1 495 ? -56.975 0.222 -4.112 1.00 64.00 495 PRO A C 1
ATOM 3892 O O . PRO A 1 495 ? -56.438 0.103 -5.217 1.00 64.00 495 PRO A O 1
ATOM 3895 N N . THR A 1 496 ? -57.344 -0.809 -3.350 1.00 73.50 496 THR A N 1
ATOM 3896 C CA . THR A 1 496 ? -57.311 -2.201 -3.800 1.00 73.50 496 THR A CA 1
ATOM 3897 C C . THR A 1 496 ? -57.997 -2.281 -5.164 1.00 73.50 496 THR A C 1
ATOM 3899 O O . THR A 1 496 ? -59.103 -1.744 -5.279 1.00 73.50 496 THR A O 1
ATOM 3902 N N . PRO A 1 497 ? -57.375 -2.905 -6.186 1.00 73.00 497 PRO A N 1
ATOM 3903 C CA . PRO A 1 497 ? -57.981 -2.997 -7.507 1.00 73.00 497 PRO A CA 1
ATOM 3904 C C . PRO A 1 497 ? -59.376 -3.598 -7.386 1.00 73.00 497 PRO A C 1
ATOM 3906 O O . PRO A 1 497 ? -59.601 -4.561 -6.645 1.00 73.00 497 PRO A O 1
ATOM 3909 N N . THR A 1 498 ? -60.316 -2.991 -8.095 1.00 86.62 498 THR A N 1
ATOM 3910 C CA . THR A 1 498 ? -61.709 -3.422 -8.103 1.00 86.62 498 THR A CA 1
ATOM 3911 C C . THR A 1 498 ? -61.818 -4.854 -8.626 1.00 86.62 498 THR A C 1
ATOM 3913 O O . THR A 1 498 ? -60.960 -5.345 -9.366 1.00 86.62 498 THR A O 1
ATOM 3916 N N . PHE A 1 499 ? -62.902 -5.546 -8.266 1.00 80.62 499 PHE A N 1
ATOM 3917 C CA . PHE A 1 499 ? -63.164 -6.894 -8.778 1.00 80.62 499 PHE A CA 1
ATOM 3918 C C . PHE A 1 499 ? -63.179 -6.930 -10.320 1.00 80.62 499 PHE A C 1
ATOM 3920 O O . PHE A 1 499 ? -62.726 -7.899 -10.923 1.00 80.62 499 PHE A O 1
ATOM 3927 N N . GLU A 1 500 ? -63.618 -5.843 -10.956 1.00 85.06 500 GLU A N 1
ATOM 3928 C CA . GLU A 1 500 ? -63.639 -5.663 -12.410 1.00 85.06 500 GLU A CA 1
ATOM 3929 C C . GLU A 1 500 ? -62.225 -5.556 -13.007 1.00 85.06 500 GLU A C 1
ATOM 3931 O O . GLU A 1 500 ? -61.919 -6.239 -13.986 1.00 85.06 500 GLU A O 1
ATOM 3936 N N . GLU A 1 501 ? -61.323 -4.788 -12.384 1.00 80.19 501 GLU A N 1
ATOM 3937 C CA . GLU A 1 501 ? -59.906 -4.737 -12.775 1.00 80.19 501 GLU A CA 1
ATOM 3938 C C . GLU A 1 501 ? -59.222 -6.099 -12.595 1.00 80.19 501 GLU A C 1
ATOM 3940 O O . GLU A 1 501 ? -58.469 -6.533 -13.467 1.00 80.19 501 GLU A O 1
ATOM 3945 N N . PHE A 1 502 ? -59.511 -6.815 -11.503 1.00 83.50 502 PHE A N 1
ATOM 3946 C CA . PHE A 1 502 ? -58.990 -8.166 -11.282 1.00 83.50 502 PHE A CA 1
ATOM 3947 C C . PHE A 1 502 ? -59.466 -9.153 -12.363 1.00 83.50 502 PHE A C 1
ATOM 3949 O O . PHE A 1 502 ? -58.655 -9.890 -12.927 1.00 83.50 502 PHE A O 1
ATOM 3956 N N . VAL A 1 503 ? -60.757 -9.130 -12.712 1.00 88.69 503 VAL A N 1
ATOM 3957 C CA . VAL A 1 503 ? -61.314 -9.938 -13.811 1.00 88.69 503 VAL A CA 1
ATOM 3958 C C . VAL A 1 503 ? -60.653 -9.583 -15.148 1.00 88.69 503 VAL A C 1
ATOM 3960 O O . VAL A 1 503 ? -60.307 -10.487 -15.911 1.00 88.69 503 VAL A O 1
ATOM 3963 N N . LEU A 1 504 ? -60.393 -8.299 -15.419 1.00 88.25 504 LEU A N 1
ATOM 3964 C CA . LEU A 1 504 ? -59.690 -7.865 -16.628 1.00 88.25 504 LEU A CA 1
ATOM 3965 C C . LEU A 1 504 ? -58.252 -8.416 -16.695 1.00 88.25 504 LEU A C 1
ATOM 3967 O O . LEU A 1 504 ? -57.852 -8.933 -17.740 1.00 88.25 504 LEU A O 1
ATOM 3971 N N . TYR A 1 505 ? -57.498 -8.389 -15.589 1.00 85.62 505 TYR A N 1
ATOM 3972 C CA . TYR A 1 505 ? -56.164 -9.004 -15.523 1.00 85.62 505 TYR A CA 1
ATOM 3973 C C . TYR A 1 505 ? -56.199 -10.517 -15.788 1.00 85.62 505 TYR A C 1
ATOM 3975 O O . TYR A 1 505 ? -55.353 -11.029 -16.525 1.00 85.62 505 TYR A O 1
ATOM 3983 N N . VAL A 1 506 ? -57.192 -11.234 -15.248 1.00 89.12 506 VAL A N 1
ATOM 3984 C CA . VAL A 1 506 ? -57.370 -12.676 -15.499 1.00 89.12 506 VAL A CA 1
ATOM 3985 C C . VAL A 1 506 ? -57.691 -12.951 -16.974 1.00 89.12 506 VAL A C 1
ATOM 3987 O O . VAL A 1 506 ? -57.113 -13.866 -17.561 1.00 89.12 506 VAL A O 1
ATOM 3990 N N . ILE A 1 507 ? -58.542 -12.139 -17.610 1.00 93.25 507 ILE A N 1
ATOM 3991 C CA . ILE A 1 507 ? -58.856 -12.265 -19.044 1.00 93.25 507 ILE A CA 1
ATOM 3992 C C . ILE A 1 507 ? -57.605 -12.032 -19.904 1.00 93.25 507 ILE A C 1
ATOM 3994 O O . ILE A 1 507 ? -57.320 -12.836 -20.793 1.00 93.25 507 ILE A O 1
ATOM 3998 N N . ILE A 1 508 ? -56.821 -10.985 -19.621 1.00 91.06 508 ILE A N 1
ATOM 3999 C CA . ILE A 1 508 ? -55.564 -10.694 -20.336 1.00 91.06 508 ILE A CA 1
ATOM 4000 C C . ILE A 1 508 ? -54.580 -11.868 -20.208 1.00 91.06 508 ILE A C 1
ATOM 4002 O O . ILE A 1 508 ? -53.986 -12.288 -21.203 1.00 91.06 508 ILE A O 1
ATOM 4006 N N . LEU A 1 509 ? -54.447 -12.444 -19.009 1.00 90.00 509 LEU A N 1
ATOM 4007 C CA . LEU A 1 509 ? -53.585 -13.600 -18.765 1.00 90.00 509 LEU A CA 1
ATOM 4008 C C . LEU A 1 509 ? -54.033 -14.837 -19.565 1.00 90.00 509 LEU A C 1
ATOM 4010 O O . LEU A 1 509 ? -53.200 -15.503 -20.181 1.00 90.00 509 LEU A O 1
ATOM 4014 N N . ILE A 1 510 ? -55.340 -15.119 -19.618 1.00 94.12 510 ILE A N 1
ATOM 4015 C CA . ILE A 1 510 ? -55.898 -16.225 -20.415 1.00 94.12 510 ILE A CA 1
ATOM 4016 C C . ILE A 1 510 ? -55.620 -16.017 -21.912 1.00 94.12 510 ILE A C 1
ATOM 4018 O O . ILE A 1 510 ? -55.178 -16.951 -22.584 1.00 94.12 510 ILE A O 1
ATOM 4022 N N . VAL A 1 511 ? -55.815 -14.802 -22.436 1.00 94.94 511 VAL A N 1
ATOM 4023 C CA . VAL A 1 511 ? -55.533 -14.474 -23.847 1.00 94.94 511 VAL A CA 1
ATOM 4024 C C . VAL A 1 511 ? -54.053 -14.687 -24.184 1.00 94.94 511 VAL A C 1
ATOM 4026 O O . VAL A 1 511 ? -53.746 -15.291 -25.215 1.00 94.94 511 VAL A O 1
ATOM 4029 N N . LEU A 1 512 ? -53.135 -14.270 -23.306 1.00 92.81 512 LEU A N 1
ATOM 4030 C CA . LEU A 1 512 ? -51.695 -14.499 -23.477 1.00 92.81 512 LEU A CA 1
ATOM 4031 C C . LEU A 1 512 ? -51.342 -15.995 -23.492 1.00 92.81 512 LEU A C 1
ATOM 4033 O O . LEU A 1 512 ? -50.599 -16.438 -24.369 1.00 92.81 512 LEU A O 1
ATOM 4037 N N . ILE A 1 513 ? -51.910 -16.792 -22.581 1.00 93.00 513 ILE A N 1
ATOM 4038 C CA . ILE A 1 513 ? -51.697 -18.249 -22.537 1.00 93.00 513 ILE A CA 1
ATOM 4039 C C . ILE A 1 513 ? -52.189 -18.912 -23.834 1.00 93.00 513 ILE A C 1
ATOM 4041 O O . ILE A 1 513 ? -51.469 -19.717 -24.429 1.00 93.00 513 ILE A O 1
ATOM 4045 N N . VAL A 1 514 ? -53.380 -18.546 -24.321 1.00 95.62 514 VAL A N 1
ATOM 4046 C CA . VAL A 1 514 ? -53.928 -19.069 -25.585 1.00 95.62 514 VAL A CA 1
ATOM 4047 C C . VAL A 1 514 ? -53.046 -18.680 -26.777 1.00 95.62 514 VAL A C 1
ATOM 4049 O O . VAL A 1 514 ? -52.747 -19.535 -27.614 1.00 95.62 514 VAL A O 1
ATOM 4052 N N . ALA A 1 515 ? -52.563 -17.436 -26.840 1.00 94.06 515 ALA A N 1
ATOM 4053 C CA . ALA A 1 515 ? -51.662 -16.981 -27.900 1.00 94.06 515 ALA A CA 1
ATOM 4054 C C . ALA A 1 515 ? -50.343 -17.780 -27.928 1.00 94.06 515 ALA A C 1
ATOM 4056 O O . ALA A 1 515 ? -49.914 -18.227 -28.996 1.00 94.06 515 ALA A O 1
ATOM 4057 N N . VAL A 1 516 ? -49.738 -18.040 -26.762 1.00 93.94 516 VAL A N 1
ATOM 4058 C CA . VAL A 1 516 ? -48.524 -18.869 -26.641 1.00 93.94 516 VAL A CA 1
ATOM 4059 C C . VAL A 1 516 ? -48.784 -20.311 -27.094 1.00 93.94 516 VAL A C 1
ATOM 4061 O O . VAL A 1 516 ? -47.995 -20.863 -27.864 1.00 93.94 516 VAL A O 1
ATOM 4064 N N . LEU A 1 517 ? -49.903 -20.922 -26.693 1.00 94.75 517 LEU A N 1
ATOM 4065 C CA . LEU A 1 517 ? -50.259 -22.288 -27.102 1.00 94.75 517 LEU A CA 1
ATOM 4066 C C . LEU A 1 517 ? -50.496 -22.409 -28.617 1.00 94.75 517 LEU A C 1
ATOM 4068 O O . LEU A 1 517 ? -50.058 -23.386 -29.239 1.00 94.75 517 LEU A O 1
ATOM 4072 N N . LEU A 1 518 ? -51.132 -21.410 -29.236 1.00 95.00 518 LEU A N 1
ATOM 4073 C CA . LEU A 1 518 ? -51.306 -21.345 -30.690 1.00 95.00 518 LEU A CA 1
ATOM 4074 C C . LEU A 1 518 ? -49.960 -21.195 -31.414 1.00 95.00 518 LEU A C 1
ATOM 4076 O O . LEU A 1 518 ? -49.709 -21.909 -32.388 1.00 95.00 518 LEU A O 1
ATOM 4080 N N . PHE A 1 519 ? -49.064 -20.343 -30.910 1.00 93.94 519 PHE A N 1
ATOM 4081 C CA . PHE A 1 519 ? -47.721 -20.161 -31.465 1.00 93.94 519 PHE A CA 1
ATOM 4082 C C . PHE A 1 519 ? -46.877 -21.445 -31.380 1.00 93.94 519 PHE A C 1
ATOM 4084 O O . PHE A 1 519 ? -46.303 -21.878 -32.380 1.00 93.94 519 PHE A O 1
ATOM 4091 N N . LEU A 1 520 ? -46.878 -22.132 -30.233 1.00 92.94 520 LEU A N 1
ATOM 4092 C CA . LEU A 1 520 ? -46.211 -23.431 -30.069 1.00 92.94 520 LEU A CA 1
ATOM 4093 C C . LEU A 1 520 ? -46.798 -24.508 -30.999 1.00 92.94 520 LEU A C 1
ATOM 4095 O O . LEU A 1 520 ? -46.062 -25.325 -31.559 1.00 92.94 520 LEU A O 1
ATOM 4099 N N . THR A 1 521 ? -48.114 -24.494 -31.221 1.00 93.56 521 THR A N 1
ATOM 4100 C CA . THR A 1 521 ? -48.786 -25.403 -32.165 1.00 93.56 521 THR A CA 1
ATOM 4101 C C . THR A 1 521 ? -48.379 -25.118 -33.615 1.00 93.56 521 THR A C 1
ATOM 4103 O O . THR A 1 521 ? -48.144 -26.052 -34.386 1.00 93.56 521 THR A O 1
ATOM 4106 N N . PHE A 1 522 ? -48.235 -23.843 -33.988 1.00 94.06 522 PHE A N 1
ATOM 4107 C CA . PHE A 1 522 ? -47.711 -23.432 -35.291 1.00 94.06 522 PHE A CA 1
ATOM 4108 C C . PHE A 1 522 ? -46.256 -23.887 -35.491 1.00 94.06 522 PHE A C 1
ATOM 4110 O O . PHE A 1 522 ? -45.948 -24.502 -36.515 1.00 94.06 522 PHE A O 1
ATOM 4117 N N . LEU A 1 523 ? -45.383 -23.681 -34.497 1.00 93.56 523 LEU A N 1
ATOM 4118 C CA . LEU A 1 523 ? -43.992 -24.149 -34.544 1.00 93.56 523 LEU A CA 1
ATOM 4119 C C . LEU A 1 523 ? -43.903 -25.673 -34.710 1.00 93.56 523 LEU A C 1
ATOM 4121 O O . LEU A 1 523 ? -43.164 -26.142 -35.574 1.00 93.56 523 LEU A O 1
ATOM 4125 N N . ARG A 1 524 ? -44.714 -26.452 -33.978 1.00 92.81 524 ARG A N 1
ATOM 4126 C CA . ARG A 1 524 ? -44.790 -27.919 -34.142 1.00 92.81 524 ARG A CA 1
ATOM 4127 C C . ARG A 1 524 ? -45.227 -28.342 -35.548 1.00 92.81 524 ARG A C 1
ATOM 4129 O O . ARG A 1 524 ? -44.659 -29.282 -36.099 1.00 92.81 524 ARG A O 1
ATOM 4136 N N . LYS A 1 525 ? -46.203 -27.653 -36.156 1.00 91.06 525 LYS A N 1
ATOM 4137 C CA . LYS A 1 525 ? -46.608 -27.911 -37.553 1.00 91.06 525 LYS A CA 1
ATOM 4138 C C . LYS A 1 525 ? -45.489 -27.578 -38.547 1.00 91.06 525 LYS A C 1
ATOM 4140 O O . LYS A 1 525 ? -45.298 -28.323 -39.504 1.00 91.06 525 LYS A O 1
ATOM 4145 N N . LYS A 1 526 ? -44.738 -26.494 -38.317 1.00 88.88 526 LYS A N 1
ATOM 4146 C CA . LYS A 1 526 ? -43.597 -26.107 -39.160 1.00 88.88 526 LYS A CA 1
ATOM 4147 C C . LYS A 1 526 ? -42.442 -27.111 -39.053 1.00 88.88 526 LYS A C 1
ATOM 4149 O O . LYS A 1 526 ? -41.910 -27.498 -40.087 1.00 88.88 526 LYS A O 1
ATOM 4154 N N . ALA A 1 527 ? -42.122 -27.582 -37.845 1.00 87.69 527 ALA A N 1
ATOM 4155 C CA . ALA A 1 527 ? -41.116 -28.622 -37.611 1.00 87.69 527 ALA A CA 1
ATOM 4156 C C . ALA A 1 527 ? -41.466 -29.927 -38.346 1.00 87.69 527 ALA A C 1
ATOM 4158 O O . ALA A 1 527 ? -40.686 -30.378 -39.177 1.00 87.69 527 ALA A O 1
ATOM 4159 N N . LYS A 1 528 ? -42.692 -30.446 -38.179 1.00 88.94 528 LYS A N 1
ATOM 4160 C CA . LYS A 1 528 ? -43.144 -31.642 -38.916 1.00 88.94 528 LYS A CA 1
ATOM 4161 C C . LYS A 1 528 ? -43.099 -31.491 -40.437 1.00 88.94 528 LYS A C 1
ATOM 4163 O O . LYS A 1 528 ? -42.940 -32.485 -41.133 1.00 88.94 528 LYS A O 1
ATOM 4168 N N . LYS A 1 529 ? -43.254 -30.280 -40.984 1.00 84.62 529 LYS A N 1
ATOM 4169 C CA . LYS A 1 529 ? -43.119 -30.065 -42.434 1.00 84.62 529 LYS A CA 1
ATOM 4170 C C . LYS A 1 529 ? -41.655 -30.100 -42.896 1.00 84.62 529 LYS A C 1
ATOM 4172 O O . LYS A 1 529 ? -41.409 -30.487 -44.029 1.00 84.62 529 LYS A O 1
ATOM 4177 N N . LEU A 1 530 ? -40.710 -29.724 -42.034 1.00 82.62 530 LEU A N 1
ATOM 4178 C CA . LEU A 1 530 ? -39.269 -29.820 -42.296 1.00 82.62 530 LEU A CA 1
ATOM 4179 C C . LEU A 1 530 ? -38.732 -31.253 -42.144 1.00 82.62 530 LEU A C 1
ATOM 4181 O O . LEU A 1 530 ? -37.749 -31.578 -42.782 1.00 82.62 530 LEU A O 1
ATOM 4185 N N . GLU A 1 531 ? -39.383 -32.110 -41.353 1.00 84.12 531 GLU A N 1
ATOM 4186 C CA . GLU A 1 531 ? -39.028 -33.539 -41.213 1.00 84.12 531 GLU A CA 1
ATOM 4187 C C . GLU A 1 531 ? -39.490 -34.419 -42.395 1.00 84.12 531 GLU A C 1
ATOM 4189 O O . GLU A 1 531 ? -39.114 -35.584 -42.474 1.00 84.12 531 GLU A O 1
ATOM 4194 N N . ASN A 1 532 ? -40.337 -33.894 -43.290 1.00 77.62 532 ASN A N 1
ATOM 4195 C CA . ASN A 1 532 ? -40.886 -34.610 -44.454 1.00 77.62 532 ASN A CA 1
ATOM 4196 C C . ASN A 1 532 ? -40.314 -34.098 -45.798 1.00 77.62 532 ASN A C 1
ATOM 4198 O O . ASN A 1 532 ? -40.914 -34.330 -46.851 1.00 77.62 532 ASN A O 1
ATOM 4202 N N . HIS A 1 533 ? -39.189 -33.379 -45.753 1.00 61.75 533 HIS A N 1
ATOM 4203 C CA . HIS A 1 533 ? -38.425 -32.869 -46.894 1.00 61.75 533 HIS A CA 1
ATOM 4204 C C . HIS A 1 533 ? -36.938 -33.176 -46.702 1.00 61.75 533 HIS A C 1
ATOM 4206 O O . HIS A 1 533 ? -36.287 -33.427 -47.738 1.00 61.75 533 HIS A O 1
#

pLDDT: mean 75.72, std 24.93, range [18.81, 98.81]

Radius of gyration: 33.56 Å; chains: 1; bounding box: 92×81×102 Å